Protein AF-J9EEJ7-F1 (afdb_monomer)

InterPro domains:
  IPR013785 Aldolase-type TIM barrel [G3DSA:3.20.20.70] (97-339)
  IPR018517 tRNA-dihydrouridine synthase, conserved site [PS01136] (185-203)
  IPR035587 DUS-like, FMN-binding domain [PF01207] (104-352)
  IPR035587 DUS-like, FMN-binding domain [cd02801] (101-336)

Foldseek 3Di:
DDADAALDQDALCCQQDQWAPCAPLFSNNNNADDPNDGGGDDHPDHHFDKFLPPCVVVLVCLQVVNDDPVLLVVLLVCLVVAQFADDAPDALDQVLVCQPAAAADQAALQLAQLLVVLLVVLRHQEGEFHEAELVCVSNSPPVRSSSLIYTPSRNAYEYEYKAAAQNSLLSSLQVCLVRGDHQAYEYAQADLDPVRVVRCIHVSNLVVLVRVRSNLRSNSSRNHSHFYEYEHEQHADPPDGCNLVSLLSCCVGPQGSEYEYEQHHSVCPPQDFRDQVCLQSNLVSNVPRAYEYETWDQALVSQVVSVVVHPHSHYHYYLSCLQPSSRSNRNVVVHDDQDDLVVVLVSLLSSLSSQCVSQHSGPRSLVSSLQNSLLSLLSNLPDDGPVPDPDPDDTPNDDDDQDDDPDPSNSLSNDNDSVSSQVSSCVRSNHDDDPDDDDHPDPVPPDDPPPPPPPDPDDDD

Mean predicted aligned error: 5.81 Å

Secondary structure (DSSP, 8-state):
-PPPPPS-S--HHHHHHSS-TTGGGSTTGGGTEETTEE-----SS---PPBS---HHHHHHHHTT-S--HHHHHHHHGGGG-SSPPP-SS-SS-TTTTTT--EEPP-TTT--HHHHHHHHHTT--EEE---EEHHHHHTT-HHHHGGG-B-TT-SEEEEEEE-SSHHHHHHHHHHHHHHS--SEEEEEE----HHHHHTT-THHHHH-HHHHHHHHHHHHHHSTT--EEEEEES-SSTT---HHHHHHHHHHHS--SEEEEESS-STTTTTS---GGGHHHHHHHHTTS-EEE-S---SHHHHHHHHHHS--SEEEE-HHHHH-TTHHHHHHHTS-----HHHHHHHHHHHHHHHHHHT-SSHHHHHHHHHHHHHHHHHHTTPPPGGG-SSSSPPTT--PPP---SSHHHHHHH---HHHHHHHHHHHH-PPPTT-----S--------------------

Structure (mmCIF, N/CA/C/O backbone):
data_AF-J9EEJ7-F1
#
_entry.id   AF-J9EEJ7-F1
#
loop_
_atom_site.group_PDB
_atom_site.id
_atom_site.type_symbol
_atom_site.label_atom_id
_atom_site.label_alt_id
_atom_site.label_comp_id
_atom_site.label_asym_id
_atom_site.label_entity_id
_atom_site.label_seq_id
_atom_site.pdbx_PDB_ins_code
_atom_site.Cartn_x
_atom_site.Cartn_y
_atom_site.Cartn_z
_atom_site.occupancy
_atom_site.B_iso_or_equiv
_atom_site.auth_seq_id
_atom_site.auth_comp_id
_atom_site.auth_asym_id
_atom_site.auth_atom_id
_atom_site.pdbx_PDB_model_num
ATOM 1 N N . MET A 1 1 ? 19.591 17.889 -25.805 1.00 55.66 1 MET A N 1
ATOM 2 C CA . MET A 1 1 ? 20.290 16.706 -25.258 1.00 55.66 1 MET A CA 1
ATOM 3 C C . MET A 1 1 ? 20.020 15.530 -26.177 1.00 55.66 1 MET A C 1
ATOM 5 O O . MET A 1 1 ? 18.882 15.373 -26.597 1.00 55.66 1 MET A O 1
ATOM 9 N N . ILE A 1 2 ? 21.055 14.775 -26.544 1.00 77.38 2 ILE A N 1
ATOM 10 C CA . ILE A 1 2 ? 20.929 13.570 -27.375 1.00 77.38 2 ILE A CA 1
ATOM 11 C C . ILE A 1 2 ? 20.417 12.439 -26.474 1.00 77.38 2 ILE A C 1
ATOM 13 O O . ILE A 1 2 ? 20.954 12.244 -25.385 1.00 77.38 2 ILE A O 1
ATOM 17 N N . LYS A 1 3 ? 19.367 11.731 -26.906 1.00 82.69 3 LYS A N 1
ATOM 18 C CA . LYS A 1 3 ? 18.831 10.564 -26.193 1.00 82.69 3 LYS A CA 1
ATOM 19 C C . LYS A 1 3 ? 19.931 9.491 -26.086 1.00 82.69 3 LYS A C 1
ATOM 21 O O . LYS A 1 3 ? 20.542 9.186 -27.113 1.00 82.69 3 LYS A O 1
ATOM 26 N N . PRO A 1 4 ? 20.190 8.904 -24.903 1.00 86.19 4 PRO A N 1
ATOM 27 C CA . PRO A 1 4 ? 21.169 7.828 -24.786 1.00 86.19 4 PRO A CA 1
ATOM 28 C C . PRO A 1 4 ? 20.739 6.576 -25.573 1.00 86.19 4 PRO A C 1
ATO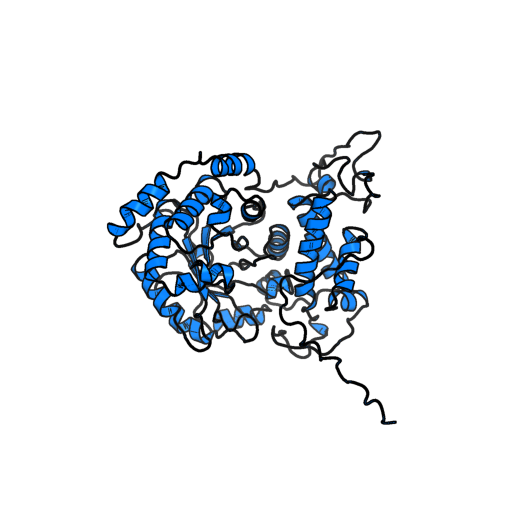M 30 O O . PRO A 1 4 ? 19.561 6.450 -25.924 1.00 86.19 4 PRO A O 1
ATOM 33 N N . PRO A 1 5 ? 21.653 5.615 -25.802 1.00 90.62 5 PRO A N 1
ATOM 34 C CA . PRO A 1 5 ? 21.300 4.333 -26.401 1.00 90.62 5 PRO A CA 1
ATOM 35 C C . PRO A 1 5 ? 20.141 3.645 -25.667 1.00 90.62 5 PRO A C 1
ATOM 37 O O . PRO A 1 5 ? 19.963 3.790 -24.447 1.00 90.62 5 PRO A O 1
ATOM 40 N N . ASP A 1 6 ? 19.345 2.898 -26.428 1.00 94.06 6 ASP A N 1
ATOM 41 C CA . ASP A 1 6 ? 18.276 2.083 -25.864 1.00 94.06 6 ASP A CA 1
ATOM 42 C C . ASP A 1 6 ? 18.843 1.011 -24.927 1.00 94.06 6 ASP A C 1
ATOM 44 O O . ASP A 1 6 ? 19.930 0.476 -25.134 1.00 94.06 6 ASP A O 1
ATOM 48 N N . ILE A 1 7 ? 18.086 0.725 -23.873 1.00 95.38 7 ILE A N 1
ATOM 49 C CA . ILE A 1 7 ? 18.472 -0.156 -22.772 1.00 95.38 7 ILE A CA 1
ATOM 50 C C . ILE A 1 7 ? 18.436 -1.626 -23.199 1.00 95.38 7 ILE A C 1
ATOM 52 O O . ILE A 1 7 ? 19.257 -2.420 -22.749 1.00 95.38 7 ILE A O 1
ATOM 56 N N . GLY A 1 8 ? 17.479 -2.005 -24.048 1.00 92.00 8 GLY A N 1
ATOM 57 C CA . GLY A 1 8 ? 17.281 -3.392 -24.447 1.00 92.00 8 GLY A CA 1
ATOM 58 C C . GLY A 1 8 ? 16.435 -3.544 -25.705 1.00 92.00 8 GLY A C 1
ATOM 59 O O . GLY A 1 8 ? 15.874 -2.579 -26.223 1.00 92.00 8 GLY A O 1
ATOM 60 N N . ALA A 1 9 ? 16.345 -4.784 -26.186 1.00 92.56 9 ALA A N 1
ATOM 61 C CA . ALA A 1 9 ? 15.696 -5.118 -27.454 1.00 92.56 9 ALA A CA 1
ATOM 62 C C . ALA A 1 9 ? 14.163 -5.224 -27.381 1.00 92.56 9 ALA A C 1
ATOM 64 O O . ALA A 1 9 ? 13.510 -5.186 -28.418 1.00 92.56 9 ALA A O 1
ATOM 65 N N . ASN A 1 10 ? 13.586 -5.356 -26.181 1.00 93.75 10 ASN A N 1
ATOM 66 C CA . ASN A 1 10 ? 12.153 -5.586 -25.985 1.00 93.75 10 ASN A CA 1
ATOM 67 C C . ASN A 1 10 ? 11.525 -4.444 -25.185 1.00 93.75 10 ASN A C 1
ATOM 69 O O . ASN A 1 10 ? 12.076 -4.012 -24.174 1.00 93.75 10 ASN A O 1
ATOM 73 N N . CYS A 1 11 ? 10.346 -3.987 -25.608 1.00 95.38 11 CYS A N 1
ATOM 74 C CA . CYS A 1 11 ? 9.605 -2.923 -24.942 1.00 95.38 11 CYS A CA 1
ATOM 75 C C . CYS A 1 11 ? 8.313 -3.479 -24.350 1.00 95.38 11 CYS A C 1
ATOM 77 O O . CYS A 1 11 ? 7.350 -3.733 -25.074 1.00 95.38 11 CYS A O 1
ATOM 79 N N . TYR A 1 12 ? 8.251 -3.571 -23.020 1.00 94.88 12 TYR A N 1
ATOM 80 C CA . TYR A 1 12 ? 7.077 -4.099 -22.325 1.00 94.88 12 TYR A CA 1
ATOM 81 C C . TYR A 1 12 ? 5.782 -3.351 -22.688 1.00 94.88 12 TYR A C 1
ATOM 83 O O . TYR A 1 12 ? 4.750 -3.968 -22.939 1.00 94.88 12 TYR A O 1
ATOM 91 N N . ASN A 1 13 ? 5.831 -2.016 -22.789 1.00 94.38 13 ASN A N 1
ATOM 92 C CA . ASN A 1 13 ? 4.668 -1.218 -23.187 1.00 94.38 13 ASN A CA 1
ATOM 93 C C . ASN A 1 13 ? 4.169 -1.585 -24.592 1.00 94.38 13 ASN A C 1
ATOM 95 O O . ASN A 1 13 ? 2.964 -1.731 -24.790 1.00 94.38 13 ASN A O 1
ATOM 99 N N . PHE A 1 14 ? 5.080 -1.762 -25.550 1.00 94.94 14 PHE A N 1
ATOM 100 C CA . PHE A 1 14 ? 4.740 -2.182 -26.908 1.00 94.94 14 PHE A CA 1
ATOM 101 C C . PHE A 1 14 ? 4.212 -3.619 -26.951 1.00 94.94 14 PHE A C 1
ATOM 103 O O . PHE A 1 14 ? 3.238 -3.893 -27.649 1.00 94.94 14 PHE A O 1
ATOM 110 N N . ASP A 1 15 ? 4.805 -4.524 -26.173 1.00 93.50 15 ASP A N 1
ATOM 111 C CA . ASP A 1 15 ? 4.384 -5.922 -26.100 1.00 93.50 15 ASP A CA 1
ATOM 112 C C . ASP A 1 15 ? 2.967 -6.073 -25.561 1.00 93.50 15 ASP A C 1
ATOM 114 O O . ASP A 1 15 ? 2.173 -6.824 -26.125 1.00 93.50 15 ASP A O 1
ATOM 118 N N . GLN A 1 16 ? 2.630 -5.319 -24.515 1.00 91.69 16 GLN A N 1
ATOM 119 C CA . GLN A 1 16 ? 1.309 -5.389 -23.897 1.00 91.69 16 GLN A CA 1
ATOM 120 C C . GLN A 1 16 ? 0.238 -4.633 -24.682 1.00 91.69 16 GLN A C 1
ATOM 122 O O . GLN A 1 16 ? -0.909 -5.066 -24.722 1.00 91.69 16 GLN A O 1
ATOM 127 N N . ARG A 1 17 ? 0.574 -3.478 -25.267 1.00 92.75 17 ARG A N 1
ATOM 128 C CA . ARG A 1 17 ? -0.420 -2.556 -25.847 1.00 92.75 17 ARG A CA 1
ATOM 129 C C . ARG A 1 17 ? -0.498 -2.610 -27.365 1.00 92.75 17 ARG A C 1
ATOM 131 O O . ARG A 1 17 ? -1.406 -2.015 -27.934 1.00 92.75 17 ARG A O 1
ATOM 138 N N . GLY A 1 18 ? 0.482 -3.223 -28.023 1.00 93.31 18 GLY A N 1
ATOM 139 C CA . GLY A 1 18 ? 0.642 -3.135 -29.471 1.00 93.31 18 GLY A CA 1
ATOM 140 C C . GLY A 1 18 ? 1.213 -1.805 -29.971 1.00 93.31 18 GLY A C 1
ATOM 141 O O . GLY A 1 18 ? 1.529 -1.678 -31.149 1.00 93.31 18 GLY A O 1
ATOM 142 N N . VAL A 1 19 ? 1.360 -0.813 -29.087 1.00 94.25 19 VAL A N 1
ATOM 143 C CA . VAL A 1 19 ? 1.902 0.523 -29.359 1.00 94.25 19 VAL A CA 1
ATOM 144 C C . VAL A 1 19 ? 2.548 1.076 -28.087 1.00 94.25 19 VAL A C 1
ATOM 146 O O . VAL A 1 19 ? 2.018 0.891 -26.990 1.00 94.25 19 VAL A O 1
ATOM 149 N N . CYS A 1 20 ? 3.679 1.774 -28.192 1.00 95.12 20 CYS A N 1
ATOM 150 C CA . CYS A 1 20 ? 4.287 2.433 -27.040 1.00 95.12 20 CYS A CA 1
ATOM 151 C C . CYS A 1 20 ? 3.820 3.899 -26.955 1.00 95.12 20 CYS A C 1
ATOM 153 O O . CYS A 1 20 ? 4.000 4.664 -27.907 1.00 95.12 20 CYS A O 1
ATOM 155 N N . PRO A 1 21 ? 3.265 4.353 -25.814 1.00 94.25 21 PRO A N 1
ATOM 156 C CA . PRO A 1 21 ? 2.835 5.745 -25.662 1.00 94.25 21 PRO A CA 1
ATOM 157 C C . PRO A 1 21 ? 4.005 6.743 -25.682 1.00 94.25 21 PRO A C 1
ATOM 159 O O . PRO A 1 21 ? 3.780 7.928 -25.894 1.00 94.25 21 PRO A O 1
ATOM 162 N N . PHE A 1 22 ? 5.242 6.271 -25.493 1.00 95.62 22 PHE A N 1
ATOM 163 C CA . PHE A 1 22 ? 6.448 7.103 -25.497 1.00 95.62 22 PHE A CA 1
ATOM 164 C C . PHE A 1 22 ? 7.149 7.144 -26.860 1.00 95.62 22 PHE A C 1
ATOM 166 O O . PHE A 1 22 ? 7.988 8.016 -27.071 1.00 95.62 22 PHE A O 1
ATOM 173 N N . SER A 1 23 ? 6.805 6.249 -27.800 1.00 95.06 23 SER A N 1
ATOM 174 C CA . SER A 1 23 ? 7.366 6.235 -29.162 1.00 95.06 23 SER A CA 1
ATOM 175 C C . SER A 1 23 ? 8.903 6.403 -29.150 1.00 95.06 23 SER A C 1
ATOM 177 O O . SER A 1 23 ? 9.584 5.704 -28.403 1.00 95.06 23 SER A O 1
ATOM 179 N N . PHE A 1 24 ? 9.463 7.350 -29.904 1.00 94.44 24 PHE A N 1
ATOM 180 C CA . PHE A 1 24 ? 10.901 7.645 -29.959 1.00 94.44 24 PHE A CA 1
ATOM 181 C C . PHE A 1 24 ? 11.546 8.008 -28.613 1.00 94.44 24 PHE A C 1
ATOM 183 O O . PHE A 1 24 ? 12.736 7.745 -28.427 1.00 94.44 24 PHE A O 1
ATOM 190 N N . ALA A 1 25 ? 10.786 8.568 -27.667 1.00 95.31 25 ALA A N 1
ATOM 191 C CA . ALA A 1 25 ? 11.285 8.880 -26.327 1.00 95.31 25 ALA A CA 1
ATOM 192 C C . ALA A 1 25 ? 11.456 7.626 -25.451 1.00 95.31 25 ALA A C 1
ATOM 194 O O . ALA A 1 25 ? 12.162 7.672 -24.448 1.00 95.31 25 ALA A O 1
ATOM 195 N N . CYS A 1 26 ? 10.855 6.492 -25.830 1.00 96.62 26 CYS A N 1
ATOM 196 C CA . CYS A 1 26 ? 11.011 5.227 -25.118 1.00 96.62 26 CYS A CA 1
ATOM 197 C C . CYS A 1 26 ? 12.478 4.779 -25.107 1.00 96.62 26 CYS A C 1
ATOM 199 O O . CYS A 1 26 ? 13.109 4.718 -26.155 1.00 96.62 26 CYS A O 1
ATOM 201 N N . ARG A 1 27 ? 13.010 4.357 -23.962 1.00 96.69 27 ARG A N 1
ATOM 202 C CA . ARG A 1 27 ? 14.350 3.764 -23.819 1.00 96.69 27 ARG A CA 1
ATOM 203 C C . ARG A 1 27 ? 14.465 2.328 -24.341 1.00 96.69 27 ARG A C 1
ATOM 205 O O . ARG A 1 27 ? 15.467 1.666 -24.102 1.00 96.69 27 ARG A O 1
ATOM 212 N N . PHE A 1 28 ? 13.452 1.877 -25.073 1.00 96.75 28 PHE A N 1
ATOM 213 C CA . PHE A 1 28 ? 13.376 0.612 -25.803 1.00 96.75 28 PHE A CA 1
ATOM 214 C C . PHE A 1 28 ? 12.792 0.851 -27.212 1.00 96.75 28 PHE A C 1
ATOM 216 O O . PHE A 1 28 ? 12.096 -0.005 -27.759 1.00 96.75 28 PHE A O 1
ATOM 223 N N . ALA A 1 29 ? 12.999 2.047 -27.775 1.00 95.62 29 ALA A N 1
ATOM 224 C CA . ALA A 1 29 ? 12.370 2.488 -29.020 1.00 95.62 29 ALA A CA 1
ATOM 225 C C . ALA A 1 29 ? 12.712 1.599 -30.222 1.00 95.62 29 ALA A C 1
ATOM 227 O O . ALA A 1 29 ? 11.844 1.377 -31.061 1.00 95.62 29 ALA A O 1
ATOM 228 N N . ASN A 1 30 ? 13.921 1.048 -30.309 1.00 94.69 30 ASN A N 1
ATOM 229 C CA . ASN A 1 30 ? 14.358 0.152 -31.382 1.00 94.69 30 ASN A CA 1
ATOM 230 C C . ASN A 1 30 ? 13.473 -1.100 -31.496 1.00 94.69 30 ASN A C 1
ATOM 232 O O . ASN A 1 30 ? 13.353 -1.667 -32.577 1.00 94.69 30 ASN A O 1
ATOM 236 N N . ALA A 1 31 ? 12.795 -1.496 -30.413 1.00 94.56 31 ALA A N 1
ATOM 237 C CA . ALA A 1 31 ? 11.841 -2.603 -30.418 1.00 94.56 31 ALA A CA 1
ATOM 238 C C . ALA A 1 31 ? 10.563 -2.299 -31.222 1.00 94.56 31 ALA A C 1
ATOM 240 O O . ALA A 1 31 ? 9.817 -3.210 -31.580 1.00 94.56 31 ALA A O 1
ATOM 241 N N . HIS A 1 32 ? 10.253 -1.017 -31.440 1.00 94.94 32 HIS A N 1
ATOM 242 C CA . HIS A 1 32 ? 8.967 -0.583 -31.985 1.00 94.94 32 HIS A CA 1
ATOM 243 C C . HIS A 1 32 ? 9.028 0.707 -32.815 1.00 94.94 32 HIS A C 1
ATOM 245 O O . HIS A 1 32 ? 8.002 1.353 -33.049 1.00 94.94 32 HIS A O 1
ATOM 251 N N . THR A 1 33 ? 10.207 1.100 -33.289 1.00 94.25 33 THR A N 1
ATOM 252 C CA . THR A 1 33 ? 10.391 2.234 -34.196 1.00 94.25 33 THR A CA 1
ATOM 253 C C . THR A 1 33 ? 11.294 1.830 -35.353 1.00 94.25 33 THR A C 1
ATOM 255 O O . THR A 1 33 ? 12.276 1.117 -35.174 1.00 94.25 33 THR A O 1
ATOM 258 N N . SER A 1 34 ? 10.926 2.239 -36.564 1.00 91.44 34 SER A N 1
ATOM 259 C CA . SER A 1 34 ? 11.668 1.980 -37.798 1.00 91.44 34 SER A CA 1
ATOM 260 C C . SER A 1 34 ? 11.318 3.051 -38.830 1.00 91.44 34 SER A C 1
ATOM 262 O O . SER A 1 34 ? 10.184 3.529 -38.858 1.00 91.44 34 SER A O 1
ATOM 264 N N . ASN A 1 35 ? 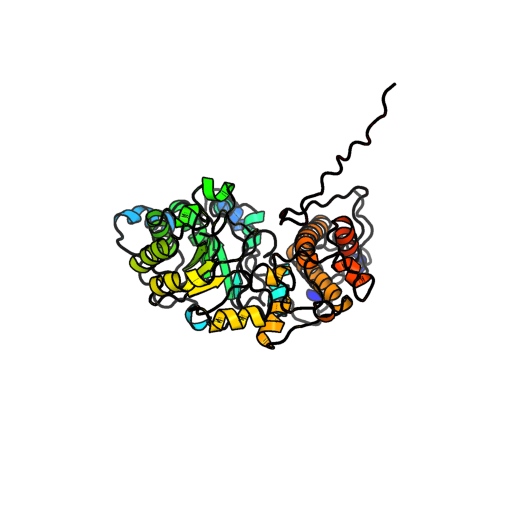12.277 3.457 -39.669 1.00 88.12 35 ASN A N 1
ATOM 265 C CA . ASN A 1 35 ? 12.074 4.444 -40.742 1.00 88.12 35 ASN A CA 1
ATOM 266 C C . ASN A 1 35 ? 11.351 5.727 -40.279 1.00 88.12 35 ASN A C 1
ATOM 268 O O . ASN A 1 35 ? 10.400 6.182 -40.915 1.00 88.12 35 ASN A O 1
ATOM 272 N N . ALA A 1 36 ? 11.766 6.275 -39.131 1.00 87.31 36 ALA A N 1
ATOM 273 C CA . ALA A 1 36 ? 11.158 7.455 -38.504 1.00 87.31 36 ALA A CA 1
ATOM 274 C C . ALA A 1 36 ? 9.646 7.329 -38.208 1.00 87.31 36 ALA A C 1
ATOM 276 O O . ALA A 1 36 ? 8.954 8.330 -38.020 1.00 87.31 36 ALA A O 1
ATOM 277 N N . LYS A 1 37 ? 9.127 6.101 -38.084 1.00 92.81 37 LYS A N 1
ATOM 278 C CA . LYS A 1 37 ? 7.761 5.816 -37.629 1.00 92.81 37 LYS A CA 1
ATOM 279 C C . LYS A 1 37 ? 7.758 4.825 -36.467 1.00 92.81 37 LYS A C 1
ATOM 281 O O . LYS A 1 37 ? 8.651 3.993 -36.336 1.00 92.81 37 LYS A O 1
ATOM 286 N N . GLN A 1 38 ? 6.732 4.909 -35.623 1.00 93.50 38 GLN A N 1
ATOM 287 C CA . GLN A 1 38 ? 6.429 3.855 -34.657 1.00 93.50 38 GLN A CA 1
ATOM 288 C C . GLN A 1 38 ? 5.620 2.759 -35.354 1.00 93.50 38 GLN A C 1
ATOM 290 O O . GLN A 1 38 ? 4.623 3.059 -36.011 1.00 93.50 38 GLN A O 1
ATOM 295 N N . ILE A 1 39 ? 6.046 1.507 -35.202 1.00 94.38 39 ILE A N 1
ATOM 296 C CA . ILE A 1 39 ? 5.280 0.350 -35.672 1.00 94.38 39 ILE A CA 1
ATOM 297 C C . ILE A 1 39 ? 4.180 0.004 -34.666 1.00 94.38 39 ILE A C 1
ATOM 299 O O . ILE A 1 39 ? 4.266 0.334 -33.482 1.00 94.38 39 ILE A O 1
ATOM 303 N N . THR A 1 40 ? 3.142 -0.674 -35.144 1.00 93.06 40 THR A N 1
ATOM 304 C CA . THR A 1 40 ? 2.028 -1.162 -34.327 1.00 93.06 40 THR A CA 1
ATOM 305 C C . THR A 1 40 ? 1.840 -2.655 -34.545 1.00 93.06 40 THR A C 1
ATOM 307 O O . THR A 1 40 ? 2.030 -3.138 -35.660 1.00 93.06 40 THR A O 1
ATOM 310 N N . LYS A 1 41 ? 1.426 -3.384 -33.510 1.00 91.81 41 LYS A N 1
ATOM 311 C CA . LYS A 1 41 ? 1.047 -4.800 -33.605 1.00 91.81 41 LYS A CA 1
ATOM 312 C C . LYS A 1 41 ? -0.254 -5.063 -32.861 1.00 91.81 41 LYS A C 1
ATOM 314 O O . LYS A 1 41 ? -0.612 -4.308 -31.963 1.00 91.81 41 LYS A O 1
ATOM 319 N N . SER A 1 42 ? -0.928 -6.158 -33.186 1.00 89.75 42 SER A N 1
ATOM 320 C CA . SER A 1 42 ? -1.995 -6.679 -32.331 1.00 89.75 42 SER A CA 1
ATOM 321 C C . SER A 1 42 ? -1.353 -7.443 -31.169 1.00 89.75 42 SER A C 1
ATOM 323 O O . SER A 1 42 ? -0.610 -8.392 -31.426 1.00 89.75 42 SER A O 1
ATOM 325 N N . PRO A 1 43 ? -1.558 -7.035 -29.906 1.00 86.12 43 PRO A N 1
ATOM 326 C CA . PRO A 1 43 ? -1.004 -7.760 -28.771 1.00 86.12 43 PRO A CA 1
ATOM 327 C C . PRO A 1 43 ? -1.707 -9.115 -28.604 1.00 86.12 43 PRO A C 1
ATOM 329 O O . PRO A 1 43 ? -2.897 -9.247 -28.883 1.00 86.12 43 PRO A O 1
ATOM 332 N N . ASN A 1 44 ? -0.980 -10.112 -28.093 1.00 78.38 44 ASN A N 1
ATOM 333 C CA . ASN A 1 44 ? -1.514 -11.463 -27.857 1.00 78.38 44 ASN A CA 1
ATOM 334 C C . ASN A 1 44 ? -2.619 -11.498 -26.788 1.00 78.38 44 ASN A C 1
ATOM 336 O O . ASN A 1 44 ? -3.382 -12.457 -26.711 1.00 78.38 44 ASN A O 1
ATOM 340 N N . VAL A 1 45 ? -2.683 -10.474 -25.934 1.00 76.50 45 VAL A N 1
ATOM 341 C CA . VAL A 1 45 ? -3.656 -10.355 -24.848 1.00 76.50 45 VAL A CA 1
ATOM 342 C C . VAL A 1 45 ? -4.239 -8.949 -24.878 1.00 76.50 45 VAL A C 1
ATOM 344 O O . VAL A 1 45 ? -3.524 -7.981 -25.132 1.00 76.50 45 VAL A O 1
ATOM 347 N N . SER A 1 46 ? -5.536 -8.820 -24.593 1.00 80.44 46 SER A N 1
ATOM 348 C CA . SER A 1 46 ? -6.168 -7.505 -24.486 1.00 80.44 46 SER A CA 1
ATOM 349 C C . SER A 1 46 ? -5.550 -6.713 -23.333 1.00 80.44 46 SER A C 1
ATOM 351 O O . SER A 1 46 ? -5.669 -7.096 -22.165 1.00 80.44 46 SER A O 1
ATOM 353 N N . TYR A 1 47 ? -4.938 -5.576 -23.660 1.00 86.38 47 TYR A N 1
ATOM 354 C CA . TYR A 1 47 ? -4.380 -4.660 -22.676 1.00 86.38 47 TYR A CA 1
ATOM 355 C C . TYR A 1 47 ? -5.455 -4.164 -21.699 1.00 86.38 47 TYR A C 1
ATOM 357 O O . TYR A 1 47 ? -6.490 -3.630 -22.104 1.00 86.38 47 TYR A O 1
ATOM 365 N N . LYS A 1 48 ? -5.194 -4.295 -20.395 1.00 89.25 48 LYS A N 1
ATOM 366 C CA . LYS A 1 48 ? -6.071 -3.794 -19.331 1.00 89.25 48 LYS A CA 1
ATOM 367 C C . LYS A 1 48 ? -5.575 -2.433 -18.853 1.00 89.25 48 LYS A C 1
ATOM 369 O O . LYS A 1 48 ? -4.600 -2.335 -18.114 1.00 89.25 48 LYS A O 1
ATOM 374 N N . LYS A 1 49 ? -6.254 -1.365 -19.277 1.00 90.94 49 LYS A N 1
ATOM 375 C CA . LYS A 1 49 ? -5.868 0.008 -18.932 1.00 90.94 49 LYS A CA 1
ATOM 376 C C . LYS A 1 49 ? -6.015 0.268 -17.430 1.00 90.94 49 LYS A C 1
ATOM 378 O O . LYS A 1 49 ? -7.037 -0.051 -16.833 1.00 90.94 49 LYS A O 1
ATOM 383 N N . THR A 1 50 ? -5.003 0.909 -16.847 1.00 94.12 50 THR A N 1
ATOM 384 C CA . THR A 1 50 ? -5.046 1.420 -15.466 1.00 94.12 50 THR A CA 1
ATOM 385 C C . THR A 1 50 ? -6.229 2.383 -15.281 1.00 94.12 50 THR A C 1
ATOM 387 O O . THR A 1 50 ? -6.418 3.309 -16.074 1.00 94.12 50 THR A O 1
ATOM 390 N N . LEU A 1 51 ? -7.007 2.167 -14.223 1.00 95.62 51 LEU A N 1
ATOM 391 C CA . LEU A 1 51 ? -8.129 2.994 -13.781 1.00 95.62 51 LEU A CA 1
ATOM 392 C C . LEU A 1 51 ? -7.623 4.163 -12.921 1.00 95.62 51 LEU A C 1
ATOM 394 O O . LEU A 1 51 ? -6.478 4.152 -12.458 1.00 95.62 51 LEU A O 1
ATOM 398 N N . ASN A 1 52 ? -8.469 5.175 -12.702 1.00 94.75 52 ASN A N 1
ATOM 399 C CA . ASN A 1 52 ? -8.152 6.350 -11.869 1.00 94.75 52 ASN A CA 1
ATOM 400 C C . ASN A 1 52 ? -6.921 7.138 -12.374 1.00 94.75 52 ASN A C 1
ATOM 402 O O . ASN A 1 52 ? -6.170 7.763 -11.627 1.00 94.75 52 ASN A O 1
ATOM 406 N N . ALA A 1 53 ? -6.644 7.044 -13.680 1.00 86.62 53 ALA A N 1
ATOM 407 C CA . ALA A 1 53 ? -5.431 7.586 -14.291 1.00 86.62 53 ALA A CA 1
ATOM 408 C C . ALA A 1 53 ? -5.610 8.998 -14.878 1.00 86.62 53 ALA A C 1
ATOM 410 O O . ALA A 1 53 ? -4.610 9.651 -15.177 1.00 86.62 53 ALA A O 1
ATOM 411 N N . ASN A 1 54 ? -6.849 9.474 -15.051 1.00 84.94 54 ASN A N 1
ATOM 412 C CA . ASN A 1 54 ? -7.162 10.756 -15.692 1.00 84.94 54 ASN A CA 1
ATOM 413 C C . ASN A 1 54 ? -7.592 11.832 -14.681 1.00 84.94 54 ASN A C 1
ATOM 415 O O . ASN A 1 54 ? -8.711 12.332 -14.730 1.00 84.94 54 ASN A O 1
ATOM 419 N N . SER A 1 55 ? -6.698 12.199 -13.765 1.00 88.31 55 SER A N 1
ATOM 420 C CA . SER A 1 55 ? -7.002 13.182 -12.715 1.00 88.31 55 SER A CA 1
ATOM 421 C C . SER A 1 55 ? -6.553 14.612 -13.032 1.00 88.31 55 SER A C 1
ATOM 423 O O . SER A 1 55 ? -6.796 15.515 -12.239 1.00 88.31 55 SER A O 1
ATOM 425 N N . VAL A 1 56 ? -5.912 14.869 -14.180 1.00 92.62 56 VAL A N 1
ATOM 426 C CA . VAL A 1 56 ? -5.370 16.205 -14.512 1.00 92.62 56 VAL A CA 1
ATOM 427 C C . VAL A 1 56 ? -6.451 17.298 -14.546 1.00 92.62 56 VAL A C 1
ATOM 429 O O . VAL A 1 56 ? -6.239 18.333 -13.909 1.00 92.62 56 VAL A O 1
ATOM 432 N N . PRO A 1 57 ? -7.617 17.110 -15.202 1.00 94.31 57 PRO A N 1
ATOM 433 C CA . PRO A 1 57 ? -8.672 18.128 -15.188 1.00 94.31 57 PRO A CA 1
ATOM 434 C C . PRO A 1 57 ? -9.169 18.439 -13.770 1.00 94.31 57 PRO A C 1
ATOM 436 O O . PRO A 1 57 ? -9.325 19.604 -13.405 1.00 94.31 57 PRO A O 1
ATOM 439 N N . LEU A 1 58 ? -9.331 17.401 -12.947 1.00 93.94 58 LEU A N 1
ATOM 440 C CA . LEU A 1 58 ? -9.762 17.518 -11.558 1.00 93.94 58 LEU A CA 1
ATOM 441 C C . LEU A 1 58 ? -8.721 18.246 -10.694 1.00 93.94 58 LEU A C 1
ATOM 443 O O . LEU A 1 58 ? -9.057 19.170 -9.956 1.00 93.94 58 LEU A O 1
ATOM 447 N N . GLN A 1 59 ? -7.435 17.927 -10.856 1.00 94.50 59 GLN A N 1
ATOM 448 C CA . GLN A 1 59 ? -6.340 18.646 -10.199 1.00 94.50 59 GLN A CA 1
ATOM 449 C C . GLN A 1 59 ? -6.328 20.136 -10.572 1.00 94.50 59 GLN A C 1
ATOM 451 O O . GLN A 1 59 ? -6.105 20.986 -9.708 1.00 94.50 59 GLN A O 1
ATOM 456 N N . ILE A 1 60 ? -6.584 20.475 -11.841 1.00 95.62 60 ILE A N 1
ATOM 457 C CA . ILE A 1 60 ? -6.690 21.870 -12.292 1.00 95.62 60 ILE A CA 1
ATOM 458 C C . ILE A 1 60 ? -7.890 22.557 -11.632 1.00 95.62 60 ILE A C 1
ATOM 460 O O . ILE A 1 60 ? -7.746 23.685 -11.155 1.00 95.62 60 ILE A O 1
ATOM 464 N N . ALA A 1 61 ? -9.050 21.897 -11.574 1.00 96.00 61 ALA A N 1
ATOM 465 C CA . ALA A 1 61 ? -10.239 22.433 -10.913 1.00 96.00 61 ALA A CA 1
ATOM 466 C C . ALA A 1 61 ? -9.983 22.717 -9.426 1.00 96.00 61 ALA A C 1
ATOM 468 O O . ALA A 1 61 ? -10.318 23.801 -8.948 1.00 96.00 61 ALA A O 1
ATOM 469 N N . LEU A 1 62 ? -9.306 21.810 -8.720 1.00 95.69 62 LEU A N 1
ATOM 470 C CA . LEU A 1 62 ? -8.939 21.977 -7.312 1.00 95.69 62 LEU A CA 1
ATOM 471 C C . LEU A 1 62 ? -7.981 23.152 -7.094 1.00 95.69 62 LEU A C 1
ATOM 473 O O . LEU A 1 62 ? -8.251 24.024 -6.269 1.00 95.69 62 LEU A O 1
ATOM 477 N N . ARG A 1 63 ? -6.911 23.251 -7.894 1.00 94.62 63 ARG A N 1
ATOM 478 C CA . ARG A 1 63 ? -5.958 24.377 -7.822 1.00 94.62 63 ARG A CA 1
ATOM 479 C C . ARG A 1 63 ? -6.622 25.723 -8.126 1.00 94.62 63 ARG A C 1
ATOM 481 O O . ARG A 1 63 ? -6.252 26.733 -7.535 1.00 94.62 63 ARG A O 1
ATOM 488 N N . LYS A 1 64 ? -7.618 25.735 -9.018 1.00 96.19 64 LYS A N 1
ATOM 489 C CA . LYS A 1 64 ? -8.429 26.919 -9.349 1.00 96.19 64 LYS A CA 1
ATOM 490 C C . LYS A 1 64 ? -9.601 27.151 -8.387 1.00 96.19 64 LYS A C 1
ATOM 492 O O . LYS A 1 64 ? -10.360 28.086 -8.617 1.00 96.19 64 LYS A O 1
ATOM 497 N N . ARG A 1 65 ? -9.759 26.324 -7.342 1.00 94.75 65 ARG A N 1
ATOM 498 C CA . ARG A 1 65 ? -10.871 26.373 -6.373 1.00 94.75 65 ARG A CA 1
ATOM 499 C C . ARG A 1 65 ? -12.256 26.334 -7.037 1.00 94.75 65 ARG A C 1
ATOM 501 O O . ARG A 1 65 ? -13.169 27.031 -6.617 1.00 94.75 65 ARG A O 1
ATOM 508 N N . LYS A 1 66 ? -12.387 25.541 -8.102 1.00 96.62 66 LYS A N 1
ATOM 509 C CA . LYS A 1 66 ? -13.625 25.366 -8.881 1.00 96.62 66 LYS A CA 1
ATOM 510 C C . LYS A 1 66 ? -14.371 24.067 -8.575 1.00 96.62 66 LYS A C 1
ATOM 512 O O . LYS A 1 66 ? -15.419 23.837 -9.161 1.00 96.62 66 LYS A O 1
ATOM 517 N N . TYR A 1 67 ? -13.809 23.200 -7.734 1.00 96.94 67 TYR A N 1
ATOM 518 C CA . TYR A 1 67 ? -14.498 21.986 -7.308 1.00 96.94 67 TYR A CA 1
ATOM 519 C C . TYR A 1 67 ? -15.562 22.324 -6.263 1.00 96.94 67 TYR A C 1
ATOM 521 O O . TYR A 1 67 ? -15.284 23.102 -5.348 1.00 96.94 67 TYR A O 1
ATOM 529 N N . ASP A 1 68 ? -16.745 21.731 -6.394 1.00 96.94 68 ASP A N 1
ATOM 530 C CA . ASP A 1 68 ? -17.856 21.945 -5.473 1.00 96.94 68 ASP A CA 1
ATOM 531 C C . ASP A 1 68 ? -17.734 21.047 -4.232 1.00 96.94 68 ASP A C 1
ATOM 533 O O . ASP A 1 68 ? -17.816 19.821 -4.304 1.00 96.94 68 ASP A O 1
ATOM 537 N N . PHE A 1 69 ? -17.543 21.676 -3.075 1.00 97.69 69 PHE A N 1
ATOM 538 C CA . PHE A 1 69 ? -17.482 21.011 -1.774 1.00 97.69 69 PHE A CA 1
ATOM 539 C C . PHE A 1 69 ? -18.759 21.194 -0.948 1.00 97.69 69 PHE A C 1
ATOM 541 O O . PHE A 1 69 ? -18.731 20.928 0.252 1.00 97.69 69 PHE A O 1
ATOM 548 N N . GLY A 1 70 ? -19.880 21.596 -1.558 1.00 97.12 70 GLY A N 1
ATOM 549 C CA . GLY A 1 70 ? -21.136 21.874 -0.856 1.00 97.12 70 GLY A CA 1
ATOM 550 C C . GLY A 1 70 ? -21.581 20.746 0.081 1.00 97.12 70 GLY A C 1
ATOM 551 O O . GLY A 1 70 ? -21.948 21.016 1.223 1.00 97.12 70 GLY A O 1
ATOM 552 N N . LYS A 1 71 ? -21.442 19.476 -0.335 1.00 96.44 71 LYS A N 1
ATOM 553 C CA . LYS A 1 71 ? -21.742 18.311 0.524 1.00 96.44 71 LYS A CA 1
ATOM 554 C C . LYS A 1 71 ? -20.849 18.245 1.764 1.00 96.44 71 LYS A C 1
ATOM 556 O O . LYS A 1 71 ? -21.342 18.008 2.864 1.00 96.44 71 LYS A O 1
ATOM 561 N N . SER A 1 72 ? -19.541 18.448 1.600 1.00 97.19 72 SER A N 1
ATOM 562 C CA . SER A 1 72 ? -18.603 18.471 2.727 1.00 97.19 72 SER A CA 1
ATOM 563 C C . SER A 1 72 ? -18.846 19.662 3.646 1.00 97.19 72 SER A C 1
ATOM 565 O O . SER A 1 72 ? -18.794 19.516 4.865 1.00 97.19 72 SER A O 1
ATOM 567 N N . ASP A 1 73 ? -19.128 20.830 3.075 1.00 97.00 73 ASP A N 1
ATOM 568 C CA . ASP A 1 73 ? -19.352 22.065 3.823 1.00 97.00 73 ASP A CA 1
ATOM 569 C C . ASP A 1 73 ? -20.617 21.959 4.677 1.00 97.00 73 ASP A C 1
ATOM 571 O O . ASP A 1 73 ? -20.585 22.271 5.869 1.00 97.00 73 ASP A O 1
ATOM 575 N N . GLN A 1 74 ? -21.687 21.396 4.113 1.00 96.06 74 GLN A N 1
ATOM 576 C CA . GLN A 1 74 ? -22.896 21.051 4.851 1.00 96.06 74 GLN A CA 1
ATOM 577 C C . GLN A 1 74 ? -22.618 20.007 5.944 1.00 96.06 74 GLN A C 1
ATOM 579 O O . GLN A 1 74 ? -22.986 20.209 7.102 1.00 96.06 74 GLN A O 1
ATOM 584 N N . ALA A 1 75 ? -21.917 18.916 5.615 1.00 94.75 75 ALA A N 1
ATOM 585 C CA . ALA A 1 75 ? -21.610 17.856 6.576 1.00 94.75 75 ALA A CA 1
ATOM 586 C C . ALA A 1 75 ? -20.822 18.371 7.795 1.00 94.75 75 ALA A C 1
ATOM 588 O O . ALA A 1 75 ? -21.066 17.920 8.916 1.00 94.75 75 ALA A O 1
ATOM 589 N N . VAL A 1 76 ? -19.895 19.311 7.585 1.00 95.06 76 VAL A N 1
ATOM 590 C CA . VAL A 1 76 ? -19.111 19.956 8.649 1.00 95.06 76 VAL A CA 1
ATOM 591 C C . VAL A 1 76 ? -19.958 20.948 9.448 1.00 95.06 76 VAL A C 1
ATOM 593 O O . VAL A 1 76 ? -19.848 20.970 10.674 1.00 95.06 76 VAL A O 1
ATOM 596 N N . ALA A 1 77 ? -20.816 21.739 8.796 1.00 94.44 77 ALA A N 1
ATOM 597 C CA . ALA A 1 77 ? -21.691 22.700 9.473 1.00 94.44 77 ALA A CA 1
ATOM 598 C C . ALA A 1 77 ? -22.685 22.019 10.435 1.00 94.44 77 ALA A C 1
ATOM 600 O O . ALA A 1 77 ? -22.950 22.527 11.522 1.00 94.44 77 ALA A O 1
ATOM 601 N N . GLU A 1 78 ? -23.184 20.837 10.074 1.00 92.25 78 GLU A N 1
ATOM 602 C CA . GLU A 1 78 ? -24.147 20.056 10.866 1.00 92.25 78 GLU A CA 1
ATOM 603 C C . GLU A 1 78 ? -23.508 19.217 11.989 1.00 92.25 78 GLU A C 1
ATOM 605 O O . GLU A 1 78 ? -24.202 18.502 12.719 1.00 92.25 78 GLU A O 1
ATOM 610 N N . LEU A 1 79 ? -22.182 19.252 12.140 1.00 88.62 79 LEU A N 1
ATOM 611 C CA . LEU A 1 79 ? -21.458 18.365 13.051 1.00 88.62 79 LEU A CA 1
ATOM 612 C C . LEU A 1 79 ? -21.927 18.493 14.511 1.00 88.62 79 LEU A C 1
ATOM 614 O O . LEU A 1 79 ? -22.041 17.483 15.205 1.00 88.62 79 LEU A O 1
ATOM 618 N N . SER A 1 80 ? -22.244 19.712 14.959 1.00 79.81 80 SER A N 1
ATOM 619 C CA . SER A 1 80 ? -22.750 19.992 16.312 1.00 79.81 80 SER A CA 1
ATOM 620 C C . SER A 1 80 ? -24.159 19.448 16.567 1.00 79.81 80 SER A C 1
ATOM 622 O O . SER A 1 80 ? -24.544 19.277 17.720 1.00 79.81 80 SER A O 1
ATOM 624 N N . GLN A 1 81 ? -24.916 19.152 15.509 1.00 79.69 81 GLN A N 1
ATOM 625 C CA . GLN A 1 81 ? -26.308 18.704 15.577 1.00 79.69 81 GLN A CA 1
ATOM 626 C C . GLN A 1 81 ? -26.442 17.177 15.481 1.00 79.69 81 GLN A C 1
ATOM 628 O O . GLN A 1 81 ? -27.522 16.638 15.707 1.00 79.69 81 GLN A O 1
ATOM 633 N N . THR A 1 82 ? -25.361 16.455 15.152 1.00 72.94 82 THR A N 1
ATOM 634 C CA . THR A 1 82 ? -25.425 15.012 14.875 1.00 72.94 82 THR A CA 1
ATOM 635 C C . THR A 1 82 ? -24.831 14.182 16.022 1.00 72.94 82 THR A C 1
ATOM 637 O O . THR A 1 82 ? -23.619 14.199 16.264 1.00 72.94 82 THR A O 1
ATOM 640 N N . LEU A 1 83 ? -25.661 13.389 16.711 1.00 70.62 83 LEU A N 1
ATOM 641 C CA . LEU A 1 83 ? -25.230 12.533 17.831 1.00 70.62 83 LEU A CA 1
ATOM 642 C C . LEU A 1 83 ? -24.386 11.324 17.383 1.00 70.62 83 LEU A C 1
ATOM 644 O O . LEU A 1 83 ? -23.422 10.976 18.066 1.00 70.62 83 LEU A O 1
ATOM 648 N N . GLY A 1 84 ? -24.637 10.771 16.191 1.00 72.88 84 GLY A N 1
ATOM 649 C CA . GLY A 1 84 ? -23.944 9.599 15.633 1.00 72.88 84 GLY A CA 1
ATOM 650 C C . GLY A 1 84 ? -23.737 9.678 14.114 1.00 72.88 84 GLY A C 1
ATOM 651 O O . GLY A 1 84 ? -24.086 10.682 13.493 1.00 72.88 84 GLY A O 1
ATOM 652 N N . CYS A 1 85 ? -23.134 8.649 13.519 1.00 77.75 85 CYS A N 1
ATOM 653 C CA . CYS A 1 85 ? -23.129 8.469 12.062 1.00 77.75 85 CYS A CA 1
ATOM 654 C C . CYS A 1 85 ? -24.472 7.922 11.577 1.00 77.75 85 CYS A C 1
ATOM 656 O O . CYS A 1 85 ? -25.072 7.094 12.255 1.00 77.75 85 CYS A O 1
ATOM 658 N N . MET A 1 86 ? -24.926 8.363 10.400 1.00 69.19 86 MET A N 1
ATOM 659 C CA . MET A 1 86 ? -26.080 7.735 9.753 1.00 69.19 86 MET A CA 1
ATOM 660 C C . MET A 1 86 ? -25.723 6.300 9.368 1.00 69.19 86 MET A C 1
ATOM 662 O O . MET A 1 86 ? -24.637 6.054 8.833 1.00 69.19 86 MET A O 1
ATOM 666 N N . GLU A 1 87 ? -26.628 5.365 9.646 1.00 71.31 87 GLU A N 1
ATOM 667 C CA . GLU A 1 87 ? -26.501 4.000 9.154 1.00 71.31 87 GLU A CA 1
ATOM 668 C C . GLU A 1 87 ? -26.632 4.014 7.628 1.00 71.31 87 GLU A C 1
ATOM 670 O O . GLU A 1 87 ? -27.489 4.696 7.065 1.00 71.31 87 GLU A O 1
ATOM 675 N N . ARG A 1 88 ? -25.705 3.339 6.946 1.00 78.94 88 ARG A N 1
ATOM 676 C CA . ARG A 1 88 ? -25.611 3.374 5.485 1.00 78.94 88 ARG A CA 1
ATOM 677 C C . ARG A 1 88 ? -26.075 2.042 4.936 1.00 78.94 88 ARG A C 1
ATOM 679 O O . ARG A 1 88 ? -25.338 1.059 4.993 1.00 78.94 88 ARG A O 1
ATOM 686 N N . GLU A 1 89 ? -27.292 2.035 4.415 1.00 71.44 89 GLU A N 1
ATOM 687 C CA . GLU A 1 89 ? -27.872 0.876 3.744 1.00 71.44 89 GLU A CA 1
ATOM 688 C C . GLU A 1 89 ? -27.144 0.596 2.415 1.00 71.44 89 GLU A C 1
ATOM 690 O O . GLU A 1 89 ? -26.678 1.514 1.736 1.00 71.44 89 GLU A O 1
ATOM 695 N N . ASN A 1 90 ? -27.057 -0.683 2.028 1.00 85.06 90 ASN A N 1
ATOM 696 C CA . ASN A 1 90 ? -26.538 -1.139 0.729 1.00 85.06 90 ASN A CA 1
ATOM 697 C C . ASN A 1 90 ? -25.087 -0.727 0.419 1.00 85.06 90 ASN A C 1
ATOM 699 O O . ASN A 1 90 ? -24.790 -0.154 -0.636 1.00 85.06 90 ASN A O 1
ATOM 703 N N . LEU A 1 91 ? -24.168 -1.040 1.338 1.00 92.19 91 LEU A N 1
ATOM 704 C CA . LEU A 1 91 ? -22.731 -0.869 1.123 1.00 92.19 91 LEU A CA 1
ATOM 705 C C . LEU A 1 91 ? -22.268 -1.545 -0.175 1.00 92.19 91 LEU A C 1
ATOM 707 O O . LEU A 1 91 ? -22.703 -2.644 -0.507 1.00 92.19 91 LEU A O 1
ATOM 711 N N . LYS A 1 92 ? -21.326 -0.907 -0.882 1.00 92.50 92 LYS A N 1
ATOM 712 C CA . LYS A 1 92 ? -20.747 -1.446 -2.124 1.00 92.50 92 LYS A CA 1
ATOM 713 C C . LYS A 1 92 ? -20.123 -2.835 -1.924 1.00 92.50 92 LYS A C 1
ATOM 715 O O . LYS A 1 92 ? -20.158 -3.658 -2.834 1.00 92.50 92 LYS A O 1
ATOM 720 N N . ILE A 1 93 ? -19.533 -3.057 -0.752 1.00 94.69 93 ILE A N 1
ATOM 721 C CA . ILE A 1 93 ? -19.024 -4.345 -0.280 1.00 94.69 93 ILE A CA 1
ATOM 722 C C . ILE A 1 93 ? -19.327 -4.466 1.218 1.00 94.69 93 ILE A C 1
ATOM 724 O O . ILE A 1 93 ? -19.170 -3.485 1.953 1.00 94.69 93 ILE A O 1
ATOM 728 N N . ASP A 1 94 ? -19.717 -5.651 1.688 1.00 94.25 94 ASP A N 1
ATOM 729 C CA . ASP A 1 94 ? -19.682 -5.952 3.120 1.00 94.25 94 ASP A CA 1
ATOM 730 C C . ASP A 1 94 ? -18.276 -6.445 3.487 1.00 94.25 94 ASP A C 1
ATOM 732 O O . ASP A 1 94 ? -17.795 -7.472 3.008 1.00 94.25 94 ASP A O 1
ATOM 736 N N . MET A 1 95 ? -17.594 -5.707 4.363 1.00 95.06 95 MET A N 1
ATOM 737 C CA . MET A 1 95 ? -16.247 -6.058 4.818 1.00 95.06 95 MET A CA 1
ATOM 738 C C . MET A 1 95 ? -16.212 -7.370 5.618 1.00 95.06 95 MET A C 1
ATOM 740 O O . MET A 1 95 ? -15.137 -7.953 5.769 1.00 95.06 95 MET A O 1
ATOM 744 N N . ARG A 1 96 ? -17.353 -7.858 6.122 1.00 93.81 96 ARG A N 1
ATOM 745 C CA . ARG A 1 96 ? -17.455 -9.162 6.796 1.00 93.81 96 ARG A CA 1
ATOM 746 C C . ARG A 1 96 ? -17.269 -10.327 5.826 1.00 93.81 96 ARG A C 1
ATOM 748 O O . ARG A 1 96 ? -16.600 -11.299 6.171 1.00 93.81 96 ARG A O 1
ATOM 755 N N . GLU A 1 97 ? -17.766 -10.197 4.597 1.00 93.62 97 GLU A N 1
ATOM 756 C CA . GLU A 1 97 ? -17.616 -11.204 3.532 1.00 93.62 97 GLU A CA 1
ATOM 757 C C . GLU A 1 97 ? -16.169 -11.332 3.034 1.00 93.62 97 GLU A C 1
ATOM 759 O O . GLU A 1 97 ? -15.813 -12.278 2.330 1.00 93.62 97 GLU A O 1
ATOM 764 N N . LEU A 1 98 ? -15.308 -10.384 3.411 1.00 94.56 98 LEU A N 1
ATOM 765 C CA . LEU A 1 98 ? -13.886 -10.416 3.099 1.00 94.56 98 LEU A CA 1
ATOM 766 C C . LEU A 1 98 ? -13.061 -11.247 4.090 1.00 94.56 98 LEU A C 1
ATOM 768 O O . LEU A 1 98 ? -11.844 -11.350 3.926 1.00 94.56 98 LEU A O 1
ATOM 772 N N . SER A 1 99 ? -13.675 -11.840 5.118 1.00 90.25 99 SER A N 1
ATOM 773 C CA . SER A 1 99 ? -12.966 -12.761 6.010 1.00 90.25 99 SER A CA 1
ATOM 774 C C . SER A 1 99 ? -12.332 -13.916 5.215 1.00 90.25 99 SER A C 1
ATOM 776 O O . SER A 1 99 ? -12.885 -14.404 4.230 1.00 90.25 99 SER A O 1
ATOM 778 N N . GLY A 1 100 ? -11.109 -14.301 5.589 1.00 88.94 100 GLY A N 1
ATOM 779 C CA . GLY A 1 100 ? -10.311 -15.306 4.872 1.00 88.94 100 GLY A CA 1
ATOM 780 C C . GLY A 1 100 ? -9.642 -14.816 3.578 1.00 88.94 100 GLY A C 1
ATOM 781 O O . GLY A 1 100 ? -8.853 -15.550 2.984 1.00 88.94 100 GLY A O 1
ATOM 782 N N . LYS A 1 101 ? -9.901 -13.580 3.135 1.00 97.12 101 LYS A N 1
ATOM 783 C CA . LYS A 1 101 ? -9.215 -12.981 1.982 1.00 97.12 101 LYS A CA 1
ATOM 784 C C . LYS A 1 101 ? -7.839 -12.455 2.370 1.00 97.12 101 LYS A C 1
ATOM 786 O O . LYS A 1 101 ? -7.628 -11.920 3.458 1.00 97.12 101 LYS A O 1
ATOM 791 N N . LEU A 1 102 ? -6.889 -12.563 1.444 1.00 98.44 102 LEU A N 1
ATOM 792 C CA . LEU A 1 102 ? -5.523 -12.108 1.680 1.00 98.44 102 LEU A CA 1
ATOM 793 C C . LEU A 1 102 ? -5.373 -10.609 1.413 1.00 98.44 102 LEU A C 1
ATOM 795 O O . LEU A 1 102 ? -5.557 -10.153 0.283 1.00 98.44 102 LEU A O 1
ATOM 799 N N . TYR A 1 103 ? -5.002 -9.857 2.451 1.00 98.56 103 TYR A N 1
ATOM 800 C CA . TYR A 1 103 ? -4.932 -8.398 2.415 1.00 98.56 103 TYR A CA 1
ATOM 801 C C . TYR A 1 103 ? -3.491 -7.895 2.520 1.00 98.56 103 TYR A C 1
ATOM 803 O O . TYR A 1 103 ? -2.825 -8.062 3.544 1.00 98.56 103 TYR A O 1
ATOM 811 N N . LEU A 1 104 ? -3.019 -7.230 1.465 1.00 98.69 104 LEU A N 1
ATOM 812 C CA . LEU A 1 104 ? -1.796 -6.436 1.481 1.00 98.69 104 LEU A CA 1
ATOM 813 C C . LEU A 1 104 ? -2.000 -5.113 2.235 1.00 98.69 104 LEU A C 1
ATOM 815 O O . LEU A 1 104 ? -2.848 -4.298 1.871 1.00 98.69 104 LEU A O 1
ATOM 819 N N . ALA A 1 105 ? -1.170 -4.866 3.247 1.00 97.94 105 ALA A N 1
ATOM 820 C CA . ALA A 1 105 ? -1.197 -3.623 4.007 1.00 97.94 105 ALA A CA 1
ATOM 821 C C . ALA A 1 105 ? -0.907 -2.388 3.132 1.00 97.94 105 ALA A C 1
ATOM 823 O O . ALA A 1 105 ? -0.132 -2.475 2.178 1.00 97.94 105 ALA A O 1
ATOM 824 N N . PRO A 1 106 ? -1.418 -1.202 3.505 1.00 97.06 106 PRO A N 1
ATOM 825 C CA . PRO A 1 106 ? -0.947 0.057 2.943 1.00 97.06 106 PRO A CA 1
ATOM 826 C C . PRO A 1 106 ? 0.500 0.313 3.396 1.00 97.06 106 PRO A C 1
ATOM 828 O O . PRO A 1 106 ? 0.803 0.352 4.594 1.00 97.06 106 PRO A O 1
ATOM 831 N N . LEU A 1 107 ? 1.416 0.464 2.436 1.00 95.25 107 LEU A N 1
ATOM 832 C CA . LEU A 1 107 ? 2.865 0.512 2.671 1.00 95.25 107 LEU A CA 1
ATOM 833 C C . LEU A 1 107 ? 3.461 1.799 2.093 1.00 95.25 107 LEU A C 1
ATOM 835 O O . LEU A 1 107 ? 3.809 1.853 0.924 1.00 95.25 107 LEU A O 1
ATOM 839 N N . THR A 1 108 ? 3.617 2.855 2.890 1.00 90.56 108 THR A N 1
ATOM 840 C CA . THR A 1 108 ? 4.153 4.135 2.389 1.00 90.56 108 THR A CA 1
ATOM 841 C C . THR A 1 108 ? 5.514 3.973 1.695 1.00 90.56 108 THR A C 1
ATOM 843 O O . THR A 1 108 ? 6.465 3.436 2.267 1.00 90.56 108 THR A O 1
ATOM 846 N N . THR A 1 109 ? 5.649 4.547 0.502 1.00 89.31 109 THR A N 1
ATOM 847 C CA . THR A 1 109 ? 6.749 4.436 -0.479 1.00 89.31 109 THR A CA 1
ATOM 848 C C . THR A 1 109 ? 6.772 3.129 -1.281 1.00 89.31 109 THR A C 1
ATOM 850 O O . THR A 1 109 ? 7.213 3.131 -2.426 1.00 89.31 109 THR A O 1
ATOM 853 N N . LEU A 1 110 ? 6.325 2.008 -0.712 1.00 94.56 110 LEU A N 1
ATOM 854 C CA . LEU A 1 110 ? 6.553 0.676 -1.293 1.00 94.56 110 LEU A CA 1
ATOM 855 C C . LEU A 1 110 ? 5.283 0.008 -1.833 1.00 94.56 110 LEU A C 1
ATOM 857 O O . LEU A 1 110 ? 5.364 -0.808 -2.737 1.00 94.56 110 LEU A O 1
ATOM 861 N N . GLY A 1 111 ? 4.107 0.384 -1.334 1.00 95.94 111 GLY A N 1
ATOM 862 C CA . GLY A 1 111 ? 2.782 -0.088 -1.749 1.00 95.94 111 GLY A CA 1
ATOM 863 C C . GLY A 1 111 ? 2.264 0.597 -3.015 1.00 95.94 111 GLY A C 1
ATOM 864 O O . GLY A 1 111 ? 1.057 0.807 -3.164 1.00 95.94 111 GLY A O 1
ATOM 865 N N . ASN A 1 112 ? 3.175 0.978 -3.908 1.00 97.31 112 ASN A N 1
ATOM 866 C CA . ASN A 1 112 ? 2.852 1.565 -5.203 1.00 97.31 112 ASN A CA 1
ATOM 867 C C . ASN A 1 112 ? 2.166 0.533 -6.114 1.00 97.31 112 ASN A C 1
ATOM 869 O O . ASN A 1 112 ? 2.233 -0.675 -5.878 1.00 97.31 112 ASN A O 1
ATOM 873 N N . LEU A 1 113 ? 1.496 1.005 -7.169 1.00 97.81 113 LEU A N 1
ATOM 874 C CA . LEU A 1 113 ? 0.714 0.137 -8.053 1.00 97.81 113 LEU A CA 1
ATOM 875 C C . LEU A 1 113 ? 1.522 -1.052 -8.623 1.00 97.81 113 LEU A C 1
ATOM 877 O O . LEU A 1 113 ? 1.005 -2.169 -8.569 1.00 97.81 113 LEU A O 1
ATOM 881 N N . PRO A 1 114 ? 2.768 -0.878 -9.115 1.00 98.19 114 PRO A N 1
ATOM 882 C CA . PRO A 1 114 ? 3.604 -2.003 -9.545 1.00 98.19 114 PRO A CA 1
ATOM 883 C C . PRO A 1 114 ? 3.780 -3.091 -8.480 1.00 98.19 114 PRO A C 1
ATOM 885 O O . PRO A 1 114 ? 3.591 -4.272 -8.771 1.00 98.19 114 PRO A O 1
ATOM 888 N N . PHE A 1 115 ? 4.070 -2.704 -7.235 1.00 98.69 115 PHE A N 1
ATOM 889 C CA . PHE A 1 115 ? 4.236 -3.657 -6.138 1.00 98.69 115 PHE A CA 1
ATOM 890 C C . PHE A 1 115 ? 2.929 -4.370 -5.772 1.00 98.69 115 PHE A C 1
ATOM 892 O O . PHE A 1 115 ? 2.916 -5.583 -5.555 1.00 98.69 115 PHE A O 1
ATOM 899 N N . ARG A 1 116 ? 1.808 -3.638 -5.734 1.00 98.69 116 ARG A N 1
ATOM 900 C CA . ARG A 1 116 ? 0.494 -4.232 -5.441 1.00 98.69 116 ARG A CA 1
ATOM 901 C C . ARG A 1 116 ? 0.086 -5.236 -6.514 1.00 98.69 116 ARG A C 1
ATOM 903 O O . ARG A 1 116 ? -0.377 -6.315 -6.163 1.00 98.69 116 ARG A O 1
ATOM 910 N N . ARG A 1 117 ? 0.329 -4.935 -7.796 1.00 98.00 117 ARG A N 1
ATOM 911 C CA . ARG A 1 117 ? 0.103 -5.880 -8.905 1.00 98.00 117 ARG A CA 1
ATOM 912 C C . ARG A 1 117 ? 0.921 -7.154 -8.734 1.00 98.00 117 ARG A C 1
ATOM 914 O O . ARG A 1 117 ? 0.352 -8.233 -8.834 1.00 98.00 117 ARG A O 1
ATOM 921 N N . LEU A 1 118 ? 2.205 -7.027 -8.396 1.00 98.56 118 LEU A N 1
ATOM 922 C CA . LEU A 1 118 ? 3.052 -8.186 -8.119 1.00 98.56 118 LEU A CA 1
ATOM 923 C C . LEU A 1 118 ? 2.480 -9.041 -6.975 1.00 98.56 118 LEU A C 1
ATOM 925 O O . LEU A 1 118 ? 2.415 -10.258 -7.088 1.00 98.56 118 LEU A O 1
ATOM 929 N N . CYS A 1 119 ? 2.010 -8.418 -5.891 1.00 98.81 119 CYS A N 1
ATOM 930 C CA . CYS A 1 119 ? 1.370 -9.136 -4.785 1.00 98.81 119 CYS A CA 1
ATOM 931 C C . CYS A 1 119 ? 0.050 -9.813 -5.194 1.00 98.81 119 CYS A C 1
ATOM 933 O O . CYS A 1 119 ? -0.231 -10.920 -4.735 1.00 98.81 119 CYS A O 1
ATOM 935 N N . VAL A 1 120 ? -0.751 -9.176 -6.056 1.00 98.75 120 VAL A N 1
ATOM 936 C CA . VAL A 1 120 ? -1.979 -9.764 -6.624 1.00 98.75 120 VAL A CA 1
ATOM 937 C C . VAL A 1 120 ? -1.653 -11.006 -7.443 1.00 98.75 120 VAL A C 1
ATOM 939 O O . VAL A 1 120 ? -2.341 -12.015 -7.311 1.00 98.75 120 VAL A O 1
ATOM 942 N N . ASP A 1 121 ? -0.570 -10.980 -8.219 1.00 98.12 121 ASP A N 1
ATOM 943 C CA . ASP A 1 121 ? -0.137 -12.144 -8.994 1.00 98.12 121 ASP A CA 1
ATOM 944 C C . ASP A 1 121 ? 0.260 -13.336 -8.109 1.00 98.12 121 ASP A C 1
ATOM 946 O O . ASP A 1 121 ? 0.113 -14.483 -8.522 1.00 98.12 121 ASP A O 1
ATOM 950 N N . PHE A 1 122 ? 0.717 -13.073 -6.882 1.00 98.69 122 PHE A N 1
ATOM 951 C CA . PHE A 1 122 ? 0.965 -14.093 -5.858 1.00 98.69 122 PHE A CA 1
ATOM 952 C C . PHE A 1 122 ? -0.266 -14.434 -5.012 1.00 98.69 122 PHE A C 1
ATOM 954 O O . PHE A 1 122 ? -0.211 -15.309 -4.145 1.00 98.69 122 PHE A O 1
ATOM 961 N N . GLY A 1 123 ? -1.398 -13.783 -5.264 1.00 98.38 123 GLY A N 1
ATOM 962 C CA . GLY A 1 123 ? -2.681 -14.140 -4.685 1.00 98.38 123 GLY A CA 1
ATOM 963 C C . GLY A 1 123 ? -3.241 -13.176 -3.645 1.00 98.38 123 GLY A C 1
ATOM 964 O O . GLY A 1 123 ? -4.253 -13.532 -3.040 1.00 98.38 123 GLY A O 1
ATOM 965 N N . ALA A 1 124 ? -2.661 -11.991 -3.439 1.00 98.69 124 ALA A N 1
ATOM 966 C CA . ALA A 1 124 ? -3.344 -10.943 -2.679 1.00 98.69 124 ALA A CA 1
ATOM 967 C C . ALA A 1 124 ? -4.697 -10.611 -3.337 1.00 98.69 124 ALA A C 1
ATOM 969 O O . ALA A 1 124 ? -4.773 -10.402 -4.547 1.00 98.69 124 ALA A O 1
ATOM 970 N N . GLU A 1 125 ? -5.771 -10.571 -2.550 1.00 98.44 125 GLU A N 1
ATOM 971 C CA . GLU A 1 125 ? -7.129 -10.283 -3.036 1.00 98.44 125 GLU A CA 1
ATOM 972 C C . GLU A 1 125 ? -7.583 -8.867 -2.671 1.00 98.44 125 GLU A C 1
ATOM 974 O O . GLU A 1 125 ? -8.355 -8.261 -3.417 1.00 98.44 125 GLU A O 1
ATOM 979 N N . ILE A 1 126 ? -7.090 -8.337 -1.548 1.00 98.75 126 ILE A N 1
ATOM 980 C CA . ILE A 1 126 ? -7.368 -6.977 -1.090 1.00 98.75 126 ILE A CA 1
ATOM 981 C C . ILE A 1 126 ? -6.069 -6.183 -1.127 1.00 98.75 126 ILE A C 1
ATOM 983 O O . ILE A 1 126 ? -5.049 -6.586 -0.555 1.00 98.75 126 ILE A O 1
ATOM 987 N N . THR A 1 127 ? -6.113 -5.034 -1.786 1.00 98.62 127 THR A N 1
ATOM 988 C CA . THR A 1 127 ? -5.023 -4.070 -1.834 1.00 98.62 127 THR A CA 1
ATOM 989 C C . THR A 1 127 ? -5.510 -2.717 -1.332 1.00 98.62 127 THR A C 1
ATOM 991 O O . THR A 1 127 ? -6.690 -2.374 -1.399 1.00 98.62 127 THR A O 1
ATOM 994 N N . CYS A 1 128 ? -4.591 -1.931 -0.787 1.00 98.31 128 CYS A N 1
ATOM 995 C CA . CYS A 1 128 ? -4.869 -0.569 -0.359 1.00 98.31 128 CYS A CA 1
ATOM 996 C C . CYS A 1 128 ? -3.752 0.340 -0.863 1.00 98.31 128 CYS A C 1
ATOM 998 O O . CYS A 1 128 ? -2.594 -0.087 -0.954 1.00 98.31 128 CYS A O 1
ATOM 1000 N N . SER A 1 129 ? -4.096 1.572 -1.232 1.00 97.88 129 SER A N 1
ATOM 1001 C CA . SER A 1 129 ? -3.112 2.567 -1.643 1.00 97.88 129 SER A CA 1
ATOM 1002 C C . SER A 1 129 ? -2.067 2.793 -0.553 1.00 97.88 129 SER A C 1
ATOM 1004 O O . SER A 1 129 ? -2.253 2.491 0.627 1.00 97.88 129 SER A O 1
ATOM 1006 N N . GLU A 1 130 ? -0.957 3.417 -0.929 1.00 96.75 130 GLU A N 1
ATOM 1007 C CA . GLU A 1 130 ? -0.134 4.081 0.074 1.00 96.75 130 GLU A CA 1
ATOM 1008 C C . GLU A 1 130 ? -0.967 5.133 0.825 1.00 96.75 130 GLU A C 1
ATOM 1010 O O . GLU A 1 130 ? -1.995 5.605 0.334 1.00 96.75 130 GLU A O 1
ATOM 1015 N N . MET A 1 131 ? -0.508 5.509 2.018 1.00 95.19 131 MET A N 1
ATOM 1016 C CA . MET A 1 131 ? -1.139 6.566 2.805 1.00 95.19 131 MET A CA 1
ATOM 1017 C C . MET A 1 131 ? -1.120 7.895 2.038 1.00 95.19 131 MET A C 1
ATOM 1019 O O . MET A 1 131 ? -0.046 8.472 1.851 1.00 95.19 131 MET A O 1
ATOM 1023 N N . GLY A 1 132 ? -2.303 8.382 1.675 1.00 96.44 132 GLY A N 1
ATOM 1024 C CA . GLY A 1 132 ? -2.511 9.664 1.023 1.00 96.44 132 GLY A CA 1
ATOM 1025 C C . GLY A 1 132 ? -2.860 10.778 2.012 1.00 96.44 132 GLY A C 1
ATOM 1026 O O . GLY A 1 132 ? -3.725 10.618 2.871 1.00 96.44 132 GLY A O 1
ATOM 1027 N N . ILE A 1 133 ? -2.202 11.927 1.917 1.00 96.94 133 ILE A N 1
ATOM 1028 C CA . ILE A 1 133 ? -2.423 13.084 2.789 1.00 96.94 133 ILE A CA 1
ATOM 1029 C C . ILE A 1 133 ? -3.589 13.916 2.243 1.00 96.94 133 ILE A C 1
ATOM 1031 O O . ILE A 1 133 ? -3.497 14.479 1.150 1.00 96.94 133 ILE A O 1
ATOM 1035 N N . CYS A 1 134 ? -4.656 14.079 3.032 1.00 96.56 134 CYS A N 1
ATOM 1036 C CA . CYS A 1 134 ? -5.892 14.753 2.607 1.00 96.56 134 CYS A CA 1
ATOM 1037 C C . CYS A 1 134 ? -5.639 16.133 1.968 1.00 96.56 134 CYS A C 1
ATOM 1039 O O . CYS A 1 134 ? -6.087 16.410 0.858 1.00 96.56 134 CYS A O 1
ATOM 1041 N N . THR A 1 135 ? -4.824 16.977 2.606 1.00 96.25 135 THR A N 1
ATOM 1042 C CA . THR A 1 135 ? -4.509 18.328 2.111 1.00 96.25 135 THR A CA 1
ATOM 1043 C C . THR A 1 135 ? -3.730 18.326 0.794 1.00 96.25 135 THR A C 1
ATOM 1045 O O . THR A 1 135 ? -3.845 19.265 0.007 1.00 96.25 135 THR A O 1
ATOM 1048 N N . LYS A 1 136 ? -2.953 17.277 0.503 1.00 96.81 136 LYS A N 1
ATOM 1049 C CA . LYS A 1 136 ? -2.214 17.156 -0.761 1.00 96.81 136 LYS A CA 1
ATOM 1050 C C . LYS A 1 136 ? -3.136 16.809 -1.927 1.00 96.81 136 LYS A C 1
ATOM 1052 O O . LYS A 1 136 ? -2.918 17.345 -3.020 1.00 96.81 136 LYS A O 1
ATOM 1057 N N . TYR A 1 137 ? -4.187 16.022 -1.685 1.00 96.81 137 TYR A N 1
ATOM 1058 C CA . TYR A 1 137 ? -5.256 15.818 -2.663 1.00 96.81 137 TYR A CA 1
ATOM 1059 C C . TYR A 1 137 ? -5.990 17.119 -2.968 1.00 96.81 137 TYR A C 1
ATOM 1061 O O . TYR A 1 137 ? -6.091 17.480 -4.139 1.00 96.81 137 TYR A O 1
ATOM 1069 N N . LEU A 1 138 ? -6.394 17.862 -1.931 1.00 96.69 138 LEU A N 1
ATOM 1070 C CA . LEU A 1 138 ? -7.094 19.147 -2.073 1.00 96.69 138 LEU A CA 1
ATOM 1071 C C . LEU A 1 138 ? -6.262 20.203 -2.816 1.00 96.69 138 LEU A C 1
ATOM 1073 O O . LEU A 1 138 ? -6.807 20.998 -3.572 1.00 96.69 138 LEU A O 1
ATOM 1077 N N . ASN A 1 139 ? -4.936 20.169 -2.674 1.00 96.12 139 ASN A N 1
ATOM 1078 C CA . ASN A 1 139 ? -4.022 21.035 -3.426 1.00 96.12 139 ASN A CA 1
ATOM 1079 C C . ASN A 1 139 ? -3.767 20.560 -4.871 1.00 96.12 139 ASN A C 1
ATOM 1081 O O . ASN A 1 139 ? -2.985 21.173 -5.600 1.00 96.12 139 ASN A O 1
ATOM 1085 N N . GLY A 1 140 ? -4.364 19.443 -5.295 1.00 94.56 140 GLY A N 1
ATOM 1086 C CA . GLY A 1 140 ? -4.146 18.870 -6.619 1.00 94.56 140 GLY A CA 1
ATOM 1087 C C . GLY A 1 140 ? -2.708 18.392 -6.832 1.00 94.56 140 GLY A C 1
ATOM 1088 O O . GLY A 1 140 ? -2.184 18.556 -7.926 1.00 94.56 140 GLY A O 1
ATOM 1089 N N . THR A 1 141 ? -2.010 17.887 -5.809 1.00 95.25 141 THR A N 1
ATOM 1090 C CA . THR A 1 141 ? -0.583 17.517 -5.925 1.00 95.25 141 THR A CA 1
ATOM 1091 C C . THR A 1 141 ? -0.410 16.244 -6.760 1.00 95.25 141 THR A C 1
ATOM 1093 O O . THR A 1 141 ? -0.810 15.172 -6.315 1.00 95.25 141 THR A O 1
ATOM 1096 N N . SER A 1 142 ? 0.234 16.318 -7.930 1.00 92.50 142 SER A N 1
ATOM 1097 C CA . SER A 1 142 ? 0.290 15.199 -8.892 1.00 92.50 142 SER A CA 1
ATOM 1098 C C . SER A 1 142 ? 0.833 13.885 -8.309 1.00 92.50 142 SER A C 1
ATOM 1100 O O . SER A 1 142 ? 0.334 12.811 -8.641 1.00 92.50 142 SER A O 1
ATOM 1102 N N . SER A 1 143 ? 1.835 13.950 -7.423 1.00 91.88 143 SER A N 1
ATOM 1103 C CA . SER A 1 143 ? 2.385 12.761 -6.757 1.00 91.88 143 SER A CA 1
ATOM 1104 C C . SER A 1 143 ? 1.369 12.083 -5.838 1.00 91.88 143 SER A C 1
ATOM 1106 O O . SER A 1 143 ? 1.324 10.860 -5.792 1.00 91.88 143 SER A O 1
ATOM 1108 N N . GLU A 1 144 ? 0.520 12.854 -5.158 1.00 94.56 144 GLU A N 1
ATOM 1109 C CA . GLU A 1 144 ? -0.522 12.324 -4.274 1.00 94.56 144 GLU A CA 1
ATOM 1110 C C . GLU A 1 144 ? -1.621 11.627 -5.076 1.00 94.56 144 GLU A C 1
ATOM 1112 O O . GLU A 1 144 ? -2.011 10.499 -4.787 1.00 94.56 144 GLU A O 1
ATOM 1117 N N . TRP A 1 145 ? -2.062 12.270 -6.159 1.00 95.12 145 TRP A N 1
ATOM 1118 C CA . TRP A 1 145 ? -3.069 11.725 -7.070 1.00 95.12 145 TRP A CA 1
ATOM 1119 C C . TRP A 1 145 ? -2.610 10.435 -7.753 1.00 95.12 145 TRP A C 1
ATOM 1121 O O . TRP A 1 145 ? -3.433 9.591 -8.096 1.00 95.12 145 TRP A O 1
ATOM 1131 N N . SER A 1 146 ? -1.298 10.230 -7.904 1.00 93.88 146 SER A N 1
ATOM 1132 C CA . SER A 1 146 ? -0.767 8.974 -8.441 1.00 93.88 146 SER A CA 1
ATOM 1133 C C . SER A 1 146 ? -1.051 7.755 -7.553 1.00 93.88 146 SER A C 1
ATOM 1135 O O . SER A 1 146 ? -1.115 6.643 -8.079 1.00 93.88 146 SER A O 1
ATOM 1137 N N . LEU A 1 147 ? -1.292 7.960 -6.251 1.00 96.25 147 LEU A N 1
ATOM 1138 C CA . LEU A 1 147 ? -1.609 6.895 -5.292 1.00 96.25 147 LEU A CA 1
ATOM 1139 C C . LEU A 1 147 ? -3.004 6.290 -5.517 1.00 96.25 147 LEU A C 1
ATOM 1141 O O . LEU A 1 147 ? -3.236 5.150 -5.120 1.00 96.25 147 LEU A O 1
ATOM 1145 N N . LEU A 1 148 ? -3.907 7.032 -6.172 1.00 96.75 148 LEU A N 1
ATOM 1146 C CA . LEU A 1 148 ? -5.292 6.616 -6.436 1.00 96.75 148 LEU A CA 1
ATOM 1147 C C . LEU A 1 148 ? -5.412 5.640 -7.613 1.00 96.75 148 LEU A C 1
ATOM 1149 O O . LEU A 1 148 ? -6.460 5.023 -7.803 1.00 96.75 148 LEU A O 1
ATOM 1153 N N . LYS A 1 149 ? -4.343 5.494 -8.408 1.00 97.12 149 LYS A N 1
ATOM 1154 C CA . LYS A 1 149 ? -4.309 4.616 -9.581 1.00 97.12 149 LYS A CA 1
ATOM 1155 C C . LYS A 1 149 ? -4.525 3.157 -9.173 1.00 97.12 149 LYS A C 1
ATOM 1157 O O . LYS A 1 149 ? -3.838 2.649 -8.281 1.00 97.12 149 LYS A O 1
ATOM 1162 N N . ARG A 1 150 ? -5.411 2.486 -9.909 1.00 97.25 150 ARG A N 1
ATOM 1163 C CA . ARG A 1 150 ? -5.803 1.083 -9.722 1.00 97.25 150 ARG A CA 1
ATOM 1164 C C . ARG A 1 150 ? -5.584 0.302 -11.009 1.00 97.25 150 ARG A C 1
ATOM 1166 O O . ARG A 1 150 ? -5.951 0.777 -12.082 1.00 97.25 150 ARG A O 1
ATOM 1173 N N . HIS A 1 151 ? -5.042 -0.905 -10.936 1.00 97.12 151 HIS A N 1
ATOM 1174 C CA . HIS A 1 151 ? -5.025 -1.805 -12.091 1.00 97.12 151 HIS A CA 1
ATOM 1175 C C . HIS A 1 151 ? -6.264 -2.722 -12.078 1.00 97.12 151 HIS A C 1
ATOM 1177 O O . HIS A 1 151 ? -6.670 -3.166 -11.006 1.00 97.12 151 HIS A O 1
ATOM 1183 N N . PRO A 1 152 ? -6.862 -3.075 -13.236 1.00 96.12 152 PRO A N 1
ATOM 1184 C CA . PRO A 1 152 ? -8.071 -3.910 -13.281 1.00 96.12 152 PRO A CA 1
ATOM 1185 C C . PRO A 1 152 ? -7.946 -5.339 -12.722 1.00 96.12 152 PRO A C 1
ATOM 1187 O O . PRO A 1 152 ? -8.939 -6.056 -12.688 1.00 96.12 152 PRO A O 1
ATOM 1190 N N . ASN A 1 153 ? -6.746 -5.793 -12.341 1.00 94.81 153 ASN A N 1
ATOM 1191 C CA . ASN A 1 153 ? -6.564 -7.074 -11.643 1.00 94.81 153 ASN A CA 1
ATOM 1192 C C . ASN A 1 153 ? -6.719 -6.950 -10.116 1.00 94.81 153 ASN A C 1
ATOM 1194 O O . ASN A 1 153 ? -6.844 -7.970 -9.447 1.00 94.81 153 ASN A O 1
ATOM 1198 N N . GLU A 1 154 ? -6.725 -5.735 -9.561 1.00 97.81 154 GLU A N 1
ATOM 1199 C CA . GLU A 1 154 ? -6.986 -5.510 -8.141 1.00 97.81 154 GLU A CA 1
ATOM 1200 C C . GLU A 1 154 ? -8.483 -5.720 -7.886 1.00 97.81 154 GLU A C 1
ATOM 1202 O O . GLU A 1 154 ? -9.304 -4.894 -8.295 1.00 97.81 154 GLU A O 1
ATOM 1207 N N . LYS A 1 155 ? -8.837 -6.843 -7.247 1.00 96.50 155 LYS A N 1
ATOM 1208 C CA . LYS A 1 155 ? -10.231 -7.251 -7.006 1.00 96.50 155 LYS A CA 1
ATOM 1209 C C . LYS A 1 155 ? -10.935 -6.315 -6.026 1.00 96.50 155 LYS A C 1
ATOM 1211 O O . LYS A 1 155 ? -11.987 -5.784 -6.362 1.00 96.50 155 LYS A O 1
ATOM 1216 N N . TYR A 1 156 ? -10.318 -6.080 -4.869 1.00 98.19 156 TYR A N 1
ATOM 1217 C CA . TYR A 1 156 ? -10.767 -5.096 -3.888 1.00 98.19 156 TYR A CA 1
ATOM 1218 C C . TYR A 1 156 ? -9.655 -4.080 -3.653 1.00 98.19 156 TYR A C 1
ATOM 1220 O O . TYR A 1 156 ? -8.577 -4.445 -3.183 1.00 98.19 156 TYR A O 1
ATOM 1228 N N . PHE A 1 157 ? -9.911 -2.818 -3.981 1.00 98.56 157 PHE A N 1
ATOM 1229 C CA . PHE A 1 157 ? -8.943 -1.735 -3.848 1.00 98.56 157 PHE A CA 1
ATOM 1230 C C . PHE A 1 157 ? -9.488 -0.607 -2.976 1.00 98.56 157 PHE A C 1
ATOM 1232 O O . PHE A 1 157 ? -10.501 0.012 -3.312 1.00 98.56 157 PHE A O 1
ATOM 1239 N N . GLY A 1 158 ? -8.790 -0.311 -1.883 1.00 98.19 158 GLY A N 1
ATOM 1240 C CA . GLY A 1 158 ? -9.105 0.822 -1.017 1.00 98.19 158 GLY A CA 1
ATOM 1241 C C . GLY A 1 158 ? -8.098 1.958 -1.088 1.00 98.19 158 GLY A C 1
ATOM 1242 O O . GLY A 1 158 ? -6.946 1.773 -1.488 1.00 98.19 158 GLY A O 1
ATOM 1243 N N . ILE A 1 159 ? -8.529 3.137 -0.643 1.00 98.38 159 ILE A N 1
ATOM 1244 C CA . ILE A 1 159 ? -7.665 4.310 -0.480 1.00 98.38 159 ILE A CA 1
ATOM 1245 C C . ILE A 1 159 ? -7.489 4.619 0.997 1.00 98.38 159 ILE A C 1
ATOM 1247 O O . ILE A 1 159 ? -8.471 4.851 1.700 1.00 98.38 159 ILE A O 1
ATOM 1251 N N . GLN A 1 160 ? -6.242 4.680 1.458 1.00 98.50 160 GLN A N 1
ATOM 1252 C CA . GLN A 1 160 ? -5.943 5.088 2.825 1.00 98.50 160 GLN A CA 1
ATOM 1253 C C . GLN A 1 160 ? -5.689 6.597 2.913 1.00 98.50 160 GLN A C 1
ATOM 1255 O O . GLN A 1 160 ? -4.724 7.103 2.341 1.00 98.50 160 GLN A O 1
ATOM 1260 N N . LEU A 1 161 ? -6.499 7.303 3.701 1.00 98.19 161 LEU A N 1
ATOM 1261 C CA . LEU A 1 161 ? -6.394 8.737 3.957 1.00 98.19 161 LEU A CA 1
ATOM 1262 C C . LEU A 1 161 ? -5.762 9.045 5.315 1.00 98.19 161 LEU A C 1
ATOM 1264 O O . LEU A 1 161 ? -6.098 8.451 6.338 1.00 98.19 161 LEU A O 1
ATOM 1268 N N . ALA A 1 162 ? -4.878 10.037 5.333 1.00 97.75 162 ALA A N 1
ATOM 1269 C CA . ALA A 1 162 ? -4.298 10.618 6.532 1.00 97.75 162 ALA A CA 1
ATOM 1270 C C . ALA A 1 162 ? -4.606 12.115 6.621 1.00 97.75 162 ALA A C 1
ATOM 1272 O O . ALA A 1 162 ? -4.349 12.889 5.697 1.00 97.75 162 ALA A O 1
ATOM 1273 N N . GLY A 1 163 ? -5.089 12.520 7.788 1.00 96.94 163 GLY A N 1
ATOM 1274 C CA . GLY A 1 163 ? -5.418 13.894 8.141 1.00 96.94 163 GLY A CA 1
ATOM 1275 C C . GLY A 1 163 ? -5.848 13.963 9.599 1.00 96.94 163 GLY A C 1
ATOM 1276 O O . GLY A 1 163 ? -5.921 12.935 10.269 1.00 96.94 163 GLY A O 1
ATOM 1277 N N . GLY A 1 164 ? -6.076 15.172 10.105 1.00 93.69 164 GLY A N 1
ATOM 1278 C CA . GLY A 1 164 ? -6.345 15.402 11.529 1.00 93.69 164 GLY A CA 1
ATOM 1279 C C . GLY A 1 164 ? -7.636 16.156 11.833 1.00 93.69 164 GLY A C 1
ATOM 1280 O O . GLY A 1 164 ? -7.906 16.385 13.014 1.00 93.69 164 GLY A O 1
ATOM 1281 N N . TYR A 1 165 ? -8.389 16.565 10.804 1.00 97.00 165 TYR A N 1
ATOM 1282 C CA . TYR A 1 165 ? -9.502 17.507 10.926 1.00 97.00 165 TYR A CA 1
ATOM 1283 C C . TYR A 1 165 ? -10.690 17.120 10.027 1.00 97.00 165 TYR A C 1
ATOM 1285 O O . TYR A 1 165 ? -10.458 16.667 8.899 1.00 97.00 165 TYR A O 1
ATOM 1293 N N . PRO A 1 166 ? -11.943 17.297 10.502 1.00 97.12 166 PRO A N 1
ATOM 1294 C CA . PRO A 1 166 ? -13.147 16.924 9.759 1.00 97.12 166 PRO A CA 1
ATOM 1295 C C . PRO A 1 166 ? -13.281 17.602 8.396 1.00 97.12 166 PRO A C 1
ATOM 1297 O O . PRO A 1 166 ? -13.706 16.948 7.453 1.00 97.12 166 PRO A O 1
ATOM 1300 N N . ASP A 1 167 ? -12.884 18.869 8.271 1.00 97.00 167 ASP A N 1
ATOM 1301 C CA . ASP A 1 167 ? -12.989 19.661 7.039 1.00 97.00 167 ASP A CA 1
ATOM 1302 C C . ASP A 1 167 ? -12.192 19.050 5.874 1.00 97.00 167 ASP A C 1
ATOM 1304 O O . ASP A 1 167 ? -12.719 18.754 4.804 1.00 97.00 167 ASP A O 1
ATOM 1308 N N . SER A 1 168 ? -10.910 18.802 6.104 1.00 97.50 168 SER A N 1
ATOM 1309 C CA . SER A 1 168 ? -9.948 18.352 5.110 1.00 97.50 168 SER A CA 1
ATOM 1310 C C . SER A 1 168 ? -10.130 16.875 4.792 1.00 97.50 168 SER A C 1
ATOM 1312 O O . SER A 1 168 ? -10.006 16.485 3.632 1.00 97.50 168 SER A O 1
ATOM 1314 N N . MET A 1 169 ? -10.454 16.057 5.797 1.00 98.31 169 MET A N 1
ATOM 1315 C CA . MET A 1 169 ? -10.748 14.637 5.606 1.00 98.31 169 MET A CA 1
ATOM 1316 C C . MET A 1 169 ? -12.060 14.428 4.848 1.00 98.31 169 MET A C 1
ATOM 1318 O O . MET A 1 169 ? -12.073 13.647 3.901 1.00 98.31 169 MET A O 1
ATOM 1322 N N . CYS A 1 170 ? -13.127 15.152 5.201 1.00 98.06 170 CYS A N 1
ATOM 1323 C CA . CYS A 1 170 ? -14.417 15.076 4.512 1.00 98.06 170 CYS A CA 1
ATOM 1324 C C . CYS A 1 170 ? -14.293 15.507 3.050 1.00 98.06 170 CYS A C 1
ATOM 1326 O O . CYS A 1 170 ? -14.621 14.728 2.159 1.00 98.06 170 CYS A O 1
ATOM 1328 N N . ARG A 1 171 ? -13.689 16.675 2.790 1.00 98.50 171 ARG A N 1
ATOM 1329 C CA . ARG A 1 171 ? -13.461 17.163 1.423 1.00 98.50 171 ARG A CA 1
ATOM 1330 C C . ARG A 1 171 ? -12.623 16.192 0.594 1.00 98.50 171 ARG A C 1
ATOM 1332 O O . ARG A 1 171 ? -12.979 15.914 -0.546 1.00 98.50 171 ARG A O 1
ATOM 1339 N N . ALA A 1 172 ? -11.541 15.643 1.156 1.00 98.25 172 ALA A N 1
ATOM 1340 C CA . ALA A 1 172 ? -10.723 14.644 0.465 1.00 98.25 172 ALA A CA 1
ATOM 1341 C C . ALA A 1 172 ? -11.507 13.353 0.173 1.00 98.25 172 ALA A C 1
ATOM 1343 O O . ALA A 1 172 ? -11.374 12.784 -0.906 1.00 98.25 172 ALA A O 1
ATOM 1344 N N . ALA A 1 173 ? -12.347 12.907 1.107 1.00 98.31 173 ALA A N 1
ATOM 1345 C CA . ALA A 1 173 ? -13.195 11.740 0.914 1.00 98.31 173 ALA A CA 1
ATOM 1346 C C . ALA A 1 173 ? -14.258 11.976 -0.170 1.00 98.31 173 ALA A C 1
ATOM 1348 O O . ALA A 1 173 ? -14.458 11.099 -1.006 1.00 98.31 173 ALA A O 1
ATOM 1349 N N . GLN A 1 174 ? -14.871 13.166 -0.207 1.00 98.12 174 GLN A N 1
ATOM 1350 C CA . GLN A 1 174 ? -15.848 13.547 -1.227 1.00 98.12 174 GLN A CA 1
ATOM 1351 C C . GLN A 1 174 ? -15.236 13.479 -2.633 1.00 98.12 174 GLN A C 1
ATOM 1353 O O . GLN A 1 174 ? -15.759 12.769 -3.487 1.00 98.12 174 GLN A O 1
ATOM 1358 N N . ILE A 1 175 ? -14.100 14.151 -2.875 1.00 97.44 175 ILE A N 1
ATOM 1359 C CA . ILE A 1 175 ? -13.479 14.158 -4.217 1.00 97.44 175 ILE A CA 1
ATOM 1360 C C . ILE A 1 175 ? -13.100 12.752 -4.682 1.00 97.44 175 ILE A C 1
ATOM 1362 O O . ILE A 1 175 ? -13.205 12.453 -5.866 1.00 97.44 175 ILE A O 1
ATOM 1366 N N . ILE A 1 176 ? -12.670 11.885 -3.766 1.00 97.31 176 ILE A N 1
ATOM 1367 C CA . ILE A 1 176 ? -12.260 10.520 -4.091 1.00 97.31 176 ILE A CA 1
ATOM 1368 C C . ILE A 1 176 ? -13.490 9.657 -4.390 1.00 97.31 176 ILE A C 1
ATOM 1370 O O . ILE A 1 176 ? -13.517 8.986 -5.416 1.00 97.31 176 ILE A O 1
ATOM 1374 N N . ALA A 1 177 ? -14.526 9.715 -3.551 1.00 96.50 177 ALA A N 1
ATOM 1375 C CA . ALA A 1 177 ? -15.748 8.937 -3.744 1.00 96.50 177 ALA A CA 1
ATOM 1376 C C . ALA A 1 177 ? -16.528 9.342 -5.008 1.00 96.50 177 ALA A C 1
ATOM 1378 O O . ALA A 1 177 ? -17.143 8.490 -5.643 1.00 96.50 177 ALA A O 1
ATOM 1379 N N . GLU A 1 178 ? -16.499 10.622 -5.390 1.00 96.12 178 GLU A N 1
ATOM 1380 C CA . GLU A 1 178 ? -17.235 11.125 -6.558 1.00 96.12 178 GLU A CA 1
ATOM 1381 C C . GLU A 1 178 ? -16.518 10.878 -7.893 1.00 96.12 178 GLU A C 1
ATOM 1383 O O . GLU A 1 178 ? -17.177 10.841 -8.931 1.00 96.12 178 GLU A O 1
ATOM 1388 N N . ASN A 1 179 ? -15.189 10.722 -7.894 1.00 96.25 179 ASN A N 1
ATOM 1389 C CA . ASN A 1 179 ? -14.403 10.733 -9.135 1.00 96.25 179 ASN A CA 1
ATOM 1390 C C . ASN A 1 179 ? -13.577 9.465 -9.383 1.00 96.25 179 ASN A C 1
ATOM 1392 O O . ASN A 1 179 ? -13.089 9.287 -10.498 1.00 96.25 179 ASN A O 1
ATOM 1396 N N . GLU A 1 180 ? -13.400 8.589 -8.389 1.00 96.12 180 GLU A N 1
ATOM 1397 C CA . GLU A 1 180 ? -12.464 7.465 -8.483 1.00 96.12 180 GLU A CA 1
ATOM 1398 C C . GLU A 1 180 ? -13.127 6.105 -8.229 1.00 96.12 180 GLU A C 1
ATOM 1400 O O . GLU A 1 180 ? -14.024 5.945 -7.403 1.00 96.12 180 GLU A O 1
ATOM 1405 N N . GLN A 1 181 ? -12.644 5.073 -8.925 1.00 95.94 181 GLN A N 1
ATOM 1406 C CA . GLN A 1 181 ? -13.121 3.697 -8.778 1.00 95.94 181 GLN A CA 1
ATOM 1407 C C . GLN A 1 181 ? -12.426 2.999 -7.606 1.00 95.94 181 GLN A C 1
ATOM 1409 O O . GLN A 1 181 ? -11.357 2.394 -7.757 1.00 95.94 181 GLN A O 1
ATOM 1414 N N . ILE A 1 182 ? -13.056 3.068 -6.438 1.00 96.75 182 ILE A N 1
ATOM 1415 C CA . ILE A 1 182 ? -12.568 2.503 -5.172 1.00 96.75 182 ILE A CA 1
ATOM 1416 C C . ILE A 1 182 ? -13.626 1.592 -4.555 1.00 96.75 182 ILE A C 1
ATOM 1418 O O . ILE A 1 182 ? -14.816 1.751 -4.827 1.00 96.75 182 ILE A O 1
ATOM 1422 N N . ASP A 1 183 ? -13.208 0.654 -3.715 1.00 98.06 183 ASP A N 1
ATOM 1423 C CA . ASP A 1 183 ? -14.117 -0.282 -3.047 1.00 98.06 183 ASP A CA 1
ATOM 1424 C C . ASP A 1 183 ? -14.292 0.027 -1.555 1.00 98.06 183 ASP A C 1
ATOM 1426 O O . ASP A 1 183 ? -15.312 -0.345 -0.991 1.00 98.06 183 ASP A O 1
ATOM 1430 N N . PHE A 1 184 ? -13.354 0.750 -0.932 1.00 98.50 184 PHE A N 1
ATOM 1431 C CA . PHE A 1 184 ? -13.471 1.283 0.431 1.00 98.50 184 PHE A CA 1
ATOM 1432 C C . PHE A 1 184 ? -12.523 2.476 0.653 1.00 98.50 184 PHE A C 1
ATOM 1434 O O . PHE A 1 184 ? -11.562 2.679 -0.096 1.00 98.50 184 PHE A O 1
ATOM 1441 N N . ILE A 1 185 ? -12.772 3.257 1.706 1.00 98.62 185 ILE A N 1
ATOM 1442 C CA . ILE A 1 185 ? -11.862 4.300 2.201 1.00 98.62 185 ILE A CA 1
ATOM 1443 C C . ILE A 1 185 ? -11.390 3.904 3.601 1.00 98.62 185 ILE A C 1
ATOM 1445 O O . ILE A 1 185 ? -12.205 3.593 4.463 1.00 98.62 185 ILE A O 1
ATOM 1449 N N . ASP A 1 186 ? -10.082 3.945 3.839 1.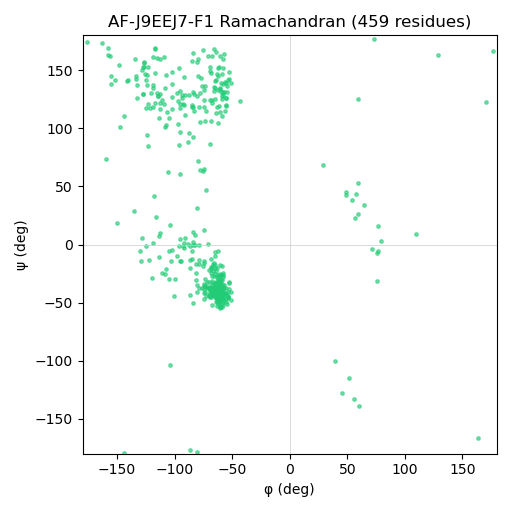00 98.75 186 ASP A N 1
ATOM 1450 C CA . ASP A 1 186 ? -9.461 3.635 5.129 1.00 98.75 186 ASP A CA 1
ATOM 1451 C C . ASP A 1 186 ? -8.919 4.902 5.798 1.00 98.75 186 ASP A C 1
ATOM 1453 O O . ASP A 1 186 ? -8.237 5.709 5.167 1.00 98.75 186 ASP A O 1
ATOM 1457 N N . ILE A 1 187 ? -9.179 5.082 7.091 1.00 98.62 187 ILE A N 1
ATOM 1458 C CA . ILE A 1 187 ? -8.603 6.171 7.881 1.00 98.62 187 ILE A CA 1
ATOM 1459 C C . ILE A 1 187 ? -7.318 5.683 8.543 1.00 98.62 187 ILE A C 1
ATOM 1461 O O . ILE A 1 187 ? -7.313 4.768 9.373 1.00 98.62 187 ILE A O 1
ATOM 1465 N N . ASN A 1 188 ? -6.211 6.355 8.231 1.00 98.31 188 ASN A N 1
ATOM 1466 C CA . ASN A 1 188 ? -4.938 6.102 8.879 1.00 98.31 188 ASN A CA 1
ATOM 1467 C C . ASN A 1 188 ? -4.884 6.752 10.268 1.00 98.31 188 ASN A C 1
ATOM 1469 O O . ASN A 1 188 ? -4.623 7.949 10.416 1.00 98.31 188 ASN A O 1
ATOM 1473 N N . CYS A 1 189 ? -5.002 5.914 11.291 1.00 97.38 189 CYS A N 1
ATOM 1474 C CA . CYS A 1 189 ? -4.762 6.256 12.688 1.00 97.38 189 CYS A CA 1
ATOM 1475 C C . CYS A 1 189 ? -3.570 5.478 13.286 1.00 97.38 189 CYS A C 1
ATOM 1477 O O . CYS A 1 189 ? -3.474 5.289 14.499 1.00 97.38 189 CYS A O 1
ATOM 1479 N N . GLY A 1 190 ? -2.649 5.010 12.435 1.00 93.81 190 GLY A N 1
ATOM 1480 C CA . GLY A 1 190 ? -1.527 4.145 12.828 1.00 93.81 190 GLY A CA 1
ATOM 1481 C C . GLY A 1 190 ? -0.148 4.599 12.340 1.00 93.81 190 GLY A C 1
ATOM 1482 O O . GLY A 1 190 ? 0.859 3.975 12.685 1.00 93.81 190 GLY A O 1
ATOM 1483 N N . CYS A 1 191 ? -0.066 5.649 11.519 1.00 92.75 191 CYS A N 1
ATOM 1484 C CA . CYS A 1 191 ? 1.198 6.165 11.004 1.00 92.75 191 CYS A CA 1
ATOM 1485 C C . CYS A 1 191 ? 2.025 6.817 12.126 1.00 92.75 191 CYS A C 1
ATOM 1487 O O . CYS A 1 191 ? 1.542 7.754 12.772 1.00 92.75 191 CYS A O 1
ATOM 1489 N N . PRO A 1 192 ? 3.281 6.381 12.348 1.00 90.38 192 PRO A N 1
ATOM 1490 C CA . PRO A 1 192 ? 4.126 6.933 13.398 1.00 90.38 192 PRO A CA 1
ATOM 1491 C C . PRO A 1 192 ?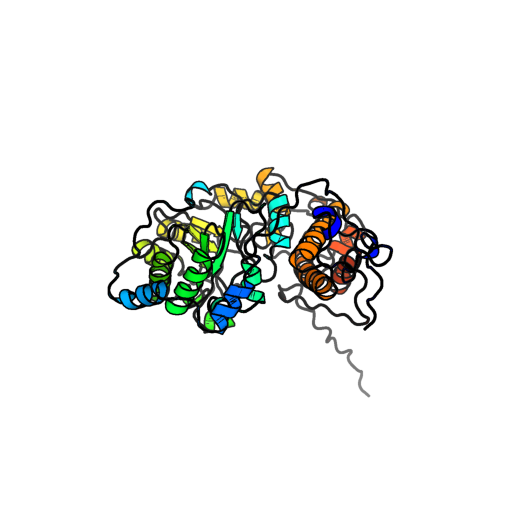 4.949 8.155 12.961 1.00 90.38 192 PRO A C 1
ATOM 1493 O O . PRO A 1 192 ? 5.721 8.659 13.769 1.00 90.38 192 PRO A O 1
ATOM 1496 N N . ILE A 1 193 ? 4.833 8.612 11.706 1.00 89.88 193 ILE A N 1
ATOM 1497 C CA . ILE A 1 193 ? 5.641 9.720 11.166 1.00 89.88 193 ILE A CA 1
ATOM 1498 C C . ILE A 1 193 ? 5.307 11.018 11.903 1.00 89.88 193 ILE A C 1
ATOM 1500 O O . ILE A 1 193 ? 4.146 11.434 11.938 1.00 89.88 193 ILE A O 1
ATOM 1504 N N . ASP A 1 194 ? 6.329 11.670 12.453 1.00 89.31 194 ASP A N 1
ATOM 1505 C CA . ASP A 1 194 ? 6.164 12.841 13.317 1.00 89.31 194 ASP A CA 1
ATOM 1506 C C . ASP A 1 194 ? 5.483 14.004 12.588 1.00 89.31 194 ASP A C 1
ATOM 1508 O O . ASP A 1 194 ? 4.460 14.480 13.071 1.00 89.31 194 ASP A O 1
ATOM 1512 N N . LEU A 1 195 ? 5.881 14.296 11.343 1.00 89.88 195 LEU A N 1
ATOM 1513 C CA . LEU A 1 195 ? 5.243 15.316 10.496 1.00 89.88 195 LEU A CA 1
ATOM 1514 C C . LEU A 1 195 ? 3.717 15.146 10.343 1.00 89.88 195 LEU A C 1
ATOM 1516 O O . LEU A 1 195 ? 2.987 16.124 10.186 1.00 89.88 195 LEU A O 1
ATOM 1520 N N . ILE A 1 196 ? 3.220 13.905 10.348 1.00 91.94 196 ILE A N 1
ATOM 1521 C CA . ILE A 1 196 ? 1.780 13.623 10.263 1.00 91.94 196 ILE A CA 1
ATOM 1522 C C . ILE A 1 196 ? 1.119 13.789 11.634 1.00 91.94 196 ILE A C 1
ATOM 1524 O O . ILE A 1 196 ? 0.030 14.351 11.728 1.00 91.94 196 ILE A O 1
ATOM 1528 N N . ASN A 1 197 ? 1.785 13.333 12.696 1.00 93.38 197 ASN A N 1
ATOM 1529 C CA . ASN A 1 197 ? 1.268 13.377 14.063 1.00 93.38 197 ASN A CA 1
ATOM 1530 C C . ASN A 1 197 ? 1.213 14.802 14.630 1.00 93.38 197 ASN A C 1
ATOM 1532 O O . ASN A 1 197 ? 0.250 15.137 15.319 1.00 93.38 197 ASN A O 1
ATOM 1536 N N . GLU A 1 198 ? 2.199 15.639 14.309 1.00 93.44 198 GLU A N 1
ATOM 1537 C CA . GLU A 1 198 ? 2.248 17.066 14.662 1.00 93.44 198 GLU A CA 1
ATOM 1538 C C . GLU A 1 198 ? 1.083 17.843 14.041 1.00 93.44 198 GLU A C 1
ATOM 1540 O O . GLU A 1 198 ? 0.528 18.743 14.663 1.00 93.44 198 GLU A O 1
ATOM 1545 N N . LYS A 1 199 ? 0.630 17.432 12.851 1.00 93.88 199 LYS A N 1
ATOM 1546 C CA . LYS A 1 199 ? -0.576 17.964 12.191 1.00 93.88 199 LYS A CA 1
ATOM 1547 C C . LYS A 1 199 ? -1.872 17.296 12.665 1.00 93.88 199 LYS A C 1
ATOM 1549 O O . LYS A 1 199 ? -2.919 17.454 12.041 1.00 93.88 199 LYS A O 1
ATOM 1554 N N . GLY A 1 200 ? -1.806 16.503 13.733 1.00 94.31 200 GLY A N 1
ATOM 1555 C CA . GLY A 1 200 ? -2.949 15.812 14.320 1.00 94.31 200 GLY A CA 1
ATOM 1556 C C . GLY A 1 200 ? -3.398 14.536 13.597 1.00 94.31 200 GLY A C 1
ATOM 1557 O O . GLY A 1 200 ? -4.389 13.941 14.010 1.00 94.31 200 GLY A O 1
ATOM 1558 N N . GLY A 1 201 ? -2.718 14.089 12.540 1.00 95.25 201 GLY A N 1
ATOM 1559 C CA . GLY A 1 201 ? -3.039 12.837 11.843 1.00 95.25 201 GLY A CA 1
ATOM 1560 C C . GLY A 1 201 ? -2.363 11.601 12.448 1.00 95.25 201 GLY A C 1
ATOM 1561 O O . GLY A 1 201 ? -1.638 11.684 13.441 1.00 95.25 201 GLY A O 1
ATOM 1562 N N . GLY A 1 202 ? -2.557 10.432 11.832 1.00 94.88 202 GLY A N 1
ATOM 1563 C CA . GLY A 1 202 ? -1.898 9.190 12.256 1.00 94.88 202 GLY A CA 1
ATOM 1564 C C . GLY A 1 202 ? -2.255 8.805 13.696 1.00 94.88 202 GLY A C 1
ATOM 1565 O O . GLY A 1 202 ? -3.404 8.953 14.112 1.00 94.88 202 GLY A O 1
ATOM 1566 N N . CYS A 1 203 ? -1.279 8.338 14.483 1.00 95.19 203 CYS A N 1
ATOM 1567 C CA . CYS A 1 203 ? -1.521 7.941 15.880 1.00 95.19 203 CYS A CA 1
ATOM 1568 C C . CYS A 1 203 ? -2.070 9.085 16.760 1.00 95.19 203 CYS A C 1
ATOM 1570 O O . CYS A 1 203 ? -2.757 8.820 17.745 1.00 95.19 203 CYS A O 1
ATOM 1572 N N . SER A 1 204 ? -1.792 10.346 16.414 1.00 96.31 204 SER A N 1
ATOM 1573 C CA . SER A 1 204 ? -2.315 11.528 17.116 1.00 96.31 204 SER A CA 1
ATOM 1574 C C . SER A 1 204 ? -3.834 11.676 16.966 1.00 96.31 204 SER A C 1
ATOM 1576 O O . SER A 1 204 ? -4.514 12.108 17.897 1.00 96.31 204 SER A O 1
ATOM 1578 N N . LEU A 1 205 ? -4.405 11.266 15.826 1.00 97.25 205 LEU A N 1
ATOM 1579 C CA . LEU A 1 205 ? -5.859 11.266 15.644 1.00 97.25 205 LEU A CA 1
ATOM 1580 C C . LEU A 1 205 ? -6.530 10.204 16.527 1.00 97.25 205 LEU A C 1
ATOM 1582 O O . LEU A 1 205 ? -7.553 10.493 17.136 1.00 97.25 205 LEU A O 1
ATOM 1586 N N . ALA A 1 206 ? -5.918 9.020 16.666 1.00 95.19 206 ALA A N 1
ATOM 1587 C CA . ALA A 1 206 ? -6.441 7.931 17.502 1.00 95.19 206 ALA A CA 1
ATOM 1588 C C . ALA A 1 206 ? -6.626 8.337 18.975 1.00 95.19 206 ALA A C 1
ATOM 1590 O O . ALA A 1 206 ? -7.599 7.944 19.614 1.00 95.19 206 ALA A O 1
ATOM 1591 N N . LEU A 1 207 ? -5.693 9.138 19.505 1.00 94.75 207 LEU A N 1
ATOM 1592 C CA . LEU A 1 207 ? -5.747 9.674 20.870 1.00 94.75 207 LEU A CA 1
ATOM 1593 C C . LEU A 1 207 ? -6.882 10.674 21.080 1.00 94.75 207 LEU A C 1
ATOM 1595 O O . LEU A 1 207 ? -7.407 10.809 22.181 1.00 94.75 207 LEU A O 1
ATOM 1599 N N . ARG A 1 208 ? -7.238 11.408 20.029 1.00 95.94 208 ARG A N 1
ATOM 1600 C CA . ARG A 1 208 ? -8.271 12.440 20.058 1.00 95.94 208 ARG A CA 1
ATOM 1601 C C . ARG A 1 208 ? -9.580 11.817 19.591 1.00 95.94 208 ARG A C 1
ATOM 1603 O O . ARG A 1 208 ? -10.133 12.234 18.579 1.00 95.94 208 ARG A O 1
ATOM 1610 N N . SER A 1 209 ? -10.059 10.805 20.314 1.00 95.00 209 SER A N 1
ATOM 1611 C CA . SER A 1 209 ? -11.195 9.961 19.910 1.00 95.00 209 SER A CA 1
ATOM 1612 C C . SER A 1 209 ? -12.453 10.760 19.545 1.00 95.00 209 SER A C 1
ATOM 1614 O O . SER A 1 209 ? -13.078 10.456 18.535 1.00 95.00 209 SER A O 1
ATOM 1616 N N . ASN A 1 210 ? -12.768 11.846 20.262 1.00 95.00 210 ASN A N 1
ATOM 1617 C CA . ASN A 1 210 ? -13.860 12.758 19.886 1.00 95.00 210 ASN A CA 1
ATOM 1618 C C . ASN A 1 210 ? -13.647 13.371 18.490 1.00 95.00 210 ASN A C 1
ATOM 1620 O O . ASN A 1 210 ? -14.541 13.340 17.653 1.00 95.00 210 ASN A O 1
ATOM 1624 N N . LYS A 1 211 ? -12.432 13.854 18.199 1.00 96.88 211 LYS A N 1
ATOM 1625 C CA . LYS A 1 211 ? -12.073 14.405 16.883 1.00 96.88 211 LYS A CA 1
ATOM 1626 C C . LYS A 1 211 ? -12.096 13.331 15.790 1.00 96.88 211 LYS A C 1
ATOM 1628 O O . LYS A 1 211 ? -12.489 13.625 14.667 1.00 96.88 211 LYS A O 1
ATOM 1633 N N . LEU A 1 212 ? -11.691 12.099 16.103 1.00 97.62 212 LEU A N 1
ATOM 1634 C CA . LEU A 1 212 ? -11.802 10.964 15.184 1.00 97.62 212 LEU A CA 1
ATOM 1635 C C . LEU A 1 212 ? -13.269 10.659 14.852 1.00 97.62 212 LEU A C 1
ATOM 1637 O O . LEU A 1 212 ? -13.602 10.530 13.679 1.00 97.62 212 LEU A O 1
ATOM 1641 N N . VAL A 1 213 ? -14.150 10.620 15.856 1.00 96.88 213 VAL A N 1
ATOM 1642 C CA . VAL A 1 213 ? -15.596 10.451 15.647 1.00 96.88 213 VAL A CA 1
ATOM 1643 C C . VAL A 1 213 ? -16.148 11.571 14.766 1.00 96.88 213 VAL A C 1
ATOM 1645 O O . VAL A 1 213 ? -16.900 11.291 13.838 1.00 96.88 213 VAL A O 1
ATOM 1648 N N . GLU A 1 214 ? -15.746 12.824 14.990 1.00 96.75 214 GLU A N 1
ATOM 1649 C CA . GLU A 1 214 ? -16.146 13.941 14.127 1.00 96.75 214 GLU A CA 1
ATOM 1650 C C . GLU A 1 214 ? -15.690 13.756 12.670 1.00 96.75 214 GLU A C 1
ATOM 1652 O O . GLU A 1 214 ? -16.481 13.959 11.752 1.00 96.75 214 GLU A O 1
ATOM 1657 N N . VAL A 1 215 ? -14.440 13.332 12.449 1.00 97.56 215 VAL A N 1
ATOM 1658 C CA . VAL A 1 215 ? -13.909 13.025 11.109 1.00 97.56 215 VAL A CA 1
ATOM 1659 C C . VAL A 1 215 ? -14.722 11.917 10.437 1.00 97.56 215 VAL A C 1
ATOM 1661 O O . VAL A 1 215 ? -15.094 12.041 9.273 1.00 97.56 215 VAL A O 1
ATOM 1664 N N . MET A 1 216 ? -15.022 10.837 11.158 1.00 97.12 216 MET A N 1
ATOM 1665 C CA . MET A 1 216 ? -15.787 9.713 10.614 1.00 97.12 216 MET A CA 1
ATOM 1666 C C . MET A 1 216 ? -17.237 10.108 10.298 1.00 97.12 216 MET A C 1
ATOM 1668 O O . MET A 1 216 ? -17.762 9.730 9.247 1.00 97.12 216 MET A O 1
ATOM 1672 N N . LYS A 1 217 ? -17.861 10.936 11.147 1.00 95.50 217 LYS A N 1
ATOM 1673 C CA . LYS A 1 217 ? -19.189 11.524 10.909 1.00 95.50 217 LYS A CA 1
ATOM 1674 C C . LYS A 1 217 ? -19.237 12.333 9.625 1.00 95.50 217 LYS A C 1
ATOM 1676 O O . LYS A 1 217 ? -20.095 12.070 8.788 1.00 95.50 217 LYS A O 1
ATOM 1681 N N . THR A 1 218 ? -18.314 13.267 9.423 1.00 96.31 218 THR A N 1
ATOM 1682 C CA . THR A 1 218 ? -18.339 14.095 8.209 1.00 96.31 218 THR A CA 1
ATOM 1683 C C . THR A 1 218 ? -18.001 13.285 6.959 1.00 96.31 218 THR A C 1
ATOM 1685 O O . THR A 1 218 ? -18.647 13.461 5.930 1.00 96.31 218 THR A O 1
ATOM 1688 N N . MET A 1 219 ? -17.048 12.351 7.031 1.00 96.94 219 MET A N 1
ATOM 1689 C CA . MET A 1 219 ? -16.714 11.482 5.896 1.00 96.94 219 MET A CA 1
ATOM 1690 C C . MET A 1 219 ? -17.880 10.568 5.503 1.00 96.94 219 MET A C 1
ATOM 1692 O O . MET A 1 219 ? -18.205 10.482 4.322 1.00 96.94 219 MET A O 1
ATOM 1696 N N . SER A 1 220 ? -18.541 9.915 6.463 1.00 95.25 220 SER A N 1
ATOM 1697 C CA . SER A 1 220 ? -19.650 8.991 6.171 1.00 95.25 220 SER A CA 1
ATOM 1698 C C . SER A 1 220 ? -20.809 9.651 5.413 1.00 95.25 220 SER A C 1
ATOM 1700 O O . SER A 1 220 ? -21.422 8.995 4.573 1.00 95.25 220 SER A O 1
ATOM 1702 N N . LYS A 1 221 ? -21.051 10.954 5.627 1.00 94.19 221 LYS A N 1
ATOM 1703 C CA . LYS A 1 221 ? -22.081 11.732 4.916 1.00 94.19 221 LYS A CA 1
ATOM 1704 C C . LYS A 1 221 ? -21.784 11.959 3.426 1.00 94.19 221 LYS A C 1
ATOM 1706 O O . LYS A 1 221 ? -22.717 12.183 2.662 1.00 94.19 221 LYS A O 1
ATOM 1711 N N . VAL A 1 222 ? -20.519 11.916 2.997 1.00 95.88 222 VAL A N 1
ATOM 1712 C CA . VAL A 1 222 ? -20.121 12.329 1.630 1.00 95.88 222 VAL A CA 1
ATOM 1713 C C . VAL A 1 222 ? -19.600 11.197 0.749 1.00 95.88 222 VAL A C 1
ATOM 1715 O O . VAL A 1 222 ? -19.456 11.382 -0.455 1.00 95.88 222 VAL A O 1
ATOM 1718 N N . ILE A 1 223 ? -19.333 10.022 1.321 1.00 95.88 223 ILE A N 1
ATOM 1719 C CA . ILE A 1 223 ? -18.747 8.877 0.598 1.00 95.88 223 ILE A CA 1
ATOM 1720 C C . ILE A 1 223 ? -19.790 7.875 0.072 1.00 95.88 223 ILE A C 1
ATOM 1722 O O . ILE A 1 223 ? -19.429 6.813 -0.444 1.00 95.88 223 ILE A O 1
ATOM 1726 N N . GLY A 1 224 ? -21.082 8.186 0.224 1.00 93.88 224 GLY A N 1
ATOM 1727 C CA . GLY A 1 224 ? -22.188 7.332 -0.211 1.00 93.88 224 GLY A CA 1
ATOM 1728 C C . GLY A 1 224 ? -22.113 5.930 0.398 1.00 93.88 224 GLY A C 1
ATOM 1729 O O . GLY A 1 224 ? -21.857 5.767 1.595 1.00 93.88 224 GLY A O 1
ATOM 1730 N N . ASN A 1 225 ? -22.280 4.908 -0.440 1.00 94.94 225 ASN A N 1
ATOM 1731 C CA . ASN A 1 225 ? -22.238 3.501 -0.042 1.00 94.94 225 ASN A CA 1
ATOM 1732 C C . ASN A 1 225 ? -20.819 2.906 0.060 1.00 94.94 225 ASN A C 1
ATOM 1734 O O . ASN A 1 225 ? -20.675 1.697 0.240 1.00 94.94 225 ASN A O 1
ATOM 1738 N N . THR A 1 226 ? -19.763 3.719 -0.046 1.00 97.19 226 THR A N 1
ATOM 1739 C CA . THR A 1 226 ? -18.374 3.250 0.083 1.00 97.19 226 THR A CA 1
ATOM 1740 C C . THR A 1 226 ? -18.044 2.961 1.554 1.00 97.19 226 THR A C 1
ATOM 1742 O O . THR A 1 226 ? -18.074 3.892 2.364 1.00 97.19 226 THR A O 1
ATOM 1745 N N . PRO A 1 227 ? -17.695 1.724 1.950 1.00 97.31 227 PRO A N 1
ATOM 1746 C CA . PRO A 1 227 ? -17.310 1.401 3.324 1.00 97.31 227 PRO A CA 1
ATOM 1747 C C . PRO A 1 227 ? -16.180 2.281 3.857 1.00 97.31 227 PRO A C 1
ATOM 1749 O O . PRO A 1 227 ? -15.239 2.612 3.134 1.00 97.31 227 PRO A O 1
ATOM 1752 N N . LEU A 1 228 ? -16.280 2.638 5.139 1.00 97.81 228 LEU A N 1
ATOM 1753 C CA . LEU A 1 228 ? -15.262 3.392 5.861 1.00 97.81 228 LEU A CA 1
ATOM 1754 C C . LEU A 1 228 ? -14.582 2.470 6.869 1.00 97.81 228 LEU A C 1
ATOM 1756 O O . LEU A 1 228 ? -15.237 1.914 7.751 1.00 97.81 228 LEU A O 1
ATOM 1760 N N . THR A 1 229 ? -13.273 2.306 6.745 1.00 98.31 229 THR A N 1
ATOM 1761 C CA . THR A 1 229 ? -12.469 1.422 7.593 1.00 98.31 229 THR A CA 1
ATOM 1762 C C . THR A 1 229 ? -11.469 2.230 8.412 1.00 98.31 229 THR A C 1
ATOM 1764 O O . THR A 1 229 ? -11.191 3.394 8.113 1.00 98.31 229 THR A O 1
ATOM 1767 N N . LEU A 1 230 ? -10.953 1.644 9.490 1.00 98.50 230 LEU A N 1
ATOM 1768 C CA . LEU A 1 230 ? -10.066 2.325 10.427 1.00 98.50 230 LEU A CA 1
ATOM 1769 C C . LEU A 1 230 ? -8.847 1.462 10.747 1.00 98.50 230 LEU A C 1
ATOM 1771 O O . LEU A 1 230 ? -8.983 0.339 11.234 1.00 98.50 230 LEU A O 1
ATOM 1775 N N . LYS A 1 231 ? -7.641 2.012 10.568 1.00 98.62 231 LYS A N 1
ATOM 1776 C CA . LYS A 1 231 ? -6.391 1.331 10.924 1.00 98.62 231 LYS A CA 1
ATOM 1777 C C . LYS A 1 231 ? -5.671 2.012 12.086 1.00 98.62 231 LYS A C 1
ATOM 1779 O O . LYS A 1 231 ? -5.260 3.164 11.976 1.00 98.62 231 LYS A O 1
ATOM 1784 N N . LEU A 1 232 ? -5.435 1.274 13.171 1.00 97.75 232 LEU A N 1
ATOM 1785 C CA . LEU A 1 232 ? -4.897 1.769 14.445 1.00 97.75 232 LEU A CA 1
ATOM 1786 C C . LEU A 1 232 ? -3.538 1.152 14.812 1.00 97.75 232 LEU A C 1
ATOM 1788 O O . LEU A 1 232 ? -3.090 0.159 14.233 1.00 97.75 232 LEU A O 1
ATOM 1792 N N . ARG A 1 233 ? -2.898 1.750 15.819 1.00 97.19 233 ARG A N 1
ATOM 1793 C CA . ARG A 1 233 ? -1.800 1.187 16.625 1.00 97.19 233 ARG A CA 1
ATOM 1794 C C . ARG A 1 233 ? -2.244 1.057 18.084 1.00 97.19 233 ARG A C 1
ATOM 1796 O O . ARG A 1 233 ? -3.264 1.630 18.448 1.00 97.19 233 ARG A O 1
ATOM 1803 N N . THR A 1 234 ? -1.474 0.366 18.929 1.00 96.56 234 THR A N 1
ATOM 1804 C CA . THR A 1 234 ? -1.833 0.170 20.355 1.00 96.56 234 THR A CA 1
ATOM 1805 C C . THR A 1 234 ? -1.911 1.469 21.154 1.00 96.56 234 THR A C 1
ATOM 1807 O O . THR A 1 234 ? -2.684 1.569 22.106 1.00 96.56 234 THR A O 1
ATOM 1810 N N . GLY A 1 235 ? -1.113 2.460 20.755 1.00 94.50 235 GLY A N 1
ATOM 1811 C CA . GLY A 1 235 ? -0.984 3.751 21.413 1.00 94.50 235 GLY A CA 1
ATOM 1812 C C . GLY A 1 235 ? 0.268 4.499 20.968 1.00 94.50 235 GLY A C 1
ATOM 1813 O O . GLY A 1 235 ? 0.919 4.125 19.986 1.00 94.50 235 GLY A O 1
ATOM 1814 N N . ILE A 1 236 ? 0.633 5.561 21.692 1.00 91.25 236 ILE A N 1
ATOM 1815 C CA . ILE A 1 236 ? 1.870 6.309 21.417 1.00 91.25 236 ILE A CA 1
ATOM 1816 C C . ILE A 1 236 ? 3.089 5.666 22.083 1.00 91.25 236 ILE A C 1
ATOM 1818 O O . ILE A 1 236 ? 4.102 5.451 21.415 1.00 91.25 236 ILE A O 1
ATOM 1822 N N . LYS A 1 237 ? 3.003 5.373 23.381 1.00 91.88 237 LYS A N 1
ATOM 1823 C CA . LYS A 1 237 ? 4.125 4.878 24.187 1.00 91.88 237 LYS A CA 1
ATOM 1824 C C . LYS A 1 237 ? 4.094 3.354 24.286 1.00 91.88 237 LYS A C 1
ATOM 1826 O O . LYS A 1 237 ? 3.041 2.736 24.174 1.00 91.88 237 LYS A O 1
ATOM 1831 N N . GLU A 1 238 ? 5.263 2.745 24.447 1.00 88.94 238 GLU A N 1
ATOM 1832 C CA . GLU A 1 238 ? 5.371 1.319 24.771 1.00 88.94 238 GLU A CA 1
ATOM 1833 C C . GLU A 1 238 ? 4.754 1.036 26.149 1.00 88.94 238 GLU A C 1
ATOM 1835 O O . GLU A 1 238 ? 4.849 1.873 27.043 1.00 88.94 238 GLU A O 1
ATOM 1840 N N . GLY A 1 239 ? 4.058 -0.097 26.288 1.00 88.00 239 GLY A N 1
ATOM 1841 C CA . GLY A 1 239 ? 3.360 -0.486 27.521 1.00 88.00 239 GLY A CA 1
ATOM 1842 C C . GLY A 1 239 ? 2.101 0.325 27.860 1.00 88.00 239 GLY A C 1
ATOM 1843 O O . GLY A 1 239 ? 1.412 -0.008 28.818 1.00 88.00 239 GLY A O 1
ATOM 1844 N N . VAL A 1 240 ? 1.767 1.367 27.087 1.00 93.19 240 VAL A N 1
ATOM 1845 C CA . VAL A 1 240 ? 0.570 2.193 27.306 1.00 93.19 240 VAL A CA 1
ATOM 1846 C C . VAL A 1 240 ? -0.462 1.900 26.224 1.00 93.19 240 VAL A C 1
ATOM 1848 O O . VAL A 1 240 ? -0.376 2.387 25.093 1.00 93.19 240 VAL A O 1
ATOM 1851 N N . TYR A 1 241 ? -1.444 1.091 26.598 1.00 95.50 241 TYR A N 1
ATOM 1852 C CA . TYR A 1 241 ? -2.474 0.563 25.719 1.00 95.50 241 TYR A CA 1
ATOM 1853 C C . TYR A 1 241 ? -3.745 1.410 25.764 1.00 95.50 241 TYR A C 1
ATOM 1855 O O . TYR A 1 241 ? -4.405 1.496 26.794 1.00 95.50 241 TYR A O 1
ATOM 1863 N N . ILE A 1 242 ? -4.116 2.011 24.635 1.00 96.44 242 ILE A N 1
ATOM 1864 C CA . ILE A 1 242 ? -5.275 2.918 24.538 1.00 96.44 242 ILE A CA 1
ATOM 1865 C C . ILE A 1 242 ? -6.222 2.571 23.390 1.00 96.44 242 ILE A C 1
ATOM 1867 O O . ILE A 1 242 ? -7.341 3.070 23.353 1.00 96.44 242 ILE A O 1
ATOM 1871 N N . ALA A 1 243 ? -5.799 1.716 22.451 1.00 97.75 243 ALA A N 1
ATOM 1872 C CA . ALA A 1 243 ? -6.566 1.460 21.236 1.00 97.75 243 ALA A CA 1
ATOM 1873 C C . ALA A 1 243 ? -7.974 0.934 21.534 1.00 97.75 243 ALA A C 1
ATOM 1875 O O . ALA A 1 243 ? -8.916 1.399 20.910 1.00 97.75 243 ALA A O 1
ATOM 1876 N N . HIS A 1 244 ? -8.128 0.042 22.517 1.00 98.19 244 HIS A N 1
ATOM 1877 C CA . HIS A 1 244 ? -9.435 -0.448 22.969 1.00 98.19 244 HIS A CA 1
ATOM 1878 C C . HIS A 1 244 ? -10.411 0.681 23.354 1.00 98.19 244 HIS A C 1
ATOM 1880 O O . HIS A 1 244 ? -11.565 0.636 22.952 1.00 98.19 244 HIS A O 1
ATOM 1886 N N . GLN A 1 245 ? -9.950 1.737 24.036 1.00 98.06 245 GLN A N 1
ATOM 1887 C CA . GLN A 1 245 ? -10.787 2.889 24.408 1.00 98.06 245 GLN A CA 1
ATOM 1888 C C . GLN A 1 245 ? -11.211 3.687 23.172 1.00 98.06 245 GLN A C 1
ATOM 1890 O O . GLN A 1 245 ? -12.373 4.071 23.038 1.00 98.06 245 GLN A O 1
ATOM 1895 N N . THR A 1 246 ? -10.275 3.916 22.244 1.00 98.00 246 THR A N 1
ATOM 1896 C CA . THR A 1 246 ? -10.578 4.551 20.956 1.00 98.00 246 THR A CA 1
ATOM 1897 C C . THR A 1 246 ? -11.584 3.717 20.163 1.00 98.00 246 THR A C 1
ATOM 1899 O O . THR A 1 246 ? -12.527 4.285 19.620 1.00 98.00 246 THR A O 1
ATOM 1902 N N . ILE A 1 247 ? -11.407 2.391 20.124 1.00 98.50 247 ILE A N 1
ATOM 1903 C CA . ILE A 1 247 ? -12.294 1.437 19.447 1.00 98.50 247 ILE A CA 1
ATOM 1904 C C . ILE A 1 247 ? -13.700 1.508 20.044 1.00 98.50 247 ILE A C 1
ATOM 1906 O O . ILE A 1 247 ? -14.638 1.760 19.294 1.00 98.50 247 ILE A O 1
ATOM 1910 N N . SER A 1 248 ? -13.852 1.385 21.367 1.00 98.06 248 SER A N 1
ATOM 1911 C CA . SER A 1 248 ? -15.158 1.494 22.031 1.00 98.06 248 SER A CA 1
ATOM 1912 C C . SER A 1 248 ? -15.864 2.799 21.665 1.00 98.06 248 SER A C 1
ATOM 1914 O O . SER A 1 248 ? -17.033 2.784 21.294 1.00 98.06 248 SER A O 1
ATOM 1916 N N . LYS A 1 249 ? -15.132 3.922 21.676 1.00 96.88 249 LYS A N 1
ATOM 1917 C CA . LYS A 1 249 ? -15.691 5.242 21.362 1.00 96.88 249 LYS A CA 1
ATOM 1918 C C . LYS A 1 249 ? -16.166 5.365 19.913 1.00 96.88 249 LYS A C 1
ATOM 1920 O O . LYS A 1 249 ? -17.203 5.978 19.664 1.00 96.88 249 LYS A O 1
ATOM 1925 N N . VAL A 1 250 ? -15.412 4.832 18.945 1.00 96.69 250 VAL A N 1
ATOM 1926 C CA . VAL A 1 250 ? -15.836 4.878 17.535 1.00 96.69 250 VAL A CA 1
ATOM 1927 C C . VAL A 1 250 ? -16.956 3.886 17.258 1.00 96.69 250 VAL A C 1
ATOM 1929 O O . VAL A 1 250 ? -17.877 4.243 16.543 1.00 96.69 250 VAL A O 1
ATOM 1932 N N . VAL A 1 251 ? -16.941 2.693 17.853 1.00 96.62 251 VAL A N 1
ATOM 1933 C CA . VAL A 1 251 ? -18.017 1.699 17.703 1.00 96.62 251 VAL A CA 1
ATOM 1934 C C . VAL A 1 251 ? -19.341 2.243 18.243 1.00 96.62 251 VAL A C 1
ATOM 1936 O O . VAL A 1 251 ? -20.365 2.090 17.588 1.00 96.62 251 VAL A O 1
ATOM 1939 N N . GLU A 1 252 ? -19.312 2.946 19.378 1.00 94.94 252 GLU A N 1
ATOM 1940 C CA . GLU A 1 252 ? -20.497 3.548 20.002 1.00 94.94 252 GLU A CA 1
ATOM 1941 C C . GLU A 1 252 ? -21.122 4.671 19.156 1.00 94.94 252 GLU A C 1
ATOM 1943 O O . GLU A 1 252 ? -22.342 4.774 19.058 1.00 94.94 252 GLU A O 1
ATOM 1948 N N . HIS A 1 253 ? -20.306 5.538 18.545 1.00 93.69 253 HIS A N 1
ATOM 1949 C CA . HIS A 1 253 ? -20.814 6.760 17.904 1.00 93.69 253 HIS A CA 1
ATOM 1950 C C . HIS A 1 253 ? -20.783 6.751 16.374 1.00 93.69 253 HIS A C 1
ATOM 1952 O O . HIS A 1 253 ? -21.511 7.515 15.736 1.00 93.69 253 HIS A O 1
ATOM 1958 N N . CYS A 1 254 ? -19.892 5.973 15.772 1.00 94.12 254 CYS A N 1
ATOM 1959 C CA . CYS A 1 254 ? -19.715 5.888 14.329 1.00 94.12 254 CYS A CA 1
ATOM 1960 C C . CYS A 1 254 ? -19.008 4.579 13.938 1.00 94.12 254 CYS A C 1
ATOM 1962 O O . CYS A 1 254 ? -17.816 4.601 13.608 1.00 94.12 254 CYS A O 1
ATOM 1964 N N . PRO A 1 255 ? -19.698 3.430 14.007 1.00 95.19 255 PRO A N 1
ATOM 1965 C CA . PRO A 1 255 ? -19.065 2.140 13.783 1.00 95.19 255 PRO A CA 1
ATOM 1966 C C . PRO A 1 255 ? -18.495 2.056 12.355 1.00 95.19 255 PRO A C 1
ATOM 1968 O O . PRO A 1 255 ? -19.243 2.177 11.377 1.00 95.19 255 PRO A O 1
ATOM 1971 N N . PRO A 1 256 ? -17.170 1.865 12.197 1.00 96.44 256 PRO A N 1
ATOM 1972 C CA . PRO A 1 256 ? -16.584 1.625 10.886 1.00 96.44 256 PRO A CA 1
ATOM 1973 C C . PRO A 1 256 ? -16.966 0.228 10.391 1.00 96.44 256 PRO A C 1
ATOM 1975 O O . PRO A 1 256 ? -17.334 -0.653 11.164 1.00 96.44 256 PRO A O 1
ATOM 1978 N N . GLN A 1 257 ? -16.822 -0.004 9.091 1.00 96.88 257 GLN A N 1
ATOM 1979 C CA . GLN A 1 257 ? -17.108 -1.306 8.488 1.00 96.88 257 GLN A CA 1
ATOM 1980 C C . GLN A 1 257 ? -15.976 -2.317 8.713 1.00 96.88 257 GLN A C 1
ATOM 1982 O O . GLN A 1 257 ? -16.201 -3.507 8.554 1.00 96.88 257 GLN A O 1
ATOM 1987 N N . LEU A 1 258 ? -14.771 -1.872 9.084 1.00 98.12 258 LEU A N 1
ATOM 1988 C CA . LEU A 1 258 ? -13.645 -2.729 9.470 1.00 98.12 258 LEU A CA 1
ATOM 1989 C C . LEU A 1 258 ? -12.685 -1.956 10.377 1.00 98.12 258 LEU A C 1
ATOM 1991 O O . LEU A 1 258 ? -12.346 -0.807 10.078 1.00 98.12 258 LEU A O 1
ATOM 1995 N N . ILE A 1 259 ? -12.182 -2.609 11.425 1.00 98.69 259 ILE A N 1
ATOM 1996 C CA . ILE A 1 259 ? -11.075 -2.104 12.247 1.00 98.69 259 ILE A CA 1
ATOM 1997 C C . ILE A 1 259 ? -9.860 -3.004 12.052 1.00 98.69 259 ILE A C 1
ATOM 1999 O O . ILE A 1 259 ? -9.951 -4.218 12.188 1.00 98.69 259 ILE A O 1
ATOM 2003 N N . THR A 1 260 ? -8.699 -2.418 11.758 1.00 98.62 260 THR A N 1
ATOM 2004 C CA . THR A 1 260 ? -7.418 -3.134 11.725 1.00 98.62 260 THR A CA 1
ATOM 2005 C C . THR A 1 260 ? -6.462 -2.593 12.781 1.00 98.62 260 THR A C 1
ATOM 2007 O O . THR A 1 260 ? -6.064 -1.429 12.723 1.00 98.62 260 THR A O 1
ATOM 2010 N N . LEU A 1 261 ? -5.995 -3.435 13.699 1.00 98.50 261 LEU A N 1
ATOM 2011 C CA . LEU A 1 261 ? -4.978 -3.062 14.684 1.00 98.50 261 LEU A CA 1
ATOM 2012 C C . LEU A 1 261 ? -3.581 -3.509 14.242 1.00 98.50 261 LEU A C 1
ATOM 2014 O O . LEU A 1 261 ? -3.346 -4.670 13.922 1.00 98.50 261 LEU A O 1
ATOM 2018 N N . HIS A 1 262 ? -2.605 -2.607 14.291 1.00 97.38 262 HIS A N 1
ATOM 2019 C CA . HIS A 1 262 ? -1.199 -2.993 14.387 1.00 97.38 262 HIS A CA 1
ATOM 2020 C C . HIS A 1 262 ? -0.818 -3.065 15.871 1.00 97.38 262 HIS A C 1
ATOM 2022 O O . HIS A 1 262 ? -0.737 -2.005 16.493 1.00 97.38 262 HIS A O 1
ATOM 2028 N N . PRO A 1 263 ? -0.546 -4.257 16.447 1.00 95.62 263 PRO A N 1
ATOM 2029 C CA . PRO A 1 263 ? -0.203 -4.402 17.862 1.00 95.62 263 PRO A CA 1
ATOM 2030 C C . PRO A 1 263 ? 1.216 -3.903 18.224 1.00 95.62 263 PRO A C 1
ATOM 2032 O O . PRO A 1 263 ? 1.990 -4.561 18.906 1.00 95.62 263 PRO A O 1
ATOM 2035 N N . ARG A 1 264 ? 1.588 -2.713 17.751 1.00 94.00 264 ARG A N 1
ATOM 2036 C CA . ARG A 1 264 ? 2.748 -1.948 18.212 1.00 94.00 264 ARG A CA 1
ATOM 2037 C C . ARG A 1 264 ? 2.334 -0.536 18.578 1.00 94.00 264 ARG A C 1
ATOM 2039 O O . ARG A 1 264 ? 1.441 0.030 17.945 1.00 94.00 264 ARG A O 1
ATOM 2046 N N . SER A 1 265 ? 3.069 0.077 19.497 1.00 93.69 265 SER A N 1
ATOM 2047 C CA . SER A 1 265 ? 2.949 1.508 19.765 1.00 93.69 265 SER A CA 1
ATOM 2048 C C . SER A 1 265 ? 3.612 2.341 18.661 1.00 93.69 265 SER A C 1
ATOM 2050 O O . SER A 1 265 ? 4.358 1.826 17.816 1.00 93.69 265 SER A O 1
ATOM 2052 N N . LYS A 1 266 ? 3.359 3.654 18.641 1.00 90.81 266 LYS A N 1
ATOM 2053 C CA . LYS A 1 266 ? 4.100 4.612 17.801 1.00 90.81 266 LYS A CA 1
ATOM 2054 C C . LYS A 1 266 ? 5.608 4.518 18.082 1.00 90.81 266 LYS A C 1
ATOM 2056 O O . LYS A 1 266 ? 6.388 4.392 17.137 1.00 90.81 266 LYS A O 1
ATOM 2061 N N . ALA A 1 267 ? 5.998 4.552 19.360 1.00 87.44 267 ALA A N 1
ATOM 2062 C CA . ALA A 1 267 ? 7.391 4.590 19.808 1.00 87.44 267 ALA A CA 1
ATOM 2063 C C . ALA A 1 267 ? 8.189 3.341 19.411 1.00 87.44 267 ALA A C 1
ATOM 2065 O O . ALA A 1 267 ? 9.340 3.455 18.999 1.00 87.44 267 ALA A O 1
ATOM 2066 N N . GLN A 1 268 ? 7.559 2.162 19.439 1.00 82.56 268 GLN A N 1
ATOM 2067 C CA . GLN A 1 268 ? 8.217 0.903 19.073 1.00 82.56 268 GLN A CA 1
ATOM 2068 C C . GLN A 1 268 ? 8.671 0.854 17.612 1.00 82.56 268 GLN A C 1
ATOM 2070 O O . GLN A 1 268 ? 9.509 0.020 17.273 1.00 82.56 268 GLN A O 1
ATOM 2075 N N . ARG A 1 269 ? 8.106 1.699 16.732 1.00 80.25 269 ARG A N 1
ATOM 2076 C CA . ARG A 1 269 ? 8.352 1.699 15.280 1.00 80.25 269 ARG A CA 1
ATOM 2077 C C . ARG A 1 269 ? 8.449 0.266 14.732 1.00 80.25 269 ARG A C 1
ATOM 2079 O O . ARG A 1 269 ? 7.411 -0.373 14.540 1.00 80.25 269 ARG A O 1
ATOM 2086 N N . TYR A 1 270 ? 9.676 -0.212 14.514 1.00 71.44 270 TYR A N 1
ATOM 2087 C CA . TYR A 1 270 ? 10.026 -1.531 13.988 1.00 71.44 270 TYR A CA 1
ATOM 2088 C C . TYR A 1 270 ? 11.040 -2.308 14.844 1.00 71.44 270 TYR A C 1
ATOM 2090 O O . TYR A 1 270 ? 11.485 -3.364 14.404 1.00 71.44 270 TYR A O 1
ATOM 2098 N N . THR A 1 271 ? 11.429 -1.800 16.015 1.00 70.12 271 THR A N 1
ATOM 2099 C CA . THR A 1 271 ? 12.541 -2.340 16.821 1.00 70.12 271 THR A CA 1
ATOM 2100 C C . THR A 1 271 ? 12.124 -3.469 17.762 1.00 70.12 271 THR A C 1
ATOM 2102 O O . THR A 1 271 ? 12.970 -4.246 18.195 1.00 70.12 271 THR A O 1
ATOM 2105 N N . LYS A 1 272 ? 10.830 -3.575 18.072 1.00 81.00 272 LYS A N 1
ATOM 2106 C CA . LYS A 1 272 ? 10.253 -4.582 18.976 1.00 81.00 272 LYS A CA 1
ATOM 2107 C C . LYS A 1 272 ? 9.250 -5.466 18.250 1.00 81.00 272 LYS A C 1
ATOM 2109 O O . LYS A 1 272 ? 8.763 -5.084 17.186 1.00 81.00 272 LYS A O 1
ATOM 2114 N N . LEU A 1 273 ? 8.931 -6.630 18.807 1.00 88.44 273 LEU A N 1
ATOM 2115 C CA . LEU A 1 273 ? 7.859 -7.494 18.304 1.00 88.44 273 LEU A CA 1
ATOM 2116 C C . LEU A 1 273 ? 6.485 -6.857 18.543 1.00 88.44 273 LEU A C 1
ATOM 2118 O O . LEU A 1 273 ? 6.322 -6.030 19.438 1.00 88.44 273 LEU A O 1
ATOM 2122 N N . ALA A 1 274 ? 5.516 -7.198 17.700 1.00 92.62 274 ALA A N 1
ATOM 2123 C CA . ALA A 1 274 ? 4.130 -6.816 17.906 1.00 92.62 274 ALA A CA 1
ATOM 2124 C C . ALA A 1 274 ? 3.505 -7.665 19.027 1.00 92.62 274 ALA A C 1
ATOM 2126 O O . ALA A 1 274 ? 3.631 -8.889 19.021 1.00 92.62 274 ALA A O 1
ATOM 2127 N N . ASP A 1 275 ? 2.815 -7.023 19.965 1.00 94.81 275 ASP A N 1
ATOM 2128 C CA . ASP A 1 275 ? 2.146 -7.682 21.085 1.00 94.81 275 ASP A CA 1
ATOM 2129 C C . ASP A 1 275 ? 0.722 -8.103 20.711 1.00 94.81 275 ASP A C 1
ATOM 2131 O O . ASP A 1 275 ? -0.259 -7.378 20.894 1.00 94.81 275 ASP A O 1
ATOM 2135 N N . TRP A 1 276 ? 0.614 -9.304 20.156 1.00 96.88 276 TRP A N 1
ATOM 2136 C CA . TRP A 1 276 ? -0.662 -9.855 19.724 1.00 96.88 276 TRP A CA 1
ATOM 2137 C C . TRP A 1 276 ? -1.616 -10.169 20.880 1.00 96.88 276 TRP A C 1
ATOM 2139 O O . TRP A 1 276 ? -2.817 -10.229 20.640 1.00 96.88 276 TRP A O 1
ATOM 2149 N N . SER A 1 277 ? -1.150 -10.311 22.127 1.00 96.75 277 SER A N 1
ATOM 2150 C CA . SER A 1 277 ? -2.042 -10.586 23.268 1.00 96.75 277 SER A CA 1
ATOM 2151 C C . SER A 1 277 ? -3.092 -9.489 23.458 1.00 96.75 277 SER A C 1
ATOM 2153 O O . SER A 1 277 ? -4.265 -9.779 23.701 1.00 96.75 277 SER A O 1
ATOM 2155 N N . TYR A 1 278 ? -2.704 -8.243 23.189 1.00 97.31 278 TYR A N 1
ATOM 2156 C CA . TYR A 1 278 ? -3.567 -7.074 23.273 1.00 97.31 278 TYR A CA 1
ATOM 2157 C C . TYR A 1 278 ? -4.723 -7.057 22.253 1.00 97.31 278 TYR A C 1
ATOM 2159 O O . TYR A 1 278 ? -5.698 -6.319 22.412 1.00 97.31 278 TYR A O 1
ATOM 2167 N N . THR A 1 279 ? -4.664 -7.895 21.211 1.00 98.00 279 THR A N 1
ATOM 2168 C CA . THR A 1 279 ? -5.780 -8.046 20.263 1.00 98.00 279 THR A CA 1
ATOM 2169 C C . THR A 1 279 ? -7.051 -8.559 20.936 1.00 98.00 279 THR A C 1
ATOM 2171 O O . THR A 1 279 ? -8.127 -8.203 20.473 1.00 98.00 279 THR A O 1
ATOM 2174 N N . ARG A 1 280 ? -6.958 -9.310 22.047 1.00 98.06 280 ARG A N 1
ATOM 2175 C CA . ARG A 1 280 ? -8.130 -9.808 22.791 1.00 98.06 280 ARG A CA 1
ATOM 2176 C C . ARG A 1 280 ? -8.995 -8.666 23.315 1.00 98.06 280 ARG A C 1
ATOM 2178 O O . ARG A 1 280 ? -10.154 -8.555 22.940 1.00 98.06 280 ARG A O 1
ATOM 2185 N N . GLN A 1 281 ? -8.377 -7.748 24.055 1.00 97.75 281 GLN A N 1
ATOM 2186 C CA . GLN A 1 281 ? -9.060 -6.577 24.604 1.00 97.75 281 GLN A CA 1
ATOM 2187 C C . GLN A 1 281 ? -9.613 -5.654 23.505 1.00 97.75 281 GLN A C 1
ATOM 2189 O O . GLN A 1 281 ? -10.665 -5.040 23.658 1.00 97.75 281 GLN A O 1
ATOM 2194 N N . CYS A 1 282 ? -8.909 -5.537 22.375 1.00 98.31 282 CYS A N 1
ATOM 2195 C CA . CYS A 1 282 ? -9.393 -4.738 21.248 1.00 98.31 282 CYS A CA 1
ATOM 2196 C C . CYS A 1 282 ? -10.548 -5.410 20.494 1.00 98.31 282 CYS A C 1
ATOM 2198 O O . CYS A 1 282 ? -11.441 -4.704 20.037 1.00 98.31 282 CYS A O 1
ATOM 2200 N N . SER A 1 283 ? -10.535 -6.739 20.366 1.00 98.00 283 SER A N 1
ATOM 2201 C CA . SER A 1 283 ? -11.610 -7.514 19.739 1.00 98.00 283 SER A CA 1
ATOM 2202 C C . SER A 1 283 ? -12.908 -7.392 20.536 1.00 98.00 283 SER A C 1
ATOM 2204 O O . SER A 1 283 ? -13.940 -7.070 19.955 1.00 98.00 283 SER A O 1
ATOM 2206 N N . GLU A 1 284 ? -12.842 -7.508 21.865 1.00 97.81 284 GLU A N 1
ATOM 2207 C CA . GLU A 1 284 ? -13.989 -7.277 22.757 1.00 97.81 284 GLU A CA 1
ATOM 2208 C C . GLU A 1 284 ? -14.593 -5.877 22.557 1.00 97.81 284 GLU A C 1
ATOM 2210 O O . GLU A 1 284 ? -15.808 -5.722 22.446 1.00 97.81 284 GLU A O 1
ATOM 2215 N N . ALA A 1 285 ? -13.743 -4.853 22.421 1.00 98.12 285 ALA A N 1
ATOM 2216 C CA . ALA A 1 285 ? -14.187 -3.485 22.165 1.00 98.12 285 ALA A CA 1
ATOM 2217 C C . ALA A 1 285 ? -14.841 -3.289 20.780 1.00 98.12 285 ALA A C 1
ATOM 2219 O O . ALA A 1 285 ? -15.601 -2.335 20.612 1.00 98.12 285 ALA A O 1
ATOM 2220 N N . CYS A 1 286 ? -14.560 -4.153 19.794 1.00 97.19 286 CYS A N 1
ATOM 2221 C CA . CYS A 1 286 ? -15.105 -4.042 18.434 1.00 97.19 286 CYS A CA 1
ATOM 2222 C C . CYS A 1 286 ? -16.574 -4.474 18.323 1.00 97.19 286 CYS A C 1
ATOM 2224 O O . CYS A 1 286 ? -17.237 -4.090 17.357 1.00 97.19 286 CYS A O 1
ATOM 2226 N N . GLN A 1 287 ? -17.097 -5.238 19.287 1.00 94.06 287 GLN A N 1
ATOM 2227 C CA . GLN A 1 287 ? -18.462 -5.776 19.248 1.00 94.06 287 GLN A CA 1
ATOM 2228 C C . GLN A 1 287 ? -18.741 -6.505 17.911 1.00 94.06 287 GLN A C 1
ATOM 2230 O O . GLN A 1 287 ? -18.092 -7.500 17.608 1.00 94.06 287 GLN A O 1
ATOM 2235 N N . ASN A 1 288 ? -19.670 -5.999 17.088 1.00 91.44 288 ASN A N 1
ATOM 2236 C CA . ASN A 1 288 ? -20.084 -6.594 15.806 1.00 91.44 288 ASN A CA 1
ATOM 2237 C C . ASN A 1 288 ? -19.298 -6.076 14.582 1.00 91.44 288 ASN A C 1
ATOM 2239 O O . ASN A 1 288 ? -19.618 -6.426 13.435 1.00 91.44 288 ASN A O 1
ATOM 2243 N N . VAL A 1 289 ? -18.322 -5.189 14.794 1.00 96.38 289 VAL A N 1
ATOM 2244 C CA . VAL A 1 289 ? -17.447 -4.679 13.732 1.00 96.38 289 VAL A CA 1
ATOM 2245 C C . VAL A 1 289 ? -16.348 -5.711 13.469 1.00 96.38 289 VAL A C 1
ATOM 2247 O O . VAL A 1 289 ? -15.672 -6.107 14.420 1.00 96.38 289 VAL A O 1
ATOM 2250 N N . PRO A 1 290 ? -16.119 -6.150 12.213 1.00 96.88 290 PRO A N 1
ATOM 2251 C CA . PRO A 1 290 ? -15.042 -7.090 11.936 1.00 96.88 290 PRO A CA 1
ATOM 2252 C C . PRO A 1 290 ? -13.694 -6.485 12.341 1.00 96.88 290 PRO A C 1
ATOM 2254 O O . PRO A 1 290 ? -13.414 -5.302 12.113 1.00 96.88 290 PRO A O 1
ATOM 2257 N N . PHE A 1 291 ? -12.853 -7.319 12.943 1.00 98.19 291 PHE A N 1
ATOM 2258 C CA . PHE A 1 291 ? -11.601 -6.918 13.559 1.00 98.19 291 PHE A CA 1
ATOM 2259 C C . PHE A 1 291 ? -10.430 -7.705 12.982 1.00 98.19 291 PHE A C 1
ATOM 2261 O O . PHE A 1 291 ? -10.355 -8.927 13.084 1.00 98.19 291 PHE A O 1
ATOM 2268 N N . TRP A 1 292 ? -9.507 -6.995 12.346 1.00 98.38 292 TRP A N 1
ATOM 2269 C CA . TRP A 1 292 ? -8.310 -7.558 11.733 1.00 98.38 292 TRP A CA 1
ATOM 2270 C C . TRP A 1 292 ? -7.059 -7.093 12.475 1.00 98.38 292 TRP A C 1
ATOM 2272 O O . TRP A 1 292 ? -7.044 -6.054 13.140 1.00 98.38 292 TRP A O 1
ATOM 2282 N N . ALA A 1 293 ? -5.962 -7.827 12.308 1.00 98.06 293 ALA A N 1
ATOM 2283 C CA . ALA A 1 293 ? -4.667 -7.442 12.859 1.00 98.06 293 ALA A CA 1
ATOM 2284 C C . ALA A 1 293 ? -3.560 -7.414 11.798 1.00 98.06 293 ALA A C 1
ATOM 2286 O O . ALA A 1 293 ? -3.641 -8.047 10.749 1.00 98.06 293 ALA A O 1
ATOM 2287 N N . SER A 1 294 ? -2.503 -6.645 12.060 1.00 96.44 294 SER A N 1
ATOM 2288 C CA . SER A 1 294 ? -1.356 -6.504 11.162 1.00 96.44 294 SER A CA 1
ATOM 2289 C C . SER A 1 294 ? -0.057 -6.378 11.948 1.00 96.44 294 SER A C 1
ATOM 2291 O O . SER A 1 294 ? 0.190 -5.349 12.573 1.00 96.44 294 SER A O 1
ATOM 2293 N N . GLY A 1 295 ? 0.817 -7.383 11.912 1.00 94.25 295 GLY A N 1
ATOM 2294 C CA . GLY A 1 295 ? 2.122 -7.273 12.563 1.00 94.25 295 GLY A CA 1
ATOM 2295 C C . GLY A 1 295 ? 2.896 -8.581 12.621 1.00 94.25 295 GLY A C 1
ATOM 2296 O O . GLY A 1 295 ? 2.445 -9.532 13.232 1.00 94.25 295 GLY A O 1
ATOM 2297 N N . ASP A 1 296 ? 4.105 -8.594 12.065 1.00 93.44 296 ASP A N 1
ATOM 2298 C CA . ASP A 1 296 ? 5.069 -9.701 12.212 1.00 93.44 296 ASP A CA 1
ATOM 2299 C C . ASP A 1 296 ? 4.547 -11.057 11.739 1.00 93.44 296 ASP A C 1
ATOM 2301 O O . ASP A 1 296 ? 4.748 -12.073 12.386 1.00 93.44 296 ASP A O 1
ATOM 2305 N N . VAL A 1 297 ? 3.883 -11.037 10.585 1.00 96.19 297 VAL A N 1
ATOM 2306 C CA . VAL A 1 297 ? 3.540 -12.234 9.821 1.00 96.19 297 VAL A CA 1
ATOM 2307 C C . VAL A 1 297 ? 4.488 -12.288 8.632 1.00 96.19 297 VAL A C 1
ATOM 2309 O O . VAL A 1 297 ? 4.423 -11.421 7.750 1.00 96.19 297 VAL A O 1
ATOM 2312 N N . LEU A 1 298 ? 5.424 -13.237 8.672 1.00 95.44 298 LEU A N 1
ATOM 2313 C CA . LEU A 1 298 ? 6.490 -13.413 7.682 1.00 95.44 298 LEU A CA 1
ATOM 2314 C C . LEU A 1 298 ? 6.412 -14.770 6.973 1.00 95.44 298 LEU A C 1
ATOM 2316 O O . LEU A 1 298 ? 7.245 -15.062 6.120 1.00 95.44 298 LEU A O 1
ATOM 2320 N N . SER A 1 299 ? 5.418 -15.594 7.285 1.00 96.88 299 SER A N 1
ATOM 2321 C CA . SER A 1 299 ? 5.226 -16.924 6.713 1.00 96.88 299 SER A CA 1
ATOM 2322 C C . SER A 1 299 ? 3.770 -17.377 6.833 1.00 96.88 299 SER A C 1
ATOM 2324 O O . SER A 1 299 ? 2.981 -16.760 7.553 1.00 96.88 299 SER A O 1
ATOM 2326 N N . TYR A 1 300 ? 3.420 -18.477 6.159 1.00 97.62 300 TYR A N 1
ATOM 2327 C CA . TYR A 1 300 ? 2.106 -19.101 6.330 1.00 97.62 300 TYR A CA 1
ATOM 2328 C C . TYR A 1 300 ? 1.891 -19.652 7.746 1.00 97.62 300 TYR A C 1
ATOM 2330 O O . TYR A 1 300 ? 0.787 -19.538 8.270 1.00 97.62 300 TYR A O 1
ATOM 2338 N N . THR A 1 301 ? 2.937 -20.179 8.393 1.00 97.44 301 THR A N 1
ATOM 2339 C CA . THR A 1 301 ? 2.856 -20.663 9.777 1.00 97.44 301 THR A CA 1
ATOM 2340 C C . THR A 1 301 ? 2.538 -19.521 10.734 1.00 97.44 301 THR A C 1
ATOM 2342 O O . THR A 1 301 ? 1.644 -19.665 11.559 1.00 97.44 301 THR A O 1
ATOM 2345 N N . ASP A 1 302 ? 3.183 -18.355 10.573 1.00 96.94 302 ASP A N 1
ATOM 2346 C CA . ASP A 1 302 ? 2.827 -17.160 11.355 1.00 96.94 302 ASP A CA 1
ATOM 2347 C C . ASP A 1 302 ? 1.375 -16.742 11.097 1.00 96.94 302 ASP A C 1
ATOM 2349 O O . ASP A 1 302 ? 0.683 -16.302 12.008 1.00 96.94 302 ASP A O 1
ATOM 2353 N N . TYR A 1 303 ? 0.906 -16.831 9.849 1.00 97.94 303 TYR A N 1
ATOM 2354 C CA . TYR A 1 303 ? -0.451 -16.424 9.495 1.00 97.94 303 TYR A CA 1
ATOM 2355 C C . TYR A 1 303 ? -1.493 -17.287 10.216 1.00 97.94 303 TYR A C 1
ATOM 2357 O O . TYR A 1 303 ? -2.362 -16.745 10.899 1.00 97.94 303 TYR A O 1
ATOM 2365 N N . TYR A 1 304 ? -1.390 -18.614 10.105 1.00 97.88 304 TYR A N 1
ATOM 2366 C CA . TYR A 1 304 ? -2.366 -19.522 10.708 1.00 97.88 304 TYR A CA 1
ATOM 2367 C C . TYR A 1 304 ? -2.219 -19.632 12.229 1.00 97.88 304 TYR A C 1
ATOM 2369 O O . TYR A 1 304 ? -3.244 -19.638 12.902 1.00 97.88 304 TYR A O 1
ATOM 2377 N N . GLU A 1 305 ? -1.002 -19.590 12.794 1.00 97.06 305 GLU A N 1
ATOM 2378 C CA . GLU A 1 305 ? -0.822 -19.539 14.259 1.00 97.06 305 GLU A CA 1
ATOM 2379 C C . GLU A 1 305 ? -1.517 -18.313 14.849 1.00 97.06 305 GLU A C 1
ATOM 2381 O O . GLU A 1 305 ? -2.219 -18.412 15.855 1.00 97.06 305 GLU A O 1
ATOM 2386 N N . LYS A 1 306 ? -1.379 -17.149 14.204 1.00 97.31 306 LYS A N 1
ATOM 2387 C CA . LYS A 1 306 ? -2.036 -15.931 14.679 1.00 97.31 306 LYS A CA 1
ATOM 2388 C C . LYS A 1 306 ? -3.544 -15.951 14.487 1.00 97.31 306 LYS A C 1
ATOM 2390 O O . LYS A 1 306 ? -4.249 -15.428 15.349 1.00 97.31 306 LYS A O 1
ATOM 2395 N N . LEU A 1 307 ? -4.026 -16.534 13.394 1.00 96.94 307 LEU A N 1
ATOM 2396 C CA . LEU A 1 307 ? -5.456 -16.662 13.127 1.00 96.94 307 LEU A CA 1
ATOM 2397 C C . LEU A 1 307 ? -6.136 -17.632 14.106 1.00 96.94 307 LEU A C 1
ATOM 2399 O O . LEU A 1 307 ? -7.245 -17.361 14.548 1.00 96.94 307 LEU A O 1
ATOM 2403 N N . GLU A 1 308 ? -5.464 -18.724 14.477 1.00 97.38 308 GLU A N 1
ATOM 2404 C CA . GLU A 1 308 ? -5.969 -19.715 15.434 1.00 97.38 308 GLU A CA 1
ATOM 2405 C C . GLU A 1 308 ? -5.916 -19.197 16.877 1.00 97.38 308 GLU A C 1
ATOM 2407 O O . GLU A 1 308 ? -6.849 -19.375 17.662 1.00 97.38 308 GLU A O 1
ATOM 2412 N N . ARG A 1 309 ? -4.823 -18.525 17.249 1.00 97.88 309 ARG A N 1
ATOM 2413 C CA . ARG A 1 309 ? -4.570 -18.153 18.644 1.00 97.88 309 ARG A CA 1
ATOM 2414 C C . ARG A 1 309 ? -5.297 -16.891 19.096 1.00 97.88 309 ARG A C 1
ATOM 2416 O O . ARG A 1 309 ? -5.576 -16.753 20.295 1.00 97.88 309 ARG A O 1
ATOM 2423 N N . TYR A 1 310 ? -5.541 -15.941 18.198 1.00 98.00 310 TYR A N 1
ATOM 2424 C CA . TYR A 1 310 ? -6.040 -14.607 18.540 1.00 98.00 310 TYR A CA 1
ATOM 2425 C C . TYR A 1 310 ? -7.419 -14.337 17.925 1.00 98.00 310 TYR A C 1
ATOM 2427 O O . TYR A 1 310 ? -7.701 -14.810 16.830 1.00 98.00 310 TYR A O 1
ATOM 2435 N N . PRO A 1 311 ? -8.282 -13.551 18.596 1.00 96.56 311 PRO A N 1
ATOM 2436 C CA . PRO A 1 311 ? -9.654 -13.319 18.150 1.00 96.56 311 PRO A CA 1
ATOM 2437 C C . PRO A 1 311 ? -9.699 -12.263 17.036 1.00 96.56 311 PRO A C 1
ATOM 2439 O O . PRO A 1 311 ? -10.091 -11.117 17.249 1.00 96.56 311 PRO A O 1
ATOM 2442 N N . VAL A 1 312 ? -9.238 -12.632 15.842 1.00 97.12 312 VAL A N 1
ATOM 2443 C CA . VAL A 1 312 ? -9.209 -11.766 14.656 1.00 97.12 312 VAL A CA 1
ATOM 2444 C C . VAL A 1 312 ? -9.935 -12.437 13.492 1.00 97.12 312 VAL A C 1
ATOM 2446 O O . VAL A 1 312 ? -9.814 -13.637 13.278 1.00 97.12 312 VAL A O 1
ATOM 2449 N N . ASN A 1 313 ? -10.671 -11.660 12.701 1.00 95.81 313 ASN A N 1
ATOM 2450 C CA . ASN A 1 313 ? -11.398 -12.148 11.522 1.00 95.81 313 ASN A CA 1
ATOM 2451 C C . ASN A 1 313 ? -10.525 -12.214 10.257 1.00 95.81 313 ASN A C 1
ATOM 2453 O O . ASN A 1 313 ? -10.986 -12.658 9.203 1.00 95.81 313 ASN A O 1
ATOM 2457 N N . GLY A 1 314 ? -9.288 -11.723 10.343 1.00 97.38 314 GLY A N 1
ATOM 2458 C CA . GLY A 1 314 ? -8.340 -11.689 9.242 1.00 97.38 314 GLY A CA 1
ATOM 2459 C C . GLY A 1 314 ? -7.035 -10.994 9.615 1.00 97.38 314 GLY A C 1
ATOM 2460 O O . GLY A 1 314 ? -6.915 -10.312 10.639 1.00 97.38 314 GLY A O 1
ATOM 2461 N N . ILE A 1 315 ? -6.034 -11.180 8.759 1.00 98.38 315 ILE A N 1
ATOM 2462 C CA . ILE A 1 315 ? -4.687 -10.651 8.956 1.00 98.38 315 ILE A CA 1
ATOM 2463 C C . ILE A 1 315 ? -4.261 -9.864 7.720 1.00 98.38 315 ILE A C 1
ATOM 2465 O O . ILE A 1 315 ? -4.304 -10.353 6.592 1.00 98.38 315 ILE A O 1
ATOM 2469 N N . MET A 1 316 ? -3.791 -8.643 7.957 1.00 98.00 316 MET A N 1
ATOM 2470 C CA . MET A 1 316 ? -3.235 -7.761 6.940 1.00 98.00 316 MET A CA 1
ATOM 2471 C C . MET A 1 316 ? -1.702 -7.855 6.936 1.00 98.00 316 MET A C 1
ATOM 2473 O O . MET A 1 316 ? -1.036 -7.579 7.941 1.00 98.00 316 MET A O 1
ATOM 2477 N N . ILE A 1 317 ? -1.126 -8.196 5.786 1.00 98.25 317 ILE A N 1
ATOM 2478 C CA . ILE A 1 317 ? 0.294 -8.519 5.616 1.00 98.25 317 ILE A CA 1
ATOM 2479 C C . ILE A 1 317 ? 1.072 -7.288 5.156 1.00 98.25 317 ILE A C 1
ATOM 2481 O O . ILE A 1 317 ? 0.799 -6.717 4.106 1.00 98.25 317 ILE A O 1
ATOM 2485 N N . GLY A 1 318 ? 2.063 -6.880 5.951 1.00 95.75 318 GLY A N 1
ATOM 2486 C CA . GLY A 1 318 ? 2.931 -5.738 5.651 1.00 95.75 318 GLY A CA 1
ATOM 2487 C C . GLY A 1 318 ? 4.318 -6.158 5.169 1.00 95.75 318 GLY A C 1
ATOM 2488 O O . GLY A 1 318 ? 4.506 -6.572 4.032 1.00 95.75 318 GLY A O 1
ATOM 2489 N N . ARG A 1 319 ? 5.319 -6.053 6.052 1.00 93.50 319 ARG A N 1
ATOM 2490 C CA . ARG A 1 319 ? 6.737 -6.294 5.712 1.00 93.50 319 ARG A CA 1
ATOM 2491 C C . ARG A 1 319 ? 7.044 -7.709 5.216 1.00 93.50 319 ARG A C 1
ATOM 2493 O O . ARG A 1 319 ? 7.985 -7.850 4.451 1.00 93.50 319 ARG A O 1
ATOM 2500 N N . GLY A 1 320 ? 6.248 -8.712 5.594 1.00 95.69 320 GLY A N 1
ATOM 2501 C CA . GLY A 1 320 ? 6.363 -10.058 5.026 1.00 95.69 320 GLY A CA 1
ATOM 2502 C C . GLY A 1 320 ? 6.245 -10.048 3.504 1.00 95.69 320 GLY A C 1
ATOM 2503 O O . GLY A 1 320 ? 7.089 -10.626 2.832 1.00 95.69 320 GLY A O 1
ATOM 2504 N N . ALA A 1 321 ? 5.295 -9.278 2.961 1.00 97.88 321 ALA A N 1
ATOM 2505 C CA . ALA A 1 321 ? 5.144 -9.113 1.518 1.00 97.88 321 ALA A CA 1
ATOM 2506 C C . ALA A 1 321 ? 6.312 -8.333 0.895 1.00 97.88 321 ALA A C 1
ATOM 2508 O O . ALA A 1 321 ? 6.766 -8.685 -0.186 1.00 97.88 321 ALA A O 1
ATOM 2509 N N . LEU A 1 322 ? 6.843 -7.305 1.573 1.00 96.31 322 LEU A N 1
ATOM 2510 C CA . LEU A 1 322 ? 8.022 -6.564 1.088 1.00 96.31 322 LEU A CA 1
ATOM 2511 C C . LEU A 1 322 ? 9.274 -7.441 1.003 1.00 96.31 322 LEU A C 1
ATOM 2513 O O . LEU A 1 322 ? 10.071 -7.277 0.084 1.00 96.31 322 LEU A O 1
ATOM 2517 N N . MET A 1 323 ? 9.442 -8.350 1.962 1.00 94.94 323 MET A N 1
ATOM 2518 C CA . MET A 1 323 ? 10.552 -9.298 1.994 1.00 94.94 323 MET A CA 1
ATOM 2519 C C . MET A 1 323 ? 10.375 -10.387 0.931 1.00 94.94 323 MET A C 1
ATOM 2521 O O . MET A 1 323 ? 11.315 -10.702 0.210 1.00 94.94 323 MET A O 1
ATOM 2525 N N . LYS A 1 324 ? 9.157 -10.922 0.810 1.00 96.00 324 LYS A N 1
ATOM 2526 C CA . LYS A 1 324 ? 8.787 -11.940 -0.173 1.00 96.00 324 LYS A CA 1
ATOM 2527 C C . LYS A 1 324 ? 7.327 -11.784 -0.622 1.00 96.00 324 LYS A C 1
ATOM 2529 O O . LYS A 1 324 ? 6.420 -12.240 0.076 1.00 96.00 324 LYS A O 1
ATOM 2534 N N . PRO A 1 325 ? 7.058 -11.197 -1.803 1.00 98.06 325 PRO A N 1
ATOM 2535 C CA . PRO A 1 325 ? 5.688 -11.024 -2.293 1.00 98.06 325 PRO A CA 1
ATOM 2536 C C . P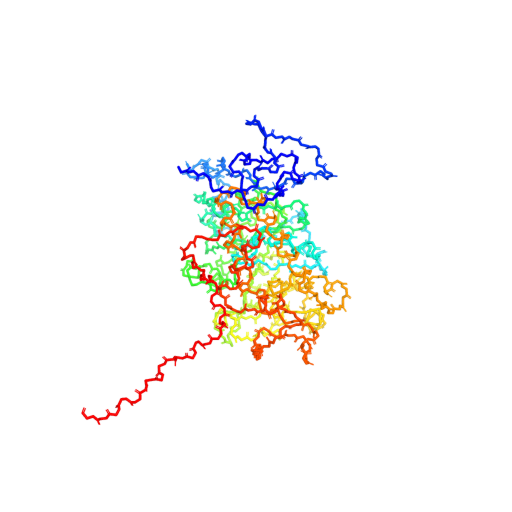RO A 1 325 ? 4.906 -12.338 -2.426 1.00 98.06 325 PRO A C 1
ATOM 2538 O O . PRO A 1 325 ? 3.691 -12.347 -2.267 1.00 98.06 325 PRO A O 1
ATOM 2541 N N . TRP A 1 326 ? 5.595 -13.465 -2.628 1.00 98.19 326 TRP A N 1
ATOM 2542 C CA . TRP A 1 326 ? 4.999 -14.804 -2.676 1.00 98.19 326 TRP A CA 1
ATOM 2543 C C . TRP A 1 326 ? 4.507 -15.342 -1.326 1.00 98.19 326 TRP A C 1
ATOM 2545 O O . TRP A 1 326 ? 3.946 -16.433 -1.291 1.00 98.19 326 TRP A O 1
ATOM 2555 N N . ILE A 1 327 ? 4.629 -14.592 -0.221 1.00 98.44 327 ILE A N 1
ATOM 2556 C CA . ILE A 1 327 ? 3.997 -14.948 1.063 1.00 98.44 327 ILE A CA 1
ATOM 2557 C C . ILE A 1 327 ? 2.493 -15.218 0.909 1.00 98.44 327 ILE A C 1
ATOM 2559 O O . ILE A 1 327 ? 1.944 -16.075 1.593 1.00 98.44 327 ILE A O 1
ATOM 2563 N N . PHE A 1 328 ? 1.823 -14.527 -0.018 1.00 98.69 328 PHE A N 1
ATOM 2564 C CA . PHE A 1 328 ? 0.414 -14.776 -0.311 1.00 98.69 328 PHE A CA 1
ATOM 2565 C C . PHE A 1 328 ? 0.191 -16.178 -0.892 1.00 98.69 328 PHE A C 1
ATOM 2567 O O . PHE A 1 328 ? -0.765 -16.848 -0.511 1.00 98.69 328 PHE A O 1
ATOM 2574 N N . THR A 1 329 ? 1.094 -16.653 -1.751 1.00 98.56 329 THR A N 1
ATOM 2575 C CA . THR A 1 329 ? 1.051 -18.013 -2.301 1.00 98.56 329 THR A CA 1
ATOM 2576 C C . THR A 1 329 ? 1.370 -19.047 -1.227 1.00 98.56 329 THR A C 1
ATOM 2578 O O . THR A 1 329 ? 0.649 -20.031 -1.112 1.00 98.56 329 THR A O 1
ATOM 2581 N N . GLU A 1 330 ? 2.368 -18.787 -0.376 1.00 98.25 330 GLU A N 1
ATOM 2582 C CA . GLU A 1 330 ? 2.671 -19.647 0.778 1.00 98.25 330 GLU A CA 1
ATOM 2583 C C . GLU A 1 330 ? 1.451 -19.843 1.686 1.00 98.25 330 GLU A C 1
ATOM 2585 O O . GLU A 1 330 ? 1.201 -20.956 2.141 1.00 98.25 330 GLU A O 1
ATOM 2590 N N . ILE A 1 331 ? 0.679 -18.778 1.940 1.00 98.56 331 ILE A N 1
ATOM 2591 C CA . ILE A 1 331 ? -0.531 -18.841 2.774 1.00 98.56 331 ILE A CA 1
ATOM 2592 C C . ILE A 1 331 ? -1.646 -19.633 2.094 1.00 98.56 331 ILE A C 1
ATOM 2594 O O . ILE A 1 331 ? -2.294 -20.441 2.757 1.00 98.56 331 ILE A O 1
ATOM 2598 N N . LYS A 1 332 ? -1.864 -19.433 0.788 1.00 98.00 332 LYS A N 1
ATOM 2599 C CA . LYS A 1 332 ? -2.876 -20.194 0.033 1.00 98.00 332 LYS A CA 1
ATOM 2600 C C . LYS A 1 332 ? -2.557 -21.680 -0.035 1.00 98.00 332 LYS A C 1
ATOM 2602 O O . LYS A 1 332 ? -3.466 -22.497 0.028 1.00 98.00 332 LYS A O 1
ATOM 2607 N N . GLU A 1 333 ? -1.283 -22.015 -0.193 1.00 98.12 333 GLU A N 1
ATOM 2608 C CA . GLU A 1 333 ? -0.823 -23.397 -0.346 1.00 98.12 333 GLU A CA 1
ATOM 2609 C C . GLU A 1 333 ? -0.415 -24.050 0.978 1.00 98.12 333 GLU A C 1
ATOM 2611 O O . GLU A 1 333 ? -0.010 -25.209 0.980 1.00 98.12 333 GLU A O 1
ATOM 2616 N N . CYS A 1 334 ? -0.492 -23.315 2.090 1.00 97.75 334 CYS A N 1
ATOM 2617 C CA . CYS A 1 334 ? -0.089 -23.767 3.421 1.00 97.75 334 CYS A CA 1
ATOM 2618 C C . CYS A 1 334 ? 1.306 -24.416 3.443 1.00 97.75 334 CYS A C 1
ATOM 2620 O O . CYS A 1 334 ? 1.507 -25.458 4.066 1.00 97.75 334 CYS A O 1
ATOM 2622 N N . ARG A 1 335 ? 2.278 -23.818 2.740 1.00 96.94 335 ARG A N 1
ATOM 2623 C CA . ARG A 1 335 ? 3.654 -24.335 2.680 1.00 96.94 335 ARG A CA 1
ATOM 2624 C C . ARG A 1 335 ? 4.687 -23.232 2.525 1.00 96.94 335 ARG A C 1
ATOM 2626 O O . ARG A 1 335 ? 4.419 -22.173 1.961 1.00 96.94 335 ARG A O 1
ATOM 2633 N N . HIS A 1 336 ? 5.908 -23.508 2.972 1.00 95.94 336 HIS A N 1
ATOM 2634 C CA . HIS A 1 336 ? 7.044 -22.634 2.704 1.00 95.94 336 HIS A CA 1
ATOM 2635 C C . HIS A 1 336 ? 7.479 -22.780 1.244 1.00 95.94 336 HIS A C 1
ATOM 2637 O O . HIS A 1 336 ? 7.574 -23.892 0.721 1.00 95.94 336 HIS A O 1
ATOM 2643 N N . TRP A 1 337 ? 7.756 -21.655 0.590 1.00 95.25 337 TRP A N 1
ATOM 2644 C CA . TRP A 1 337 ? 8.327 -21.639 -0.750 1.00 95.25 337 TRP A CA 1
ATOM 2645 C C . TRP A 1 337 ? 9.817 -21.320 -0.659 1.00 95.25 337 TRP A C 1
ATOM 2647 O O . TRP A 1 337 ? 10.210 -20.225 -0.245 1.00 95.25 337 TRP A O 1
ATOM 2657 N N . ASP A 1 338 ? 10.645 -22.273 -1.082 1.00 94.75 338 ASP A N 1
ATOM 2658 C CA . ASP A 1 338 ? 12.077 -22.063 -1.266 1.00 94.75 338 ASP A CA 1
ATOM 2659 C C . ASP A 1 338 ? 12.374 -21.737 -2.734 1.00 94.75 338 ASP A C 1
ATOM 2661 O O . ASP A 1 338 ? 12.609 -22.618 -3.559 1.00 94.75 338 ASP A O 1
ATOM 2665 N N . ILE A 1 339 ? 12.266 -20.456 -3.084 1.00 94.62 339 ILE A N 1
ATOM 2666 C CA . ILE A 1 339 ? 12.327 -20.002 -4.477 1.00 94.62 339 ILE A CA 1
ATOM 2667 C C . ILE A 1 339 ? 13.779 -19.818 -4.918 1.00 94.62 339 ILE A C 1
ATOM 2669 O O . ILE A 1 339 ? 14.565 -19.132 -4.252 1.00 94.62 339 ILE A O 1
ATOM 2673 N N . ALA A 1 340 ? 14.120 -20.370 -6.084 1.00 96.00 340 ALA A N 1
ATOM 2674 C CA . ALA A 1 340 ? 15.441 -20.217 -6.682 1.00 96.00 340 ALA A CA 1
ATOM 2675 C C . ALA A 1 340 ? 15.759 -18.744 -7.002 1.00 96.00 340 ALA A C 1
ATOM 2677 O O . ALA A 1 340 ? 14.877 -17.928 -7.279 1.00 96.00 340 ALA A O 1
ATOM 2678 N N . ALA A 1 341 ? 17.045 -18.388 -7.000 1.00 97.25 341 ALA A N 1
ATOM 2679 C CA . ALA A 1 341 ? 17.486 -17.016 -7.255 1.00 97.25 341 ALA A CA 1
ATOM 2680 C C . ALA A 1 341 ? 17.056 -16.478 -8.634 1.00 97.25 341 ALA A C 1
ATOM 2682 O O . ALA A 1 341 ? 16.670 -15.316 -8.735 1.00 97.25 341 ALA A O 1
ATOM 2683 N N . SER A 1 342 ? 17.047 -17.326 -9.669 1.00 97.75 342 SER A N 1
ATOM 2684 C CA . SER A 1 342 ? 16.569 -16.973 -11.015 1.00 97.75 342 SER A CA 1
ATOM 2685 C C . SER A 1 342 ? 15.090 -16.583 -11.021 1.00 97.75 342 SER A C 1
ATOM 2687 O O . SER A 1 342 ? 14.738 -15.514 -11.501 1.00 97.75 342 SER A O 1
ATOM 2689 N N . GLN A 1 343 ? 14.231 -17.377 -10.382 1.00 97.50 343 GLN A N 1
ATOM 2690 C CA . GLN A 1 343 ? 12.804 -17.066 -10.260 1.00 97.50 343 GLN A CA 1
ATOM 2691 C C . GLN A 1 343 ? 12.566 -15.771 -9.467 1.00 97.50 343 GLN A C 1
ATOM 2693 O O . GLN A 1 343 ? 11.693 -14.974 -9.807 1.00 97.50 343 GLN A O 1
ATOM 2698 N N . ARG A 1 344 ? 13.362 -15.513 -8.418 1.00 97.69 344 ARG A N 1
ATOM 2699 C CA . ARG A 1 344 ? 13.301 -14.237 -7.682 1.00 97.69 344 ARG A CA 1
ATOM 2700 C C . ARG A 1 344 ? 13.702 -13.052 -8.566 1.00 97.69 344 ARG A C 1
ATOM 2702 O O . ARG A 1 344 ? 13.082 -11.992 -8.469 1.00 97.69 344 ARG A O 1
ATOM 2709 N N . LEU A 1 345 ? 14.691 -13.234 -9.440 1.00 98.12 345 LEU A N 1
ATOM 2710 C CA . LEU A 1 345 ? 15.097 -12.238 -10.429 1.00 98.12 345 LEU A CA 1
ATOM 2711 C C . LEU A 1 345 ? 13.985 -11.974 -11.464 1.00 98.12 345 LEU A C 1
ATOM 2713 O O . LEU A 1 345 ? 13.717 -10.813 -11.777 1.00 98.12 345 LEU A O 1
ATOM 2717 N N . ASP A 1 346 ? 13.254 -13.003 -11.898 1.00 98.31 346 ASP A N 1
ATOM 2718 C CA . ASP A 1 346 ? 12.086 -12.845 -12.780 1.00 98.31 346 ASP A CA 1
ATOM 2719 C C . ASP A 1 346 ? 10.985 -11.996 -12.122 1.00 98.31 346 ASP A C 1
ATOM 2721 O O . ASP A 1 346 ? 10.342 -11.161 -12.762 1.00 98.31 346 ASP A O 1
ATOM 2725 N N . TYR A 1 347 ? 10.768 -12.145 -10.812 1.00 98.12 347 TYR A N 1
ATOM 2726 C CA . TYR A 1 347 ? 9.797 -11.323 -10.080 1.00 98.12 347 TYR A CA 1
ATOM 2727 C C . TYR A 1 347 ? 10.222 -9.857 -9.988 1.00 98.12 347 TYR A C 1
ATOM 2729 O O . TYR A 1 347 ? 9.376 -8.960 -10.070 1.00 98.12 347 TYR A O 1
ATOM 2737 N N . ILE A 1 348 ? 11.527 -9.601 -9.877 1.00 98.56 348 ILE A N 1
ATOM 2738 C CA . ILE A 1 348 ? 12.087 -8.251 -9.978 1.00 98.56 348 ILE A CA 1
ATOM 2739 C C . ILE A 1 348 ? 11.832 -7.676 -11.376 1.00 98.56 348 ILE A C 1
ATOM 2741 O O . ILE A 1 348 ? 11.367 -6.539 -11.492 1.00 98.56 348 ILE A O 1
ATOM 2745 N N . GLN A 1 349 ? 12.036 -8.465 -12.432 1.00 98.38 349 GLN A N 1
ATOM 2746 C CA . GLN A 1 349 ? 11.727 -8.045 -13.798 1.00 98.38 349 GLN A CA 1
ATOM 2747 C C . GLN A 1 349 ? 10.237 -7.717 -13.978 1.00 98.38 349 GLN A C 1
ATOM 2749 O O . GLN A 1 349 ? 9.894 -6.716 -14.608 1.00 98.38 349 GLN A O 1
ATOM 2754 N N . ARG A 1 350 ? 9.329 -8.502 -13.385 1.00 98.25 350 ARG A N 1
ATOM 2755 C CA . ARG A 1 350 ? 7.882 -8.213 -13.404 1.00 98.25 350 ARG A CA 1
ATOM 2756 C C . ARG A 1 350 ? 7.552 -6.882 -12.738 1.00 98.25 350 ARG A C 1
ATOM 2758 O O . ARG A 1 350 ? 6.790 -6.100 -13.306 1.00 98.25 350 ARG A O 1
ATOM 2765 N N . PHE A 1 351 ? 8.151 -6.589 -11.582 1.00 98.69 351 PHE A N 1
ATOM 2766 C CA . PHE A 1 351 ? 8.013 -5.276 -10.949 1.00 98.69 351 PHE A CA 1
ATOM 2767 C C . PHE A 1 351 ? 8.491 -4.154 -11.878 1.00 98.69 351 PHE A C 1
ATOM 2769 O O . PHE A 1 351 ? 7.779 -3.162 -12.042 1.00 98.69 351 PHE A O 1
ATOM 2776 N N . VAL A 1 352 ? 9.656 -4.318 -12.516 1.00 98.69 352 VAL A N 1
ATOM 2777 C CA . VAL A 1 352 ? 10.193 -3.344 -13.481 1.00 98.69 352 VAL A CA 1
ATOM 2778 C C . VAL A 1 352 ? 9.215 -3.118 -14.629 1.00 98.69 352 VAL A C 1
ATOM 2780 O O . VAL A 1 352 ? 8.878 -1.975 -14.923 1.00 98.69 352 VAL A O 1
ATOM 2783 N N . ASN A 1 353 ? 8.695 -4.187 -15.223 1.00 97.94 353 ASN A N 1
ATOM 2784 C CA . ASN A 1 353 ? 7.720 -4.115 -16.307 1.00 97.94 353 ASN A CA 1
ATOM 2785 C C . ASN A 1 353 ? 6.460 -3.337 -15.892 1.00 97.94 353 ASN A C 1
ATOM 2787 O O . ASN A 1 353 ? 6.030 -2.417 -16.593 1.00 97.94 353 ASN A O 1
ATOM 2791 N N . TYR A 1 354 ? 5.899 -3.634 -14.716 1.00 98.12 354 TYR A N 1
ATOM 2792 C CA . TYR A 1 354 ? 4.759 -2.884 -14.181 1.00 98.12 354 TYR A CA 1
ATOM 2793 C C . TYR A 1 354 ? 5.113 -1.426 -13.864 1.00 98.12 354 TYR A C 1
ATOM 2795 O O . TYR A 1 354 ? 4.267 -0.548 -14.041 1.00 98.12 354 TYR A O 1
ATOM 2803 N N . GLY A 1 355 ? 6.347 -1.153 -13.436 1.00 97.88 355 GLY A N 1
ATOM 2804 C CA . GLY A 1 355 ? 6.880 0.192 -13.226 1.00 97.88 355 GLY A CA 1
ATOM 2805 C C . GLY A 1 355 ? 6.959 1.005 -14.516 1.00 97.88 355 GLY A C 1
ATOM 2806 O O . GLY A 1 355 ? 6.412 2.106 -14.568 1.00 97.88 355 GLY A O 1
ATOM 2807 N N . LEU A 1 356 ? 7.528 0.436 -15.581 1.00 97.81 356 LEU A N 1
ATOM 2808 C CA . LEU A 1 356 ? 7.630 1.072 -16.900 1.00 97.81 356 LEU A CA 1
ATOM 2809 C C . LEU A 1 356 ? 6.255 1.341 -17.528 1.00 97.81 356 LEU A C 1
ATOM 2811 O O . LEU A 1 356 ? 6.070 2.313 -18.263 1.00 97.81 356 LEU A O 1
ATOM 2815 N N . GLU A 1 357 ? 5.266 0.499 -17.229 1.00 95.56 357 GLU A N 1
ATOM 2816 C CA . GLU A 1 357 ? 3.879 0.728 -17.638 1.00 95.56 357 GLU A CA 1
ATOM 2817 C C . GLU A 1 357 ? 3.215 1.870 -16.855 1.00 95.56 357 GLU A C 1
ATOM 2819 O O . GLU A 1 357 ? 2.410 2.631 -17.401 1.00 95.56 357 GLU A O 1
ATOM 2824 N N . HIS A 1 358 ? 3.528 1.979 -15.564 1.00 95.75 358 HIS A N 1
ATOM 2825 C CA . HIS A 1 358 ? 2.866 2.890 -14.637 1.00 95.75 358 HIS A CA 1
ATOM 2826 C C . HIS A 1 358 ? 3.477 4.300 -14.608 1.00 95.75 358 HIS A C 1
ATOM 2828 O O . HIS A 1 358 ? 2.733 5.289 -14.558 1.00 95.75 358 HIS A O 1
ATOM 2834 N N . TRP A 1 359 ? 4.807 4.395 -14.600 1.00 95.94 359 TRP A N 1
ATOM 2835 C CA . TRP A 1 359 ? 5.562 5.650 -14.534 1.00 95.94 359 TRP A CA 1
ATOM 2836 C C . TRP A 1 359 ? 6.075 6.109 -15.890 1.00 95.94 359 TRP A C 1
ATOM 2838 O O . TRP A 1 359 ? 6.164 7.312 -16.102 1.00 95.94 359 TRP A O 1
ATOM 2848 N N . GLY A 1 360 ? 6.346 5.172 -16.793 1.00 95.75 360 GLY A N 1
ATOM 2849 C CA . GLY A 1 360 ? 6.781 5.458 -18.147 1.00 95.75 360 GLY A CA 1
ATOM 2850 C C . GLY A 1 360 ? 8.038 4.705 -18.543 1.00 95.75 360 GLY A C 1
ATOM 2851 O O . GLY A 1 360 ? 8.757 4.170 -17.703 1.00 95.75 360 GLY A O 1
ATOM 2852 N N . SER A 1 361 ? 8.282 4.658 -19.848 1.00 97.06 361 SER A N 1
ATOM 2853 C CA . SER A 1 361 ? 9.471 4.028 -20.432 1.00 97.06 361 SER A CA 1
ATOM 2854 C C . SER A 1 361 ? 10.416 5.033 -21.086 1.00 97.06 361 SER A C 1
ATOM 2856 O O . SER A 1 361 ? 11.305 4.627 -21.823 1.00 97.06 361 SER A O 1
ATOM 2858 N N . ASP A 1 362 ? 10.189 6.325 -20.890 1.00 96.50 362 ASP A N 1
ATOM 2859 C CA . ASP A 1 362 ? 11.148 7.396 -21.161 1.00 96.50 362 ASP A CA 1
ATOM 2860 C C . ASP A 1 362 ? 12.170 7.524 -20.016 1.00 96.50 362 ASP A C 1
ATOM 2862 O O . ASP A 1 362 ? 12.138 6.754 -19.055 1.00 96.50 362 ASP A O 1
ATOM 2866 N N . ASP A 1 363 ? 13.093 8.483 -20.118 1.00 95.12 363 ASP A N 1
ATOM 2867 C CA . ASP A 1 363 ? 14.149 8.693 -19.118 1.00 95.12 363 ASP A CA 1
ATOM 2868 C C . ASP A 1 363 ? 13.593 8.885 -17.698 1.00 95.12 363 ASP A C 1
ATOM 2870 O O . ASP A 1 363 ? 14.052 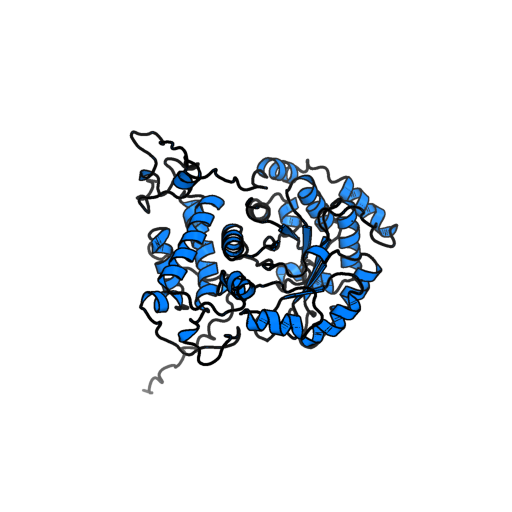8.239 -16.754 1.00 95.12 363 ASP A O 1
ATOM 2874 N N . GLU A 1 364 ? 12.568 9.730 -17.540 1.00 95.50 364 GLU A N 1
ATOM 2875 C CA . GLU A 1 364 ? 11.953 9.985 -16.233 1.00 95.50 364 GLU A CA 1
ATOM 2876 C C . GLU A 1 364 ? 11.272 8.726 -15.680 1.00 95.50 364 GLU A C 1
ATOM 2878 O O . GLU A 1 364 ? 11.450 8.384 -14.506 1.00 95.50 364 GLU A O 1
ATOM 2883 N N . GLY A 1 365 ? 10.512 8.008 -16.510 1.00 96.88 365 GLY A N 1
ATOM 2884 C CA . GLY A 1 365 ? 9.818 6.792 -16.100 1.00 96.88 365 GLY A CA 1
ATOM 2885 C C . GLY A 1 365 ? 10.764 5.647 -15.725 1.00 96.88 365 GLY A C 1
ATOM 2886 O O . GLY A 1 365 ? 10.525 4.955 -14.727 1.00 96.88 365 GLY A O 1
ATOM 2887 N N . VAL A 1 366 ? 11.872 5.489 -16.455 1.00 97.75 366 VAL A N 1
ATOM 2888 C CA . VAL A 1 366 ? 12.941 4.523 -16.147 1.00 97.75 366 VAL A CA 1
ATOM 2889 C C . VAL A 1 366 ? 13.567 4.831 -14.789 1.00 97.75 366 VAL A C 1
ATOM 2891 O O . VAL A 1 366 ? 13.629 3.947 -13.932 1.00 97.75 366 VAL A O 1
ATOM 2894 N N . GLU A 1 367 ? 13.956 6.079 -14.536 1.00 97.19 367 GLU A N 1
ATOM 2895 C CA . GLU A 1 367 ? 14.602 6.450 -13.272 1.00 97.19 367 GLU A CA 1
ATOM 2896 C C . GLU A 1 367 ? 13.636 6.418 -12.085 1.00 97.19 367 GLU A C 1
ATOM 2898 O O . GLU A 1 367 ? 14.005 6.023 -10.973 1.00 97.19 367 GLU A O 1
ATOM 2903 N N . LYS A 1 368 ? 12.358 6.724 -12.310 1.00 97.12 368 LYS A N 1
ATOM 2904 C CA . LYS A 1 368 ? 11.321 6.540 -11.293 1.00 97.12 368 LYS A CA 1
ATOM 2905 C C . LYS A 1 368 ? 11.118 5.063 -10.963 1.00 97.12 368 LYS A C 1
ATOM 2907 O O . LYS A 1 368 ? 11.062 4.709 -9.784 1.00 97.12 368 LYS A O 1
ATOM 2912 N N . THR A 1 369 ? 11.088 4.198 -11.977 1.00 98.50 369 THR A N 1
ATOM 2913 C CA . THR A 1 369 ? 11.039 2.739 -11.792 1.00 98.50 369 THR A CA 1
ATOM 2914 C C . THR A 1 369 ? 12.250 2.250 -11.006 1.00 98.50 369 THR A C 1
ATOM 2916 O O . THR A 1 369 ? 12.085 1.516 -10.030 1.00 98.50 369 THR A O 1
ATOM 2919 N N . ARG A 1 370 ? 13.453 2.722 -11.354 1.00 98.38 370 ARG A N 1
ATOM 2920 C CA . ARG A 1 370 ? 14.693 2.404 -10.639 1.00 98.38 370 ARG A CA 1
ATOM 2921 C C . ARG A 1 370 ? 14.610 2.812 -9.179 1.00 98.38 370 ARG A C 1
ATOM 2923 O O . ARG A 1 370 ? 14.891 1.996 -8.307 1.00 98.38 370 ARG A O 1
ATOM 2930 N N . ARG A 1 371 ? 14.186 4.046 -8.897 1.00 97.38 371 ARG A N 1
ATOM 2931 C CA . ARG A 1 371 ? 14.074 4.557 -7.527 1.00 97.38 371 ARG A CA 1
ATOM 2932 C C . ARG A 1 371 ? 13.221 3.634 -6.663 1.00 97.38 371 ARG A C 1
ATOM 2934 O O . ARG A 1 371 ? 13.669 3.239 -5.593 1.00 97.38 371 ARG A O 1
ATOM 2941 N N . PHE A 1 372 ? 12.019 3.279 -7.114 1.00 97.56 372 PHE A N 1
ATOM 2942 C CA . PHE A 1 372 ? 11.117 2.431 -6.331 1.00 97.56 372 PHE A CA 1
ATOM 2943 C C . PHE A 1 372 ? 11.545 0.961 -6.293 1.00 97.56 372 PHE A C 1
ATOM 2945 O O . PHE A 1 372 ? 11.316 0.306 -5.276 1.00 97.56 372 PHE A O 1
ATOM 2952 N N . LEU A 1 373 ? 12.216 0.461 -7.337 1.00 98.44 373 LEU A N 1
ATOM 2953 C CA . LEU A 1 373 ? 12.853 -0.853 -7.299 1.00 98.44 373 LEU A CA 1
ATOM 2954 C C . LEU A 1 373 ? 13.925 -0.903 -6.206 1.00 98.44 373 LEU A C 1
ATOM 2956 O O . LEU A 1 373 ? 13.923 -1.825 -5.401 1.00 98.44 373 LEU A O 1
ATOM 2960 N N . LEU A 1 374 ? 14.807 0.095 -6.137 1.00 97.62 374 LEU A N 1
ATOM 2961 C CA . LEU A 1 374 ? 15.870 0.152 -5.131 1.00 97.62 374 LEU A CA 1
ATOM 2962 C C . LEU A 1 374 ? 15.308 0.255 -3.704 1.00 97.62 374 LEU A C 1
ATOM 2964 O O . LEU A 1 374 ? 15.817 -0.399 -2.795 1.00 97.62 374 LEU A O 1
ATOM 2968 N N . GLU A 1 375 ? 14.225 1.012 -3.502 1.00 96.44 375 GLU A N 1
ATOM 2969 C CA . GLU A 1 375 ? 13.518 1.030 -2.213 1.00 96.44 375 GLU A CA 1
ATOM 2970 C C . GLU A 1 375 ? 12.970 -0.364 -1.865 1.00 96.44 375 GLU A C 1
ATOM 2972 O O . GLU A 1 375 ? 13.078 -0.786 -0.713 1.00 96.44 375 GLU A O 1
ATOM 2977 N N . TRP A 1 376 ? 12.419 -1.108 -2.828 1.00 97.31 376 TRP A N 1
ATOM 2978 C CA . TRP A 1 376 ? 11.933 -2.467 -2.575 1.00 97.31 376 TRP A CA 1
ATOM 2979 C C . TRP A 1 376 ? 13.070 -3.467 -2.327 1.00 97.31 376 TRP A C 1
ATOM 2981 O O . TRP A 1 376 ? 13.000 -4.217 -1.352 1.00 97.31 376 TRP A O 1
ATOM 2991 N N . LEU A 1 377 ? 14.147 -3.436 -3.118 1.00 96.75 377 LEU A N 1
ATOM 2992 C CA . LEU A 1 377 ? 15.335 -4.278 -2.918 1.00 96.75 377 LEU A CA 1
ATOM 2993 C C . LEU A 1 377 ? 15.952 -4.067 -1.535 1.00 96.75 377 LEU A C 1
ATOM 2995 O O . LEU A 1 377 ? 16.356 -5.035 -0.894 1.00 96.75 377 LEU A O 1
ATOM 2999 N N . SER A 1 378 ? 15.902 -2.831 -1.024 1.00 93.31 378 SER A N 1
ATOM 3000 C CA . SER A 1 378 ? 16.337 -2.530 0.339 1.00 93.31 378 SER A CA 1
ATOM 3001 C C . SER A 1 378 ? 15.559 -3.285 1.416 1.00 93.31 378 SER A C 1
ATOM 3003 O O . SER A 1 378 ? 16.047 -3.352 2.538 1.00 93.31 378 SER A O 1
ATOM 3005 N N . PHE A 1 379 ? 14.373 -3.834 1.114 1.00 91.50 379 PHE A N 1
ATOM 3006 C CA . PHE A 1 379 ? 13.599 -4.741 1.969 1.00 91.50 379 PHE A CA 1
ATOM 3007 C C . PHE A 1 379 ? 13.754 -6.208 1.574 1.00 91.50 379 PHE A C 1
ATOM 3009 O O . PHE A 1 379 ? 13.923 -7.040 2.467 1.00 91.50 379 PHE A O 1
ATOM 3016 N N . ALA A 1 380 ? 13.700 -6.512 0.276 1.00 93.94 380 ALA A N 1
ATOM 3017 C CA . ALA A 1 380 ? 13.763 -7.871 -0.256 1.00 93.94 380 ALA A CA 1
ATOM 3018 C C . ALA A 1 380 ? 15.070 -8.593 0.109 1.00 93.94 380 ALA A C 1
ATOM 3020 O O . ALA A 1 380 ? 15.042 -9.799 0.340 1.00 93.94 380 ALA A O 1
ATOM 3021 N N . CYS A 1 381 ? 16.182 -7.861 0.269 1.00 92.81 381 CYS A N 1
ATOM 3022 C CA . CYS A 1 381 ? 17.468 -8.426 0.699 1.00 92.81 381 CYS A CA 1
ATOM 3023 C C . CYS A 1 381 ? 17.423 -9.127 2.065 1.00 92.81 381 CYS A C 1
ATOM 3025 O O . CYS A 1 381 ? 18.295 -9.929 2.380 1.00 92.81 381 CYS A O 1
ATOM 3027 N N . ARG A 1 382 ? 16.396 -8.857 2.884 1.00 91.44 382 ARG A N 1
ATOM 3028 C CA . ARG A 1 382 ? 16.209 -9.530 4.176 1.00 91.44 382 ARG A CA 1
ATOM 3029 C C . ARG A 1 382 ? 15.702 -10.960 4.038 1.00 91.44 382 ARG A C 1
ATOM 3031 O O . ARG A 1 382 ? 15.738 -11.670 5.035 1.00 91.44 382 ARG A O 1
ATOM 3038 N N . TYR A 1 383 ? 15.204 -11.375 2.874 1.00 93.00 383 TYR A N 1
ATOM 3039 C CA . TYR A 1 383 ? 14.762 -12.751 2.672 1.00 93.00 383 TYR A CA 1
ATOM 3040 C C . TYR A 1 383 ? 15.956 -13.703 2.720 1.00 93.00 383 TYR A C 1
ATOM 3042 O O . TYR A 1 383 ? 16.894 -13.573 1.932 1.00 93.00 383 TYR A O 1
ATOM 3050 N N . ILE A 1 384 ? 15.879 -14.687 3.610 1.00 92.94 384 ILE A N 1
ATOM 3051 C CA . ILE A 1 384 ? 16.805 -15.815 3.641 1.00 92.94 384 ILE A CA 1
ATOM 3052 C C . ILE A 1 384 ? 16.088 -17.022 3.024 1.00 92.94 384 ILE A C 1
ATOM 3054 O O . ILE A 1 384 ? 14.970 -17.338 3.447 1.00 92.94 384 ILE A O 1
ATOM 3058 N N . PRO A 1 385 ? 16.689 -17.690 2.026 1.00 93.38 385 PRO A N 1
ATOM 3059 C CA . PRO A 1 385 ? 16.169 -18.935 1.480 1.00 93.38 385 PRO A CA 1
ATOM 3060 C C . PRO A 1 385 ? 15.875 -19.971 2.560 1.00 93.38 385 PRO A C 1
ATOM 3062 O O . PRO A 1 385 ? 16.660 -20.156 3.487 1.00 93.38 385 PRO A O 1
ATOM 3065 N N . VAL A 1 386 ? 14.755 -20.676 2.412 1.00 92.94 386 VAL A N 1
ATOM 3066 C CA . VAL A 1 386 ? 14.275 -21.621 3.430 1.00 92.94 386 VAL A CA 1
ATOM 3067 C C . VAL A 1 386 ? 15.286 -22.741 3.660 1.00 92.94 386 VAL A C 1
ATOM 3069 O O . VAL A 1 386 ? 15.564 -23.059 4.809 1.00 92.94 386 VAL A O 1
ATOM 3072 N N . GLY A 1 387 ? 15.904 -23.273 2.600 1.00 91.50 387 GLY A N 1
ATOM 3073 C CA . GLY A 1 387 ? 16.945 -24.296 2.712 1.00 91.50 387 GLY A CA 1
ATOM 3074 C C . GLY A 1 387 ? 18.240 -23.847 3.403 1.00 91.50 387 GLY A C 1
ATOM 3075 O O . GLY A 1 387 ? 19.109 -24.682 3.624 1.00 91.50 387 GLY A O 1
ATOM 3076 N N . LEU A 1 388 ? 18.389 -22.558 3.735 1.00 91.31 388 LEU A N 1
ATOM 3077 C CA . LEU A 1 388 ? 19.519 -22.026 4.511 1.00 91.31 388 LEU A CA 1
ATOM 3078 C C . LEU A 1 388 ? 19.139 -21.685 5.960 1.00 91.31 388 LEU A C 1
ATOM 3080 O O . LEU A 1 388 ? 20.006 -21.298 6.741 1.00 91.31 388 LEU A O 1
ATOM 3084 N N . LEU A 1 389 ? 17.860 -21.794 6.325 1.00 91.19 389 LEU A N 1
ATOM 3085 C CA . LEU A 1 389 ? 17.391 -21.547 7.683 1.00 91.19 389 LEU A CA 1
ATOM 3086 C C . LEU A 1 389 ? 17.485 -22.826 8.515 1.00 91.19 389 LEU A C 1
ATOM 3088 O O . LEU A 1 389 ? 16.930 -23.856 8.146 1.00 91.19 389 LEU A O 1
ATOM 3092 N N . GLU A 1 390 ? 18.119 -22.733 9.682 1.00 88.81 390 GLU A N 1
ATOM 3093 C CA . GLU A 1 390 ? 18.088 -23.803 10.688 1.00 88.81 390 GLU A CA 1
ATOM 3094 C C . GLU A 1 390 ? 16.699 -23.919 11.336 1.00 88.81 390 GLU A C 1
ATOM 3096 O O . GLU A 1 390 ? 16.210 -25.015 11.604 1.00 88.81 390 GLU A O 1
ATOM 3101 N N . VAL A 1 391 ? 16.039 -22.775 11.553 1.00 89.75 391 VAL A N 1
ATOM 3102 C CA . VAL A 1 391 ? 14.711 -22.684 12.163 1.00 89.75 391 VAL A CA 1
ATOM 3103 C C . VAL A 1 391 ? 13.793 -21.862 11.268 1.00 89.75 391 VAL A C 1
ATOM 3105 O O . VAL A 1 391 ? 14.116 -20.741 10.874 1.00 89.75 391 VAL A O 1
ATOM 3108 N N . VAL A 1 392 ? 12.617 -22.414 10.977 1.00 91.19 392 VAL A N 1
ATOM 3109 C CA . VAL A 1 392 ? 11.537 -21.723 10.267 1.00 91.19 392 VAL A CA 1
ATOM 3110 C C . VAL A 1 392 ? 10.395 -21.373 11.231 1.00 91.19 392 VAL A C 1
ATOM 3112 O O . VAL A 1 392 ? 10.113 -22.150 12.144 1.00 91.19 392 VAL A O 1
ATOM 3115 N N . PRO A 1 393 ? 9.699 -20.239 11.034 1.00 89.88 393 PRO A N 1
ATOM 3116 C CA . PRO A 1 393 ? 9.966 -19.196 10.042 1.00 89.88 393 PRO A CA 1
ATOM 3117 C C . PRO A 1 393 ? 11.007 -18.163 10.512 1.00 89.88 393 PRO A C 1
ATOM 3119 O O . PRO A 1 393 ? 11.178 -17.930 11.707 1.00 89.88 393 PRO A O 1
ATOM 3122 N N . GLN A 1 394 ? 11.634 -17.475 9.549 1.00 88.06 394 GLN A N 1
ATOM 3123 C CA . GLN A 1 394 ? 12.487 -16.310 9.809 1.00 88.06 394 GLN A CA 1
ATOM 3124 C C . GLN A 1 394 ? 11.711 -15.206 10.546 1.00 88.06 394 GLN A C 1
ATOM 3126 O O . GLN A 1 394 ? 10.591 -14.859 10.157 1.00 88.06 394 GLN A O 1
ATOM 3131 N N . ARG A 1 395 ? 12.335 -14.568 11.542 1.00 84.38 395 ARG A N 1
ATOM 3132 C CA . ARG A 1 395 ? 11.771 -13.425 12.281 1.00 84.38 395 ARG A CA 1
ATOM 3133 C C . ARG A 1 395 ? 12.359 -12.092 11.820 1.00 84.38 395 ARG A C 1
ATOM 3135 O O . ARG A 1 395 ? 13.529 -11.965 11.483 1.00 84.38 395 ARG A O 1
ATOM 3142 N N . MET A 1 396 ? 11.558 -11.025 11.881 1.00 81.25 396 MET A N 1
ATOM 3143 C CA . MET A 1 396 ? 11.953 -9.695 11.375 1.00 81.25 396 MET A CA 1
ATOM 3144 C C . MET A 1 396 ? 13.159 -9.090 12.119 1.00 81.25 396 MET A C 1
ATOM 3146 O O . MET A 1 396 ? 13.922 -8.285 11.576 1.00 81.25 396 MET A O 1
ATOM 3150 N N . ASN A 1 397 ? 13.264 -9.390 13.410 1.00 77.62 397 ASN A N 1
ATOM 3151 C CA . ASN A 1 397 ? 14.291 -8.877 14.309 1.00 77.62 397 ASN A CA 1
ATOM 3152 C C . ASN A 1 397 ? 15.520 -9.786 14.385 1.00 77.62 397 ASN A C 1
ATOM 3154 O O . ASN A 1 397 ? 16.483 -9.404 15.046 1.00 77.62 397 ASN A O 1
ATOM 3158 N N . GLU A 1 398 ? 15.508 -10.937 13.711 1.00 78.56 398 GLU A N 1
ATOM 3159 C CA . GLU A 1 398 ? 16.712 -11.744 13.572 1.00 78.56 398 GLU A CA 1
ATOM 3160 C C . GLU A 1 398 ? 17.770 -10.972 12.785 1.00 78.56 398 GLU A C 1
ATOM 3162 O O . GLU A 1 398 ? 17.494 -10.115 11.932 1.00 78.56 398 GLU A O 1
ATOM 3167 N N . ARG A 1 399 ? 19.015 -11.229 13.163 1.00 77.31 399 ARG A N 1
ATOM 3168 C CA . ARG A 1 399 ? 20.205 -10.677 12.535 1.00 77.31 399 ARG A CA 1
ATOM 3169 C C . ARG A 1 399 ? 21.026 -11.880 12.105 1.00 77.31 399 ARG A C 1
ATOM 3171 O O . ARG A 1 399 ? 21.832 -12.348 12.905 1.00 77.31 399 ARG A O 1
ATOM 3178 N N . PRO A 1 400 ? 20.741 -12.441 10.917 1.00 76.62 400 PRO A N 1
ATOM 3179 C CA . PRO A 1 400 ? 21.501 -13.584 10.446 1.00 76.62 400 PRO A CA 1
ATOM 3180 C C . PRO A 1 400 ? 22.984 -13.196 10.346 1.00 76.62 400 PRO A C 1
ATOM 3182 O O . PRO A 1 400 ? 23.289 -12.031 10.044 1.00 76.62 400 PRO A O 1
ATOM 3185 N N . PRO A 1 401 ? 23.906 -14.139 10.601 1.00 81.94 401 PRO A N 1
ATOM 3186 C CA . PRO A 1 401 ? 25.299 -13.936 10.242 1.00 81.94 401 PRO A CA 1
ATOM 3187 C C . PRO A 1 401 ? 25.416 -13.734 8.727 1.00 81.94 401 PRO A C 1
ATOM 3189 O O . PRO A 1 401 ? 24.513 -14.085 7.960 1.00 81.94 401 PRO A O 1
ATOM 3192 N N . PHE A 1 402 ? 26.544 -13.179 8.284 1.00 82.69 402 PHE A N 1
ATOM 3193 C CA . PHE A 1 402 ? 26.850 -13.157 6.859 1.00 82.69 402 PHE A CA 1
ATOM 3194 C C . PHE A 1 402 ? 26.859 -14.591 6.327 1.00 82.69 402 PHE A C 1
ATOM 3196 O O . PHE A 1 402 ? 27.514 -15.463 6.898 1.00 82.69 402 PHE A O 1
ATOM 3203 N N . TYR A 1 403 ? 26.125 -14.824 5.243 1.00 87.56 403 TYR A N 1
ATOM 3204 C CA . TYR A 1 403 ? 26.045 -16.125 4.598 1.00 87.56 403 TYR A CA 1
ATOM 3205 C C . TYR A 1 403 ? 26.332 -15.989 3.109 1.00 87.56 403 TYR A C 1
ATOM 3207 O O . TYR A 1 403 ? 26.063 -14.951 2.498 1.00 87.56 403 TYR A O 1
ATOM 3215 N N . HIS A 1 404 ? 26.882 -17.055 2.533 1.00 90.75 404 HIS A N 1
ATOM 3216 C CA . HIS A 1 404 ? 26.982 -17.186 1.092 1.00 90.75 404 HIS A CA 1
ATOM 3217 C C . HIS A 1 404 ? 25.728 -17.899 0.579 1.00 90.75 404 HIS A C 1
ATOM 3219 O O . HIS A 1 404 ? 25.340 -18.935 1.120 1.00 90.75 404 HIS A O 1
ATOM 3225 N N . GLY A 1 405 ? 25.065 -17.319 -0.421 1.00 92.25 405 GLY A N 1
ATOM 3226 C CA . GLY A 1 405 ? 23.901 -17.929 -1.047 1.00 92.25 405 GLY A CA 1
ATOM 3227 C C . GLY A 1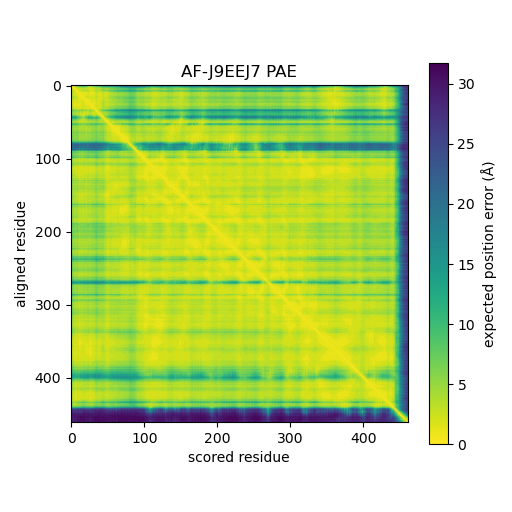 405 ? 24.255 -19.220 -1.786 1.00 92.25 405 GLY A C 1
ATOM 3228 O O . GLY A 1 405 ? 25.418 -19.497 -2.068 1.00 92.25 405 GLY A O 1
ATOM 3229 N N . ARG A 1 406 ? 23.239 -19.988 -2.192 1.00 95.06 406 ARG A N 1
ATOM 3230 C CA . ARG A 1 406 ? 23.401 -21.215 -3.002 1.00 95.06 406 ARG A CA 1
ATOM 3231 C C . ARG A 1 406 ? 23.974 -20.948 -4.405 1.00 95.06 406 ARG A C 1
ATOM 3233 O O . ARG A 1 406 ? 24.274 -21.883 -5.137 1.00 95.06 406 ARG A O 1
ATOM 3240 N N . SER A 1 407 ? 24.057 -19.680 -4.809 1.00 96.62 407 SER A N 1
ATOM 3241 C CA . SER A 1 407 ? 24.643 -19.202 -6.066 1.00 96.62 407 SER A CA 1
ATOM 3242 C C . SER A 1 407 ? 25.089 -17.746 -5.916 1.00 96.62 407 SER A C 1
ATOM 3244 O O . SER A 1 407 ? 24.569 -17.033 -5.055 1.00 96.62 407 SER A O 1
ATOM 3246 N N . ASP A 1 408 ? 25.954 -17.263 -6.808 1.00 97.00 408 ASP A N 1
ATOM 3247 C CA . ASP A 1 408 ? 26.387 -15.856 -6.824 1.00 97.00 408 ASP A CA 1
ATOM 3248 C C . ASP A 1 408 ? 25.208 -14.879 -6.946 1.00 97.00 408 ASP A C 1
ATOM 3250 O O . ASP A 1 408 ? 25.183 -13.834 -6.295 1.00 97.00 408 ASP A O 1
ATOM 3254 N N . LEU A 1 409 ? 24.188 -15.234 -7.739 1.00 97.25 409 LEU A N 1
ATOM 3255 C CA . LEU A 1 409 ? 22.968 -14.434 -7.863 1.00 97.25 409 LEU A CA 1
ATOM 3256 C C . LEU A 1 409 ? 22.189 -14.392 -6.544 1.00 97.25 409 LEU A C 1
ATOM 3258 O O . LEU A 1 409 ? 21.653 -13.351 -6.173 1.00 97.25 409 LEU A O 1
ATOM 3262 N N . GLU A 1 410 ? 22.120 -15.506 -5.819 1.00 96.56 410 GLU A N 1
ATOM 3263 C CA . GLU A 1 410 ? 21.475 -15.536 -4.509 1.00 96.56 410 GLU A CA 1
ATOM 3264 C C . GLU A 1 410 ? 22.197 -14.647 -3.500 1.00 96.56 410 GLU A C 1
ATOM 3266 O O . GLU A 1 410 ? 21.540 -13.884 -2.793 1.00 96.56 410 GLU A O 1
ATOM 3271 N N . THR A 1 411 ? 23.527 -14.701 -3.491 1.00 95.88 411 THR A N 1
ATOM 3272 C CA . THR A 1 411 ? 24.387 -13.830 -2.686 1.00 95.88 411 THR A CA 1
ATOM 3273 C C . THR A 1 411 ? 24.173 -12.362 -3.040 1.00 95.88 411 THR A C 1
ATOM 3275 O O . THR A 1 411 ? 24.022 -11.527 -2.151 1.00 95.88 411 THR A O 1
ATOM 3278 N N . LEU A 1 412 ? 24.078 -12.039 -4.333 1.00 96.75 412 LEU A N 1
ATOM 3279 C CA . LEU A 1 412 ? 23.797 -10.684 -4.802 1.00 96.75 412 LEU A CA 1
ATOM 3280 C C . LEU A 1 412 ? 22.424 -10.189 -4.322 1.00 96.75 412 LEU A C 1
ATOM 3282 O O . LEU A 1 412 ? 22.309 -9.059 -3.851 1.00 96.75 412 LEU A O 1
ATOM 3286 N N . LEU A 1 413 ? 21.391 -11.034 -4.406 1.00 95.94 413 LEU A N 1
ATOM 3287 C CA . LEU A 1 413 ? 20.034 -10.713 -3.949 1.00 95.94 413 LEU A CA 1
ATOM 3288 C C . LEU A 1 413 ? 19.936 -10.563 -2.422 1.00 95.94 413 LEU A C 1
ATOM 3290 O O . LEU A 1 413 ? 19.057 -9.846 -1.949 1.00 95.94 413 LEU A O 1
ATOM 3294 N N . ALA A 1 414 ? 20.808 -11.233 -1.667 1.00 93.69 414 ALA A N 1
ATOM 3295 C CA . ALA A 1 414 ? 20.882 -11.150 -0.208 1.00 93.69 414 ALA A CA 1
ATOM 3296 C C . ALA A 1 414 ? 21.729 -9.968 0.299 1.00 93.69 414 ALA A C 1
ATOM 3298 O O . ALA A 1 414 ? 21.678 -9.649 1.486 1.00 93.69 414 ALA A O 1
ATOM 3299 N N . SER A 1 415 ? 22.503 -9.312 -0.576 1.00 92.88 415 SER A N 1
ATOM 3300 C CA . SER A 1 415 ? 23.371 -8.198 -0.187 1.00 92.88 415 SER A CA 1
ATOM 3301 C C . SER A 1 415 ? 22.564 -7.045 0.411 1.00 92.88 415 SER A C 1
ATOM 3303 O O . SER A 1 415 ? 21.540 -6.627 -0.133 1.00 92.88 415 SER A O 1
ATOM 3305 N N . ASP A 1 416 ? 23.043 -6.489 1.520 1.00 90.38 416 ASP A N 1
ATOM 3306 C CA . ASP A 1 416 ? 22.483 -5.302 2.167 1.00 90.38 416 ASP A CA 1
ATOM 3307 C C . ASP A 1 416 ? 23.128 -3.990 1.674 1.00 90.38 416 ASP A C 1
ATOM 3309 O O . ASP A 1 416 ? 22.815 -2.904 2.171 1.00 90.38 416 ASP A O 1
ATOM 3313 N N . GLN A 1 417 ? 24.006 -4.075 0.671 1.00 91.56 417 GLN A N 1
ATOM 3314 C CA . GLN A 1 417 ? 24.750 -2.941 0.140 1.00 91.56 417 GLN A CA 1
ATOM 3315 C C . GLN A 1 417 ? 24.028 -2.308 -1.051 1.00 91.56 417 GLN A C 1
ATOM 3317 O O . GLN A 1 417 ? 23.738 -2.960 -2.055 1.00 91.56 417 GLN A O 1
ATOM 3322 N N . SER A 1 418 ? 23.836 -0.986 -1.008 1.00 93.81 418 SER A N 1
ATOM 3323 C CA . SER A 1 418 ? 23.126 -0.259 -2.071 1.00 93.81 418 SER A CA 1
ATOM 3324 C C . SER A 1 418 ? 23.768 -0.388 -3.453 1.00 93.81 418 SER A C 1
ATOM 3326 O O . SER A 1 418 ? 23.051 -0.406 -4.453 1.00 93.81 418 SER A O 1
ATOM 3328 N N . ARG A 1 419 ? 25.096 -0.551 -3.525 1.00 94.94 419 ARG A N 1
ATOM 3329 C CA . ARG A 1 419 ? 25.821 -0.799 -4.783 1.00 94.94 419 ARG A CA 1
ATOM 3330 C C . ARG A 1 419 ? 25.372 -2.078 -5.491 1.00 94.94 419 ARG A C 1
ATOM 3332 O O . ARG A 1 419 ? 25.357 -2.114 -6.716 1.00 94.94 419 ARG A O 1
ATOM 3339 N N . ASP A 1 420 ? 24.988 -3.108 -4.745 1.00 96.50 420 ASP A N 1
ATOM 3340 C CA . ASP A 1 420 ? 24.565 -4.384 -5.319 1.00 96.50 420 ASP A CA 1
ATOM 3341 C C . ASP A 1 420 ? 23.110 -4.320 -5.790 1.00 96.50 420 ASP A C 1
ATOM 3343 O O . ASP A 1 420 ? 22.785 -4.821 -6.865 1.00 96.50 420 ASP A O 1
ATOM 3347 N N . TRP A 1 421 ? 22.253 -3.579 -5.082 1.00 97.56 421 TRP A N 1
ATOM 3348 C CA . TRP A 1 421 ? 20.905 -3.266 -5.570 1.00 97.56 421 TRP A CA 1
ATOM 3349 C C . TRP A 1 421 ? 20.942 -2.436 -6.854 1.00 97.56 421 TRP A C 1
ATOM 3351 O O . TRP A 1 421 ? 20.143 -2.669 -7.762 1.00 97.56 421 TRP A O 1
ATOM 3361 N N . ILE A 1 422 ? 21.889 -1.495 -6.957 1.00 98.00 422 ILE A N 1
ATOM 3362 C CA . ILE A 1 422 ? 22.128 -0.737 -8.189 1.00 98.00 422 ILE A CA 1
ATOM 3363 C C . ILE A 1 422 ? 22.482 -1.702 -9.321 1.00 98.00 422 ILE A C 1
ATOM 3365 O O . ILE A 1 422 ? 21.788 -1.671 -10.335 1.00 98.00 422 ILE A O 1
ATOM 3369 N N . LYS A 1 423 ? 23.445 -2.616 -9.128 1.00 97.81 423 LYS A N 1
ATOM 3370 C CA . LYS A 1 423 ? 23.795 -3.639 -10.135 1.00 97.81 423 LYS A CA 1
ATOM 3371 C C . LYS A 1 423 ? 22.579 -4.452 -10.587 1.00 97.81 423 LYS A C 1
ATOM 3373 O O . LYS A 1 423 ? 22.395 -4.625 -11.786 1.00 97.81 423 LYS A O 1
ATOM 3378 N N . ILE A 1 424 ? 21.727 -4.902 -9.660 1.00 98.38 424 ILE A N 1
ATOM 3379 C CA . ILE A 1 424 ? 20.482 -5.617 -9.998 1.00 98.38 424 ILE A CA 1
ATOM 3380 C C . ILE A 1 424 ? 19.564 -4.733 -10.852 1.00 98.38 424 ILE A C 1
ATOM 3382 O O . ILE A 1 424 ? 19.028 -5.183 -11.859 1.00 98.38 424 ILE A O 1
ATOM 3386 N N . SER A 1 425 ? 19.395 -3.457 -10.492 1.00 98.38 425 SER A N 1
ATOM 3387 C CA . SER A 1 425 ? 18.560 -2.535 -11.271 1.00 98.38 425 SER A CA 1
ATOM 3388 C C . SER A 1 425 ? 19.097 -2.298 -12.690 1.00 98.38 425 SER A C 1
ATOM 3390 O O . SER A 1 425 ? 18.313 -2.176 -13.632 1.00 98.38 425 SER A O 1
ATOM 3392 N N . GLU A 1 426 ? 20.422 -2.271 -12.868 1.00 97.50 426 GLU A N 1
ATOM 3393 C CA . GLU A 1 426 ? 21.062 -2.090 -14.174 1.00 97.50 426 GLU A CA 1
ATOM 3394 C C . GLU A 1 426 ? 20.797 -3.247 -15.138 1.00 97.50 426 GLU A C 1
ATOM 3396 O O . GLU A 1 426 ? 20.785 -3.018 -16.347 1.00 97.50 426 GLU A O 1
ATOM 3401 N N . MET A 1 427 ? 20.519 -4.452 -14.623 1.00 97.31 427 MET A N 1
ATOM 3402 C CA . MET A 1 427 ? 20.164 -5.617 -15.445 1.00 97.31 427 MET A CA 1
ATOM 3403 C C . MET A 1 427 ? 18.907 -5.373 -16.293 1.00 97.31 427 MET A C 1
ATOM 3405 O O . MET A 1 427 ? 18.760 -5.980 -17.349 1.00 97.31 427 MET A O 1
ATOM 3409 N N . PHE A 1 428 ? 18.010 -4.483 -15.851 1.00 97.69 428 PHE A N 1
ATOM 3410 C CA . PHE A 1 428 ? 16.715 -4.244 -16.501 1.00 97.69 428 PHE A CA 1
ATOM 3411 C C . PHE A 1 428 ? 16.515 -2.811 -16.993 1.00 97.69 428 PHE A C 1
ATOM 3413 O O . PHE A 1 428 ? 15.757 -2.577 -17.931 1.00 97.69 428 PHE A O 1
ATOM 3420 N N . LEU A 1 429 ? 17.150 -1.843 -16.334 1.00 97.56 429 LEU A N 1
ATOM 3421 C CA . LEU A 1 429 ? 16.923 -0.413 -16.555 1.00 97.56 429 LEU A CA 1
ATOM 3422 C C . LEU A 1 429 ? 18.153 0.282 -17.155 1.00 97.56 429 LEU A C 1
ATOM 3424 O O . LEU A 1 429 ? 18.186 1.505 -17.257 1.00 97.56 429 LEU A O 1
ATOM 3428 N N . GLY A 1 430 ? 19.178 -0.479 -17.542 1.00 95.62 430 GLY A N 1
ATOM 3429 C CA . GLY A 1 430 ? 20.419 0.058 -18.089 1.00 95.62 430 GLY A CA 1
ATOM 3430 C C . GLY A 1 430 ? 21.295 0.722 -17.028 1.00 95.62 430 GLY A C 1
ATOM 3431 O O . GLY A 1 430 ? 20.925 0.810 -15.851 1.00 95.62 430 GLY A O 1
ATOM 3432 N N . LYS A 1 431 ? 22.476 1.171 -17.460 1.00 95.06 431 LYS A N 1
ATOM 3433 C CA . LYS A 1 431 ? 23.507 1.749 -16.593 1.00 95.06 431 LYS A CA 1
ATOM 3434 C C . LYS A 1 431 ? 23.067 3.057 -15.948 1.00 95.06 431 LYS A C 1
ATOM 3436 O O . LYS A 1 431 ? 22.427 3.888 -16.592 1.00 95.06 431 LYS A O 1
ATOM 3441 N N . VAL A 1 432 ? 23.440 3.229 -14.683 1.00 94.62 432 VAL A N 1
ATOM 3442 C CA . VAL A 1 432 ? 23.287 4.510 -13.983 1.00 94.62 432 VAL A CA 1
ATOM 3443 C C . VAL A 1 432 ? 24.421 5.475 -14.368 1.00 94.62 432 VAL A C 1
ATOM 3445 O O . VAL A 1 432 ? 25.467 5.021 -14.834 1.00 94.62 432 VAL A O 1
ATOM 3448 N N . PRO A 1 433 ? 24.255 6.798 -14.179 1.00 91.25 433 PRO A N 1
ATOM 3449 C CA . PRO A 1 433 ? 25.345 7.756 -14.365 1.00 91.25 433 PRO A CA 1
ATOM 3450 C C . PRO A 1 433 ? 26.561 7.456 -13.478 1.00 91.25 433 PRO A C 1
ATOM 3452 O O . PRO A 1 433 ? 26.416 6.936 -12.366 1.00 91.25 433 PRO A O 1
ATOM 3455 N N . GLU A 1 434 ? 27.753 7.853 -13.931 1.00 86.62 434 GLU A N 1
ATOM 3456 C CA . GLU A 1 434 ? 28.962 7.821 -13.103 1.00 86.62 434 GLU A CA 1
ATOM 3457 C C . GLU A 1 434 ? 28.715 8.622 -11.813 1.00 86.62 434 GLU A C 1
ATOM 3459 O O . GLU A 1 434 ? 28.298 9.780 -11.858 1.00 86.62 434 GLU A O 1
ATOM 3464 N N . ASN A 1 435 ? 28.948 7.997 -10.654 1.00 88.44 435 ASN A N 1
ATOM 3465 C CA . ASN A 1 435 ? 28.681 8.529 -9.304 1.00 88.44 435 ASN A CA 1
ATOM 3466 C C . ASN A 1 435 ? 27.217 8.518 -8.828 1.00 88.44 435 ASN A C 1
ATOM 3468 O O . ASN A 1 435 ? 26.893 9.164 -7.828 1.00 88.44 435 ASN A O 1
ATOM 3472 N N . PHE A 1 436 ? 26.321 7.766 -9.473 1.00 92.81 436 PHE A N 1
ATOM 3473 C CA . PHE A 1 436 ? 24.981 7.548 -8.927 1.00 92.81 436 PHE A CA 1
ATOM 3474 C C . PHE A 1 436 ? 25.041 6.891 -7.537 1.00 92.81 436 PHE A C 1
ATOM 3476 O O . PHE A 1 436 ? 25.604 5.809 -7.359 1.00 92.81 436 PHE A O 1
ATOM 3483 N N . LEU A 1 437 ? 24.403 7.529 -6.555 1.00 91.31 437 LEU A N 1
ATOM 3484 C CA . LEU A 1 437 ? 24.288 7.032 -5.188 1.00 91.31 437 LEU A CA 1
ATOM 3485 C C . LEU A 1 437 ? 22.819 6.824 -4.826 1.00 91.31 437 LEU A C 1
ATOM 3487 O O . LEU A 1 437 ? 21.980 7.704 -5.019 1.00 91.31 437 LEU A O 1
ATOM 3491 N N . PHE A 1 438 ? 22.524 5.681 -4.210 1.00 92.94 438 PHE A N 1
ATOM 3492 C CA . PHE A 1 438 ? 21.221 5.415 -3.617 1.00 92.94 438 PHE A CA 1
ATOM 3493 C C . PHE A 1 438 ? 21.318 5.291 -2.098 1.00 92.94 438 PHE A C 1
ATOM 3495 O O . PHE A 1 438 ? 22.099 4.498 -1.568 1.00 92.94 438 PHE A O 1
ATOM 3502 N N . ILE A 1 439 ? 20.468 6.056 -1.414 1.00 88.94 439 ILE A N 1
ATOM 3503 C CA . ILE A 1 439 ? 20.246 5.982 0.028 1.00 88.94 439 ILE A CA 1
ATOM 3504 C C . ILE A 1 439 ? 18.772 5.606 0.239 1.00 88.94 439 ILE A C 1
ATOM 3506 O O . ILE A 1 439 ? 17.897 6.381 -0.177 1.00 88.94 439 ILE A O 1
ATOM 3510 N N . PRO A 1 440 ? 18.483 4.448 0.867 1.00 84.94 440 PRO A N 1
ATOM 3511 C CA . PRO A 1 440 ? 17.124 4.045 1.204 1.00 84.94 440 PRO A CA 1
ATOM 3512 C C . PRO A 1 440 ? 16.407 5.108 2.019 1.00 84.94 440 PRO A C 1
ATOM 3514 O O . PRO A 1 440 ? 16.956 5.644 2.985 1.00 84.94 440 PRO A O 1
ATOM 3517 N N . LYS A 1 441 ? 15.148 5.375 1.680 1.00 78.31 441 LYS A N 1
ATOM 3518 C CA . LYS A 1 441 ? 14.318 6.302 2.455 1.00 78.31 441 LYS A CA 1
ATOM 3519 C C . LYS A 1 441 ? 14.001 5.743 3.837 1.00 78.31 441 LYS A C 1
ATOM 3521 O O . LYS A 1 441 ? 13.940 6.479 4.821 1.00 78.31 441 LYS A O 1
ATOM 3526 N N . HIS A 1 442 ? 13.787 4.435 3.913 1.00 66.50 442 HIS A N 1
ATOM 3527 C CA . HIS A 1 442 ? 13.545 3.742 5.168 1.00 66.50 442 HIS A CA 1
ATOM 3528 C C . HIS A 1 442 ? 14.866 3.177 5.676 1.00 66.50 442 HIS A C 1
ATOM 3530 O O . HIS A 1 442 ? 15.265 2.081 5.292 1.00 66.50 442 HIS A O 1
ATOM 3536 N N . ASN A 1 443 ? 15.528 3.902 6.580 1.00 52.94 443 ASN A N 1
ATOM 3537 C CA . ASN A 1 443 ? 16.675 3.378 7.319 1.00 52.94 443 ASN A CA 1
ATOM 3538 C C . ASN A 1 443 ? 16.181 2.382 8.386 1.00 52.94 443 ASN A C 1
ATOM 3540 O O . ASN A 1 443 ? 16.194 2.643 9.589 1.00 52.94 443 ASN A O 1
ATOM 3544 N N . ALA A 1 444 ? 15.600 1.269 7.935 1.00 48.16 444 ALA A N 1
ATOM 3545 C CA . ALA A 1 444 ? 15.028 0.227 8.772 1.00 48.16 444 ALA A CA 1
ATOM 3546 C C . ALA A 1 444 ? 16.157 -0.612 9.399 1.00 48.16 444 ALA A C 1
ATOM 3548 O O . ALA A 1 444 ? 16.283 -1.791 9.080 1.00 48.16 444 ALA A O 1
ATOM 3549 N N . ASN A 1 445 ? 16.998 0.016 10.234 1.00 42.72 445 ASN A N 1
ATOM 3550 C CA . ASN A 1 445 ? 18.093 -0.569 11.021 1.00 42.72 445 ASN A CA 1
ATOM 3551 C C . ASN A 1 445 ? 18.721 -1.819 10.380 1.00 42.72 445 ASN A C 1
ATOM 3553 O O . ASN A 1 445 ? 18.555 -2.932 10.892 1.00 42.72 445 ASN A O 1
ATOM 3557 N N . ALA A 1 446 ? 19.417 -1.632 9.259 1.00 42.12 446 ALA A N 1
ATOM 3558 C CA . ALA A 1 446 ? 20.409 -2.590 8.789 1.00 42.12 446 ALA A CA 1
ATOM 3559 C C . ALA A 1 446 ? 21.726 -2.204 9.469 1.00 42.12 446 ALA A C 1
ATOM 3561 O O . ALA A 1 446 ? 22.369 -1.257 9.040 1.00 42.12 446 ALA A O 1
ATOM 3562 N N . TYR A 1 447 ? 22.014 -2.883 10.584 1.00 38.53 447 TYR A N 1
ATOM 3563 C CA . TYR A 1 447 ? 23.225 -2.778 11.404 1.00 38.53 447 TYR A CA 1
ATOM 3564 C C . TYR A 1 447 ? 23.509 -1.374 11.983 1.00 38.53 447 TYR A C 1
ATOM 3566 O O . TYR A 1 447 ? 23.602 -0.369 11.284 1.00 38.53 447 TYR A O 1
ATOM 3574 N N . LEU A 1 448 ? 23.678 -1.275 13.308 1.00 34.53 448 LEU A N 1
ATOM 3575 C CA . LEU A 1 448 ? 24.465 -0.162 13.842 1.00 34.53 448 LEU A CA 1
ATOM 3576 C C . LEU A 1 448 ? 25.814 -0.255 13.127 1.00 34.53 448 LEU A C 1
ATOM 3578 O O . LEU A 1 448 ? 26.463 -1.298 13.211 1.00 34.53 448 LEU A O 1
ATOM 3582 N N . LYS A 1 449 ? 26.195 0.776 12.368 1.00 37.78 449 LYS A N 1
ATOM 3583 C CA . LYS A 1 449 ? 27.564 0.863 11.868 1.00 37.78 449 LYS A CA 1
ATOM 3584 C C . LYS A 1 449 ? 28.448 0.804 13.106 1.00 37.78 449 LYS A C 1
ATOM 3586 O O . LYS A 1 449 ? 28.330 1.675 13.965 1.00 37.78 449 LYS A O 1
ATOM 3591 N N . ILE A 1 450 ? 29.247 -0.253 13.227 1.00 29.08 450 ILE A N 1
ATOM 3592 C CA . ILE A 1 450 ? 30.351 -0.268 14.178 1.00 29.08 450 ILE A CA 1
ATOM 3593 C C . ILE A 1 450 ? 31.171 0.969 13.830 1.00 29.08 450 ILE A C 1
ATOM 3595 O O . ILE A 1 450 ? 31.560 1.153 12.674 1.00 29.08 450 ILE A O 1
ATOM 3599 N N . ASP A 1 451 ? 31.302 1.863 14.802 1.00 31.27 451 ASP A N 1
ATOM 3600 C CA . ASP A 1 451 ? 32.073 3.084 14.671 1.00 31.27 451 ASP A CA 1
ATOM 3601 C C . ASP A 1 451 ? 33.521 2.656 14.424 1.00 31.27 451 ASP A C 1
ATOM 3603 O O . ASP A 1 451 ? 34.195 2.152 15.323 1.00 31.27 451 ASP A O 1
ATOM 3607 N N . VAL A 1 452 ? 33.995 2.774 13.182 1.00 33.19 452 VAL A N 1
ATOM 3608 C CA . VAL A 1 452 ? 35.411 2.575 12.848 1.00 33.19 452 VAL A CA 1
ATOM 3609 C C . VAL A 1 452 ? 36.145 3.844 13.271 1.00 33.19 452 VAL A C 1
ATOM 3611 O O . VAL A 1 452 ? 36.654 4.616 12.464 1.00 33.19 452 VAL A O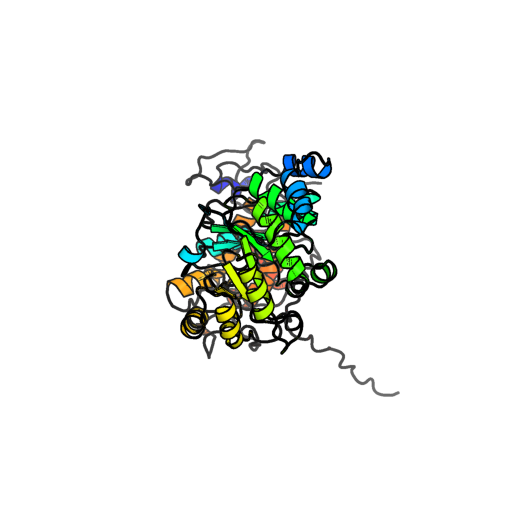 1
ATOM 3614 N N . SER A 1 453 ? 36.134 4.087 14.576 1.00 31.75 453 SER A N 1
ATOM 3615 C CA . SER A 1 453 ? 37.000 5.027 15.266 1.00 31.75 453 SER A CA 1
ATOM 3616 C C . SER A 1 453 ? 37.860 4.261 16.270 1.00 31.75 453 SER A C 1
ATOM 3618 O O . SER A 1 453 ? 38.079 4.715 17.391 1.00 31.75 453 SER A O 1
ATOM 3620 N N . GLU A 1 454 ? 38.379 3.097 15.873 1.00 30.83 454 GLU A N 1
ATOM 3621 C CA . GLU A 1 454 ? 39.647 2.629 16.423 1.00 30.83 454 GLU A CA 1
ATOM 3622 C C . GLU A 1 454 ? 40.732 3.563 15.885 1.00 30.83 454 GLU A C 1
ATOM 3624 O O . GLU A 1 454 ? 41.337 3.358 14.833 1.00 30.83 454 GLU A O 1
ATOM 3629 N N . LYS A 1 455 ? 40.929 4.671 16.604 1.00 31.84 455 LYS A N 1
ATOM 3630 C CA . LYS A 1 455 ? 42.152 5.453 16.497 1.00 31.84 455 LYS A CA 1
ATOM 3631 C C . LYS A 1 455 ? 43.300 4.520 16.863 1.00 31.84 455 LYS A C 1
ATOM 3633 O O . LYS A 1 455 ? 43.452 4.140 18.021 1.00 31.84 455 LYS A O 1
ATOM 3638 N N . ILE A 1 456 ? 44.100 4.189 15.857 1.00 32.38 456 ILE A N 1
ATOM 3639 C CA . ILE A 1 456 ? 45.470 3.707 16.005 1.00 32.38 456 ILE A CA 1
ATOM 3640 C C . ILE A 1 456 ? 46.145 4.591 17.072 1.00 32.38 456 ILE A C 1
ATOM 3642 O O . ILE A 1 456 ? 46.147 5.817 16.910 1.00 32.38 456 ILE A O 1
ATOM 3646 N N . PRO A 1 457 ? 46.687 4.032 18.168 1.00 29.64 457 PRO A N 1
ATOM 3647 C CA . PRO A 1 457 ? 47.440 4.824 19.119 1.00 29.64 457 PRO A CA 1
ATOM 3648 C C . PRO A 1 457 ? 48.734 5.254 18.432 1.00 29.64 457 PRO A C 1
ATOM 3650 O O . PRO A 1 457 ? 49.642 4.452 18.224 1.00 29.64 457 PRO A O 1
ATOM 3653 N N . THR A 1 458 ? 48.821 6.527 18.051 1.00 32.72 458 THR A N 1
ATOM 3654 C CA . THR A 1 458 ? 50.095 7.137 17.680 1.00 32.72 458 THR A CA 1
ATOM 3655 C C . THR A 1 458 ? 50.983 7.140 18.915 1.00 32.72 458 THR A C 1
ATOM 3657 O O . THR A 1 458 ? 50.680 7.795 19.916 1.00 32.72 458 THR A O 1
ATOM 3660 N N . ALA A 1 459 ? 52.055 6.356 18.842 1.00 31.06 459 ALA A N 1
ATOM 3661 C CA . ALA A 1 459 ? 53.131 6.351 19.810 1.00 31.06 459 ALA A CA 1
ATOM 3662 C C . ALA A 1 459 ? 53.705 7.766 19.969 1.00 31.06 459 ALA A C 1
ATOM 3664 O O . ALA A 1 459 ? 53.875 8.503 19.000 1.00 31.06 459 ALA A O 1
ATOM 3665 N N . LYS A 1 460 ? 53.989 8.120 21.222 1.00 30.27 460 LYS A N 1
ATOM 3666 C CA . LYS A 1 460 ? 54.766 9.295 21.610 1.00 30.27 460 LYS A CA 1
ATOM 3667 C C . LYS A 1 460 ? 56.134 9.278 20.916 1.00 30.27 460 LYS A C 1
ATOM 3669 O O . LYS A 1 460 ? 56.881 8.326 21.132 1.00 30.27 460 LYS A O 1
ATOM 3674 N N . GLN A 1 461 ? 56.472 10.357 20.215 1.00 30.09 461 GLN A N 1
ATOM 3675 C CA . GLN A 1 461 ? 57.661 11.185 20.463 1.00 30.09 461 GLN A CA 1
ATOM 3676 C C . GLN A 1 461 ? 57.535 12.513 19.724 1.00 30.09 461 GLN A C 1
ATOM 3678 O O . GLN A 1 461 ? 57.126 12.485 18.543 1.00 30.09 461 GLN A O 1
#

Radius of gyration: 23.52 Å; Cα contacts (8 Å, |Δi|>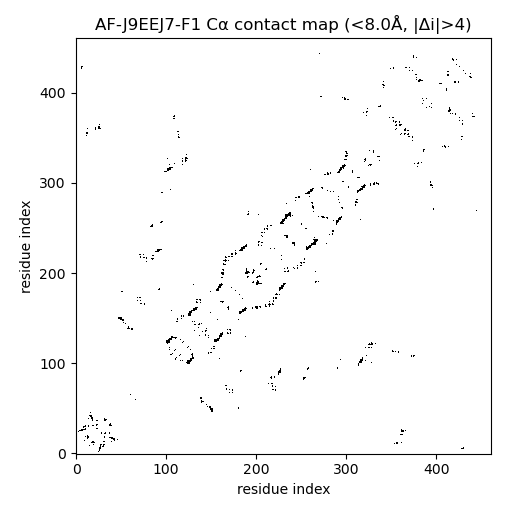4): 856; chains: 1; bounding box: 86×51×68 Å

Solvent-accessible surface area (backbone atoms only — not comparable to full-atom values): 25071 Å² total; per-residue (Å²): 134,83,82,75,83,60,60,48,73,69,33,64,50,31,58,43,59,14,43,48,96,49,42,84,58,20,41,22,23,78,51,42,44,56,94,96,39,70,54,74,53,85,38,95,52,87,64,76,70,63,39,53,68,84,50,64,69,59,26,51,30,34,63,67,69,65,61,86,51,62,65,36,53,50,36,54,71,46,50,91,76,50,88,52,43,81,85,72,75,79,45,77,49,64,61,66,79,48,50,83,51,41,28,43,40,60,30,75,89,59,28,41,62,32,50,47,51,52,25,34,77,27,52,34,43,32,44,31,19,27,72,33,50,21,67,42,52,54,57,32,36,68,76,51,52,58,47,63,38,41,52,79,80,58,77,36,38,30,44,27,39,31,50,51,48,37,66,50,40,11,41,36,38,29,57,45,54,76,70,42,91,64,49,30,40,30,41,39,20,44,50,62,53,60,82,43,30,77,61,30,5,12,44,44,24,45,74,38,41,70,59,41,41,47,26,51,38,20,26,58,72,44,30,64,40,48,34,44,29,40,34,34,27,30,29,59,47,73,98,46,80,44,38,36,60,34,40,36,55,29,47,75,38,44,60,47,51,29,41,34,38,24,40,39,24,40,68,41,73,80,82,60,81,50,48,62,75,58,42,48,62,35,35,66,33,36,68,92,36,46,35,28,36,33,63,89,38,61,39,30,67,47,46,51,52,50,51,73,75,38,73,43,56,37,58,36,40,48,67,27,38,54,31,37,43,52,42,41,38,18,46,76,67,70,42,89,77,66,73,53,51,67,63,54,50,50,52,51,51,50,35,46,48,39,20,33,65,70,63,26,46,26,72,68,11,42,51,52,32,46,54,51,48,46,50,42,45,75,41,28,20,72,48,71,58,53,94,77,48,94,62,84,76,73,60,93,84,63,77,78,77,95,74,82,42,100,40,74,63,32,33,50,56,40,44,89,48,57,71,47,45,48,56,60,44,31,78,78,66,30,82,74,64,93,86,71,80,77,77,67,88,72,79,76,75,80,66,84,75,76,75,90,70,78,71,74,81,79,75,91,127

Nearest PDB structures (foldseek):
  4yco-assembly2_B  TM=8.049E-01  e=4.816E-14  Escherichia coli K-12
  4bfa-assembly1_A  TM=8.159E-01  e=9.152E-14  Escherichia coli K-12
  4ycp-assembly1_A  TM=8.103E-01  e=7.777E-13  Escherichia coli K-12
  4bfa-assembly2_B  TM=7.876E-01  e=2.662E-12  Escherichia coli K-12
  3w9z-assembly1_A  TM=7.652E-01  e=2.139E-10  Escherichia coli K-12

pLDDT: mean 91.67, std 13.09, range [29.08, 98.81]

Sequence (461 aa):
MIKPPDIGANCYNFDQRGVCPFSFACRFANAHTSNAKQITKSPNVSYKKTLNANSVPLQIALRKRKYDFGKSDQAVAELSQTLGCMERENLKIDMRELSGKLYLAPLTTLGNLPFRRLCVDFGAEITCSEMGICTKYLNGTSSEWSLLKRHPNEKYFGIQLAGGYPDSMCRAAQIIAENEQIDFIDINCGCPIDLINEKGGGCSLALRSNKLVEVMKTMSKVIGNTPLTLKLRTGIKEGVYIAHQTISKVVEHCPPQLITLHPRSKAQRYTKLADWSYTRQCSEACQNVPFWASGDVLSYTDYYEKLERYPVNGIMIGRGALMKPWIFTEIKECRHWDIAASQRLDYIQRFVNYGLEHWGSDDEGVEKTRRFLLEWLSFACRYIPVGLLEVVPQRMNERPPFYHGRSDLETLLASDQSRDWIKISEMFLGKVPENFLFIPKHNANAYLKIDVSEKIPTAKQ

Organism: Wuchereria bancrofti (NCBI:txid6293)